Protein AF-A0A2J8RHU3-F1 (afdb_monomer_lite)

Structure (mmCIF, N/CA/C/O backbone):
data_AF-A0A2J8RHU3-F1
#
_entry.id   AF-A0A2J8RHU3-F1
#
loop_
_atom_site.group_PDB
_atom_site.id
_atom_site.type_symbol
_atom_site.label_atom_id
_atom_site.label_alt_id
_atom_site.label_comp_id
_atom_site.label_asym_id
_atom_site.label_entity_id
_atom_site.label_seq_id
_atom_site.pdbx_PDB_ins_code
_atom_site.Cartn_x
_atom_site.Cartn_y
_atom_site.Cartn_z
_atom_site.occupancy
_atom_site.B_iso_or_equiv
_atom_site.auth_seq_id
_atom_site.auth_comp_id
_atom_site.auth_asym_id
_atom_site.auth_atom_id
_atom_site.pdbx_PDB_model_num
ATOM 1 N N . PRO A 1 1 ? -19.407 -5.090 -22.678 1.00 55.44 1 PRO A N 1
ATOM 2 C CA . PRO A 1 1 ? -20.443 -4.204 -22.086 1.00 55.44 1 PRO A CA 1
ATOM 3 C C . PRO A 1 1 ? -20.220 -2.740 -22.504 1.00 55.44 1 PRO A C 1
ATOM 5 O O . PRO A 1 1 ? -19.090 -2.268 -22.379 1.00 55.44 1 PRO A O 1
ATOM 8 N N . PRO A 1 2 ? -21.235 -2.033 -23.032 1.00 54.22 2 PRO A N 1
ATOM 9 C CA . PRO A 1 2 ? -21.076 -0.653 -23.487 1.00 54.22 2 PRO A CA 1
ATOM 10 C C . PRO A 1 2 ? -20.837 0.286 -22.292 1.00 54.22 2 PRO A C 1
ATOM 12 O O . PRO A 1 2 ? -21.735 0.538 -21.495 1.00 54.22 2 PRO A O 1
ATOM 15 N N . CYS A 1 3 ? -19.602 0.784 -22.187 1.00 71.38 3 CYS A N 1
ATOM 16 C CA . CYS A 1 3 ? -19.105 1.725 -21.174 1.00 71.38 3 CYS A CA 1
ATOM 17 C C . CYS A 1 3 ? -19.219 1.268 -19.704 1.00 71.38 3 CYS A C 1
ATOM 19 O O . CYS A 1 3 ? -20.014 1.797 -18.924 1.00 71.38 3 CYS A O 1
ATOM 21 N N . LEU A 1 4 ? -18.314 0.368 -19.291 1.00 86.38 4 LEU A N 1
ATOM 22 C CA . LEU A 1 4 ? -17.949 0.223 -17.876 1.00 86.38 4 LEU A CA 1
ATOM 23 C C . LEU A 1 4 ? -17.514 1.587 -17.314 1.00 86.38 4 LEU A C 1
ATOM 25 O O . LEU A 1 4 ? -16.613 2.228 -17.854 1.00 86.38 4 LEU A O 1
ATOM 29 N N . LYS A 1 5 ? -18.141 2.024 -16.220 1.00 93.00 5 LYS A N 1
ATOM 30 C CA . LYS A 1 5 ? -17.764 3.261 -15.520 1.00 93.00 5 LYS A CA 1
ATOM 31 C C . LYS A 1 5 ? -16.791 2.938 -14.394 1.00 93.00 5 LYS A C 1
ATOM 33 O O . LYS A 1 5 ? -17.166 2.223 -13.464 1.00 93.00 5 LYS A O 1
ATOM 38 N N . ALA A 1 6 ? -15.581 3.480 -14.470 1.00 94.12 6 ALA A N 1
ATOM 39 C CA . ALA A 1 6 ? -14.577 3.366 -13.420 1.00 94.12 6 ALA A CA 1
ATOM 40 C C . ALA A 1 6 ? -14.523 4.632 -12.548 1.00 94.12 6 ALA A C 1
ATOM 42 O O . ALA A 1 6 ? -14.788 5.738 -13.023 1.00 94.12 6 ALA A O 1
ATOM 43 N N . ALA A 1 7 ? -14.150 4.469 -11.282 1.00 94.56 7 ALA A N 1
ATOM 44 C CA . ALA A 1 7 ? -13.733 5.551 -10.394 1.00 94.56 7 ALA A CA 1
ATOM 45 C C . ALA A 1 7 ? -12.543 5.083 -9.548 1.00 94.56 7 ALA A C 1
ATOM 47 O O . ALA A 1 7 ? -12.371 3.882 -9.348 1.00 94.56 7 ALA A O 1
ATOM 48 N N . CYS A 1 8 ? -11.739 6.014 -9.036 1.00 93.56 8 CYS A N 1
ATOM 49 C CA . CYS A 1 8 ? -10.621 5.705 -8.149 1.00 93.56 8 CYS A CA 1
ATOM 50 C C . CYS A 1 8 ? -10.767 6.377 -6.776 1.00 93.56 8 CYS A C 1
ATOM 52 O O . CYS A 1 8 ? -11.409 7.423 -6.652 1.00 93.56 8 CYS A O 1
ATOM 54 N N . ILE A 1 9 ? -10.164 5.768 -5.751 1.00 91.50 9 ILE A N 1
ATOM 55 C CA . ILE A 1 9 ? -9.919 6.385 -4.445 1.00 91.50 9 ILE A CA 1
ATOM 56 C C . ILE A 1 9 ? -8.459 6.135 -4.053 1.00 91.50 9 ILE A C 1
ATOM 58 O O . ILE A 1 9 ? -8.021 4.992 -3.943 1.00 91.50 9 ILE A O 1
ATOM 62 N N . HIS A 1 10 ? -7.715 7.216 -3.821 1.00 86.06 10 HIS A N 1
ATOM 63 C CA . HIS A 1 10 ? -6.324 7.195 -3.361 1.00 86.06 10 HIS A CA 1
ATOM 64 C C . HIS A 1 10 ? -6.133 8.129 -2.153 1.00 86.06 10 HIS A C 1
ATOM 66 O O . HIS A 1 10 ? -7.019 8.923 -1.820 1.00 86.06 10 HIS A O 1
ATOM 72 N N . SER A 1 11 ? -4.989 8.025 -1.472 1.00 77.50 11 SER A N 1
ATOM 73 C CA . SER A 1 11 ? -4.662 8.804 -0.263 1.00 77.50 11 SER A CA 1
ATOM 74 C C . SER A 1 11 ? -4.695 10.323 -0.490 1.00 77.50 11 SER A C 1
ATOM 76 O O . SER A 1 11 ? -5.279 11.049 0.306 1.00 77.50 11 SER A O 1
ATOM 78 N N . GLY A 1 12 ? -4.154 10.800 -1.616 1.00 79.94 12 GLY A N 1
ATOM 79 C CA . GLY A 1 12 ? -4.117 12.225 -1.984 1.00 79.94 12 GLY A CA 1
ATOM 80 C C . GLY A 1 12 ? -5.457 12.889 -2.354 1.00 79.94 12 GLY A C 1
ATOM 81 O O . GLY A 1 12 ? -5.446 14.013 -2.848 1.00 79.94 12 GLY A O 1
ATOM 82 N N . MET A 1 13 ? -6.607 12.228 -2.174 1.00 85.81 13 MET A N 1
ATOM 83 C CA . MET A 1 13 ? -7.922 12.823 -2.456 1.00 85.81 13 MET A CA 1
ATOM 84 C C . MET A 1 13 ? -8.489 13.564 -1.245 1.00 85.81 13 MET A C 1
ATOM 86 O O . MET A 1 13 ? -8.518 13.042 -0.132 1.00 85.81 13 MET A O 1
ATOM 90 N N . THR A 1 14 ? -9.059 14.750 -1.472 1.00 88.50 14 THR A N 1
ATOM 91 C CA . THR A 1 14 ? -9.798 15.473 -0.426 1.00 88.50 14 THR A CA 1
ATOM 92 C C . THR A 1 14 ? -11.051 14.706 0.009 1.00 88.50 14 THR A C 1
ATOM 94 O O . THR A 1 14 ? -11.660 13.971 -0.778 1.00 88.50 14 THR A O 1
ATOM 97 N N . ARG A 1 15 ? -11.512 14.944 1.247 1.00 87.56 15 ARG A N 1
ATOM 98 C CA . ARG A 1 15 ? -12.724 14.304 1.791 1.00 87.56 15 ARG A CA 1
ATOM 99 C C . ARG A 1 15 ? -13.943 14.475 0.874 1.00 87.56 15 ARG A C 1
ATOM 101 O O . ARG A 1 15 ? -14.612 13.493 0.580 1.00 87.56 15 ARG A O 1
ATOM 108 N N . LYS A 1 16 ? -14.151 15.680 0.323 1.00 91.44 16 LYS A N 1
ATOM 109 C CA . LYS A 1 16 ? -15.239 15.981 -0.631 1.00 91.44 16 LYS A CA 1
ATOM 110 C C . LYS A 1 16 ? -15.153 15.155 -1.922 1.00 91.44 16 LYS A C 1
ATOM 112 O O . LYS A 1 16 ? -16.178 14.721 -2.444 1.00 91.44 16 LYS A O 1
ATOM 117 N N . GLN A 1 17 ? -13.947 14.918 -2.448 1.00 92.62 17 GLN A N 1
ATOM 118 C CA . GLN A 1 17 ? -13.757 14.072 -3.633 1.00 92.62 17 GLN A CA 1
ATOM 119 C C . GLN A 1 17 ? -14.056 12.599 -3.314 1.00 92.62 17 GLN A C 1
ATOM 121 O O . GLN A 1 17 ? -14.780 11.960 -4.079 1.00 92.62 17 GLN A O 1
ATOM 126 N N . ARG A 1 18 ? -13.575 12.077 -2.172 1.00 91.94 18 ARG A N 1
ATOM 127 C CA . ARG A 1 18 ? -13.890 10.711 -1.707 1.00 91.94 18 ARG A CA 1
ATOM 128 C C . ARG A 1 18 ? -15.399 10.535 -1.487 1.00 91.94 18 ARG A C 1
ATOM 130 O O . ARG A 1 18 ? -15.975 9.584 -2.004 1.00 91.94 18 ARG A O 1
ATOM 137 N N . GLU A 1 19 ? -16.051 11.473 -0.799 1.00 92.12 19 GLU A N 1
ATOM 138 C CA . GLU A 1 19 ? -17.508 11.504 -0.588 1.00 92.12 19 GLU A CA 1
ATOM 139 C C . GLU A 1 19 ? -18.279 11.485 -1.922 1.00 92.12 19 GLU A C 1
ATOM 141 O O . GLU A 1 19 ? -19.204 10.689 -2.080 1.00 92.12 19 GLU A O 1
ATOM 146 N N . SER A 1 20 ? -17.864 12.286 -2.914 1.00 95.12 20 SER A N 1
ATOM 147 C CA . SER A 1 20 ? -18.492 12.318 -4.246 1.00 95.12 20 SER A CA 1
ATOM 148 C C . SER A 1 20 ? -18.341 10.999 -5.015 1.00 95.12 20 SER A C 1
ATOM 150 O O . SER A 1 20 ? -19.294 10.548 -5.655 1.00 95.12 20 SER A O 1
ATOM 152 N N . VAL A 1 21 ? -17.175 10.345 -4.943 1.00 95.06 21 VAL A N 1
ATOM 153 C CA . VAL A 1 21 ? -16.980 9.008 -5.532 1.00 95.06 21 VAL A CA 1
ATOM 154 C C . VAL A 1 21 ? -17.863 7.983 -4.827 1.00 95.06 21 VAL A C 1
ATOM 156 O O . VAL A 1 21 ? -18.616 7.278 -5.495 1.00 95.06 21 VAL A O 1
ATOM 159 N N . LEU A 1 22 ? -17.856 7.946 -3.491 1.00 93.88 22 LEU A N 1
ATOM 160 C CA . LEU A 1 22 ? -18.693 7.030 -2.714 1.00 93.88 22 LEU A CA 1
ATOM 161 C C . LEU A 1 22 ? -20.188 7.237 -2.992 1.00 93.88 22 LEU A C 1
ATOM 163 O O . LEU A 1 22 ? -20.916 6.260 -3.119 1.00 93.88 22 LEU A O 1
ATOM 167 N N . GLN A 1 23 ? -20.659 8.475 -3.162 1.00 94.94 23 GLN A N 1
ATOM 168 C CA . GLN A 1 23 ? -22.047 8.752 -3.548 1.00 94.94 23 GLN A CA 1
ATOM 169 C C . GLN A 1 23 ? -22.401 8.144 -4.918 1.00 94.94 23 GLN A C 1
ATOM 171 O O . GLN A 1 23 ? -23.473 7.561 -5.066 1.00 94.94 23 GLN A O 1
ATOM 176 N N . LYS A 1 24 ? -21.492 8.209 -5.901 1.00 95.25 24 LYS A N 1
ATOM 177 C CA . LYS A 1 24 ? -21.676 7.571 -7.219 1.00 95.25 24 LYS A CA 1
ATOM 178 C C . LYS A 1 24 ? -21.649 6.043 -7.139 1.00 95.25 24 LYS A C 1
ATOM 180 O O . LYS A 1 24 ? -22.421 5.399 -7.844 1.00 95.25 24 LYS A O 1
ATOM 185 N N . VAL A 1 25 ? -20.808 5.464 -6.276 1.00 94.88 25 VAL A N 1
ATOM 186 C CA . VAL A 1 25 ? -20.779 4.012 -6.015 1.00 94.88 25 VAL A CA 1
ATOM 187 C C . VAL A 1 25 ? -22.099 3.559 -5.380 1.00 94.88 25 VAL A C 1
ATOM 189 O O . VAL A 1 25 ? -22.735 2.646 -5.895 1.00 94.88 25 VAL A O 1
ATOM 192 N N . ARG A 1 26 ? -22.569 4.249 -4.330 1.00 94.25 26 ARG A N 1
ATOM 193 C CA . ARG A 1 26 ? -23.871 3.992 -3.681 1.00 94.25 26 ARG A CA 1
ATOM 194 C C . ARG A 1 26 ? -25.050 4.097 -4.654 1.00 94.25 26 ARG A C 1
ATOM 196 O O . ARG A 1 26 ? -25.977 3.304 -4.578 1.00 94.25 26 ARG A O 1
ATOM 203 N N . ALA A 1 27 ? -24.995 5.040 -5.595 1.00 93.56 27 ALA A N 1
ATOM 204 C CA . ALA A 1 27 ? -25.995 5.213 -6.649 1.00 93.56 27 ALA A CA 1
ATOM 205 C C . ALA A 1 27 ? -25.850 4.228 -7.835 1.00 93.56 27 ALA A C 1
ATOM 207 O O . ALA A 1 27 ? -26.448 4.462 -8.885 1.00 93.56 27 ALA A O 1
ATOM 208 N N . ALA A 1 28 ? -25.028 3.175 -7.711 1.00 90.50 28 ALA A N 1
ATOM 209 C CA . ALA A 1 28 ? -24.726 2.190 -8.758 1.00 90.50 28 ALA A CA 1
ATOM 210 C C . ALA A 1 28 ? -24.232 2.798 -10.095 1.00 90.50 28 ALA A C 1
ATOM 212 O O . ALA A 1 28 ? -24.368 2.208 -11.165 1.00 90.50 28 ALA A O 1
ATOM 213 N N . GLN A 1 29 ? -23.622 3.988 -10.053 1.00 93.50 29 GLN A N 1
ATOM 214 C CA . GLN A 1 29 ? -23.083 4.675 -11.235 1.00 93.50 29 GLN A CA 1
ATOM 215 C C . GLN A 1 29 ? -21.633 4.274 -11.553 1.00 93.50 29 GLN A C 1
ATOM 217 O O . GLN A 1 29 ? -21.082 4.723 -12.559 1.00 93.50 29 GLN A O 1
ATOM 222 N N . VAL A 1 30 ? -21.013 3.447 -10.710 1.00 94.69 30 VAL A N 1
ATOM 223 C CA . VAL A 1 30 ? -19.637 2.951 -10.836 1.00 94.69 30 VAL A CA 1
ATOM 224 C C . VAL A 1 30 ? -19.679 1.426 -10.870 1.00 94.69 30 VAL A C 1
ATOM 226 O O . VAL A 1 30 ? -20.315 0.811 -10.024 1.00 94.69 30 VAL A O 1
ATOM 229 N N . HIS A 1 31 ? -18.997 0.838 -11.851 1.00 93.50 31 HIS A N 1
ATOM 230 C CA . HIS A 1 31 ? -18.901 -0.610 -12.064 1.00 93.50 31 HIS A CA 1
ATOM 231 C C . HIS A 1 31 ? -17.524 -1.159 -11.664 1.00 93.50 31 HIS A C 1
ATOM 233 O O . HIS A 1 31 ? -17.397 -2.338 -11.362 1.00 93.50 31 HIS A O 1
ATOM 239 N N . VAL A 1 32 ? -16.491 -0.307 -11.681 1.00 95.50 32 VAL A N 1
ATOM 240 C CA . VAL A 1 32 ? -15.115 -0.646 -11.297 1.00 95.50 32 VAL A CA 1
ATOM 241 C C . VAL A 1 32 ? -14.605 0.422 -10.334 1.00 95.50 32 VAL A C 1
ATOM 243 O O . VAL A 1 32 ? -14.583 1.604 -10.680 1.00 95.50 32 VAL A O 1
ATOM 246 N N . LEU A 1 33 ? -14.199 0.020 -9.132 1.00 95.44 33 LEU A N 1
ATOM 247 C CA . LEU A 1 33 ? -13.630 0.913 -8.126 1.00 95.44 33 LEU A CA 1
ATOM 248 C C . LEU A 1 33 ? -12.152 0.566 -7.920 1.00 95.44 33 LEU A C 1
ATOM 250 O O . LEU A 1 33 ? -11.830 -0.488 -7.383 1.00 95.44 33 LEU A O 1
ATOM 254 N N . MET A 1 34 ? -11.263 1.450 -8.365 1.00 95.25 34 MET A N 1
ATOM 255 C CA . MET A 1 34 ? -9.815 1.315 -8.204 1.00 95.25 34 MET A CA 1
ATOM 256 C C . MET A 1 34 ? -9.394 1.918 -6.864 1.00 95.25 34 MET A C 1
ATOM 258 O O . MET A 1 34 ? -9.674 3.086 -6.595 1.00 95.25 34 MET A O 1
ATOM 262 N N . LEU A 1 35 ? -8.724 1.139 -6.021 1.00 93.44 35 LEU A N 1
ATOM 263 C CA . LEU A 1 35 ? -8.304 1.552 -4.683 1.00 93.44 35 LEU A CA 1
ATOM 264 C C . LEU A 1 35 ? -6.803 1.335 -4.543 1.00 93.44 35 LEU A C 1
ATOM 266 O O . LEU A 1 35 ? -6.304 0.285 -4.942 1.00 93.44 35 LEU A O 1
ATOM 270 N N . THR A 1 36 ? -6.092 2.288 -3.942 1.00 90.38 36 THR A N 1
ATOM 271 C CA . THR A 1 36 ? -4.746 1.988 -3.433 1.00 90.38 36 THR A CA 1
ATOM 272 C C . THR A 1 36 ? -4.873 1.212 -2.111 1.00 90.38 36 THR A C 1
ATOM 274 O O . THR A 1 36 ? -5.859 1.422 -1.392 1.00 90.38 36 THR A O 1
ATOM 277 N N . PRO A 1 37 ? -3.922 0.326 -1.754 1.00 88.81 37 PRO A N 1
ATOM 278 C CA . PRO A 1 37 ? -3.988 -0.462 -0.517 1.00 88.81 37 PRO A CA 1
ATOM 279 C C . PRO A 1 37 ? -4.236 0.398 0.730 1.00 88.81 37 PRO A C 1
ATOM 281 O O . PRO A 1 37 ? -5.115 0.114 1.542 1.00 88.81 37 PRO A O 1
ATOM 284 N N . GLU A 1 38 ? -3.526 1.521 0.820 1.00 85.50 38 GLU A N 1
ATOM 285 C CA . GLU A 1 38 ? -3.558 2.478 1.929 1.00 85.50 38 GLU A CA 1
ATOM 286 C C . GLU A 1 38 ? -4.913 3.200 2.005 1.00 85.50 38 GLU A C 1
ATOM 288 O O . GLU A 1 38 ? -5.408 3.512 3.087 1.00 85.50 38 GLU A O 1
ATOM 293 N N . ALA A 1 39 ? -5.558 3.442 0.857 1.00 87.06 39 ALA A N 1
ATOM 294 C CA . ALA A 1 39 ? -6.870 4.078 0.800 1.00 87.06 39 ALA A CA 1
ATOM 295 C C . ALA A 1 39 ? -8.008 3.171 1.299 1.00 87.06 39 ALA A C 1
ATOM 297 O O . ALA A 1 39 ? -9.053 3.709 1.686 1.00 87.06 39 ALA A O 1
ATOM 298 N N . LEU A 1 40 ? -7.798 1.847 1.284 1.00 89.06 40 LEU A N 1
ATOM 299 C CA . LEU A 1 40 ? -8.716 0.819 1.781 1.00 89.06 40 LEU A CA 1
ATOM 300 C C . LEU A 1 40 ? -8.497 0.507 3.273 1.00 89.06 40 LEU A C 1
ATOM 302 O O . LEU A 1 40 ? -9.482 0.392 4.000 1.00 89.06 40 LEU A O 1
ATOM 306 N N . VAL A 1 41 ? -7.242 0.389 3.733 1.00 85.88 41 VAL A N 1
ATOM 307 C CA . VAL A 1 41 ? -6.920 -0.004 5.127 1.00 85.88 41 V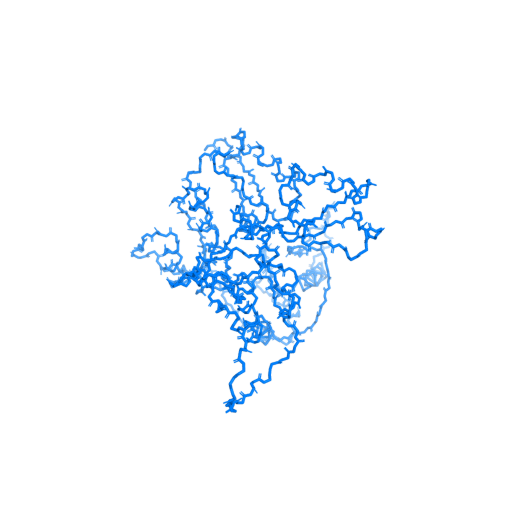AL A CA 1
ATOM 308 C C . VAL A 1 41 ? -6.721 1.176 6.092 1.00 85.88 41 VAL A C 1
ATOM 310 O O . VAL A 1 41 ? -6.831 1.001 7.305 1.00 85.88 41 VAL A O 1
ATOM 313 N N . GLY A 1 42 ? -6.434 2.375 5.572 1.00 80.06 42 GLY A N 1
ATOM 314 C CA . GLY A 1 42 ? -6.198 3.588 6.361 1.00 80.06 42 GLY A CA 1
ATOM 315 C C . GLY A 1 42 ? -7.471 4.336 6.784 1.00 80.06 42 GLY A C 1
ATOM 316 O O . GLY A 1 42 ? -8.587 3.982 6.405 1.00 80.06 42 GLY A O 1
ATOM 317 N N . ALA A 1 43 ? -7.295 5.446 7.511 1.00 68.75 43 ALA A N 1
ATOM 318 C CA . ALA A 1 43 ? -8.357 6.179 8.224 1.00 68.75 43 ALA A CA 1
ATOM 319 C C . ALA A 1 43 ? -9.516 6.750 7.382 1.00 68.75 43 ALA A C 1
ATOM 321 O O . ALA A 1 43 ? -10.519 7.198 7.935 1.00 68.75 43 ALA A O 1
ATOM 322 N N . GLY A 1 44 ? -9.410 6.742 6.051 1.00 74.06 44 GLY A N 1
ATOM 323 C CA . GLY A 1 44 ? -10.524 7.086 5.162 1.00 74.06 44 GLY A CA 1
ATOM 324 C C . GLY A 1 44 ? -11.450 5.910 4.823 1.00 74.06 44 GLY A C 1
ATOM 325 O O . GLY A 1 44 ? -12.609 6.157 4.495 1.00 74.06 44 GLY A O 1
ATOM 326 N N . GLY A 1 45 ? -10.927 4.676 4.855 1.00 81.19 45 GLY A N 1
ATOM 327 C CA . GLY A 1 45 ? -11.617 3.403 4.616 1.00 81.19 45 GLY A CA 1
ATOM 328 C C . GLY A 1 45 ? -12.539 3.298 3.390 1.00 81.19 45 GLY A C 1
ATOM 329 O O . GLY A 1 45 ? -12.626 4.176 2.524 1.00 81.19 45 GLY A O 1
ATOM 330 N N . LEU A 1 46 ? -13.293 2.200 3.355 1.00 86.88 46 LEU A N 1
ATOM 331 C CA . LEU A 1 46 ? -14.586 2.130 2.674 1.00 86.88 46 LEU A CA 1
ATOM 332 C C . LEU A 1 46 ? -15.711 2.199 3.721 1.00 86.88 46 LEU A C 1
ATOM 334 O O . LEU A 1 46 ? -15.506 1.773 4.860 1.00 86.88 46 LEU A O 1
ATOM 338 N N . PRO A 1 47 ? -16.907 2.708 3.367 1.00 88.38 47 PRO A N 1
ATOM 339 C CA . PRO A 1 47 ? -18.081 2.546 4.217 1.00 88.38 47 PRO A CA 1
ATOM 340 C C . PRO A 1 47 ? -18.461 1.054 4.329 1.00 88.38 47 PRO A C 1
ATOM 342 O O . PRO A 1 47 ? -18.070 0.267 3.465 1.00 88.38 47 PRO A O 1
ATOM 345 N N . PRO A 1 48 ? -19.250 0.658 5.348 1.00 89.25 48 PRO A N 1
ATOM 346 C CA . PRO A 1 48 ? -19.667 -0.732 5.539 1.00 89.25 48 PRO A CA 1
ATOM 347 C C . PRO A 1 48 ? -20.304 -1.335 4.283 1.00 89.25 48 PRO A C 1
ATOM 349 O O . PRO A 1 48 ? -21.068 -0.648 3.600 1.00 89.25 48 PRO A O 1
ATOM 352 N N . ALA A 1 49 ? -20.063 -2.624 4.021 1.00 89.75 49 ALA A N 1
ATOM 353 C CA . ALA A 1 49 ? -20.568 -3.322 2.834 1.00 89.75 49 ALA A CA 1
ATOM 354 C C . ALA A 1 49 ? -22.088 -3.187 2.636 1.00 89.75 49 ALA A C 1
ATOM 356 O O . ALA A 1 49 ? -22.545 -3.029 1.511 1.00 89.75 49 ALA A O 1
ATOM 357 N N . ALA A 1 50 ? -22.867 -3.138 3.723 1.00 90.31 50 ALA A N 1
ATOM 358 C CA . ALA A 1 50 ? -24.316 -2.918 3.688 1.00 90.31 50 ALA A CA 1
ATOM 359 C C . ALA A 1 50 ? -24.749 -1.570 3.066 1.00 90.31 50 ALA A C 1
ATOM 361 O O . ALA A 1 50 ? -25.911 -1.403 2.707 1.00 90.31 50 ALA A O 1
ATOM 362 N N . GLN A 1 51 ? -23.840 -0.596 2.943 1.00 92.00 51 GLN A N 1
ATOM 363 C CA . GLN A 1 51 ? -24.084 0.677 2.258 1.00 92.00 51 GLN A CA 1
ATOM 364 C C . GLN A 1 51 ? -23.637 0.668 0.790 1.00 92.00 51 GLN A C 1
ATOM 366 O O . GLN A 1 51 ? -23.764 1.696 0.128 1.00 92.00 51 GLN A O 1
ATOM 371 N N . LEU A 1 52 ? -23.055 -0.422 0.290 1.00 92.56 52 LEU A N 1
ATOM 372 C CA . LEU A 1 52 ? -22.449 -0.509 -1.036 1.00 92.56 52 LEU A CA 1
ATOM 373 C C . LEU A 1 52 ? -23.161 -1.568 -1.895 1.00 92.56 52 LEU A C 1
ATOM 375 O O . LEU A 1 52 ? -23.770 -2.491 -1.357 1.00 92.56 52 LEU A O 1
ATOM 379 N N . PRO A 1 53 ? -23.095 -1.462 -3.236 1.00 92.31 53 PRO A N 1
ATOM 380 C CA . PRO A 1 53 ? -23.514 -2.552 -4.110 1.00 92.31 53 PRO A CA 1
ATOM 381 C C . PRO A 1 53 ? -22.711 -3.836 -3.825 1.00 92.31 53 PRO A C 1
ATOM 383 O O . PRO A 1 53 ? -21.541 -3.740 -3.439 1.00 92.31 53 PRO A O 1
ATOM 386 N N . PRO A 1 54 ? -23.291 -5.030 -4.048 1.00 91.62 54 PRO A N 1
ATOM 387 C CA . PRO A 1 54 ? -22.591 -6.293 -3.838 1.00 91.62 54 PRO A CA 1
ATOM 388 C C . PRO A 1 54 ? -21.348 -6.393 -4.732 1.00 91.62 54 PRO A C 1
ATOM 390 O O . PRO A 1 54 ? -21.402 -6.131 -5.936 1.00 91.62 54 PRO A O 1
ATOM 393 N N . VAL A 1 55 ? -20.223 -6.789 -4.137 1.00 94.12 55 VAL A N 1
ATOM 394 C CA . VAL A 1 55 ? -18.942 -6.950 -4.835 1.00 94.12 55 VAL A CA 1
ATOM 395 C C . VAL A 1 55 ? -18.869 -8.354 -5.434 1.00 94.12 55 VAL A C 1
ATOM 397 O O . VAL A 1 55 ? -18.942 -9.339 -4.708 1.00 94.12 55 VAL A O 1
ATOM 400 N N . ALA A 1 56 ? -18.708 -8.454 -6.756 1.00 94.12 56 ALA A N 1
ATOM 401 C CA . ALA A 1 56 ? -18.617 -9.746 -7.442 1.00 94.12 56 ALA A CA 1
ATOM 402 C C . ALA A 1 56 ? -17.282 -10.470 -7.172 1.00 94.12 56 ALA A C 1
ATOM 404 O O . ALA A 1 56 ? -17.265 -11.666 -6.898 1.00 94.12 56 ALA A O 1
ATOM 405 N N . PHE A 1 57 ? -16.166 -9.740 -7.252 1.00 95.69 57 PHE A N 1
ATOM 406 C CA . PHE A 1 57 ? -14.813 -10.210 -6.943 1.00 95.69 57 PHE A CA 1
ATOM 407 C C . PHE A 1 57 ? -13.893 -9.006 -6.688 1.00 95.69 57 PHE A C 1
ATOM 409 O O . PHE A 1 57 ? -14.228 -7.881 -7.071 1.00 95.69 57 PHE A O 1
ATOM 416 N N . ALA A 1 58 ? -12.727 -9.234 -6.080 1.00 96.19 58 ALA A N 1
ATOM 417 C CA . ALA A 1 58 ? -11.655 -8.242 -5.995 1.00 96.19 58 ALA A CA 1
ATOM 418 C C . ALA A 1 58 ? -10.494 -8.610 -6.927 1.00 96.19 58 ALA A C 1
ATOM 420 O O . ALA A 1 58 ? -10.018 -9.744 -6.922 1.00 96.19 58 ALA A O 1
ATOM 421 N N . CYS A 1 59 ? -10.013 -7.639 -7.703 1.00 96.00 59 CYS A N 1
ATOM 422 C CA . CYS A 1 59 ? -8.776 -7.762 -8.467 1.00 96.00 59 CYS A CA 1
ATOM 423 C C . CYS A 1 59 ? -7.626 -7.166 -7.649 1.00 96.00 59 CYS A C 1
ATOM 425 O O . CYS A 1 59 ? -7.684 -5.990 -7.291 1.00 96.00 59 CYS A O 1
ATOM 427 N N . ILE A 1 60 ? -6.601 -7.966 -7.364 1.00 94.81 60 ILE A N 1
ATOM 428 C CA . ILE A 1 60 ? -5.361 -7.535 -6.719 1.00 94.81 60 ILE A CA 1
ATOM 429 C C . ILE A 1 60 ? -4.304 -7.433 -7.815 1.00 94.81 60 ILE A C 1
ATOM 431 O O . ILE A 1 60 ? -3.786 -8.449 -8.278 1.00 94.81 60 ILE A O 1
ATOM 435 N N . ASP A 1 61 ? -4.042 -6.208 -8.263 1.00 93.56 61 ASP A N 1
ATOM 436 C CA . ASP A 1 61 ? -2.925 -5.917 -9.161 1.00 93.56 61 ASP A CA 1
ATOM 437 C C . ASP A 1 61 ? -1.603 -5.898 -8.377 1.00 93.56 61 ASP A C 1
ATOM 439 O O . ASP A 1 61 ? -1.604 -5.707 -7.160 1.00 93.56 61 ASP A O 1
ATOM 443 N N . GLU A 1 62 ? -0.494 -6.160 -9.063 1.00 92.00 62 GLU A N 1
ATOM 444 C CA . GLU A 1 62 ? 0.826 -6.441 -8.477 1.00 92.00 62 GLU A CA 1
ATOM 445 C C . GLU A 1 62 ? 0.798 -7.369 -7.252 1.00 92.00 62 GLU A C 1
ATOM 447 O O . GLU A 1 62 ? 1.449 -7.150 -6.228 1.00 92.00 62 GLU A O 1
ATOM 452 N N . ALA A 1 63 ? 0.068 -8.480 -7.383 1.00 92.88 63 ALA A N 1
ATOM 453 C CA . ALA A 1 63 ? -0.155 -9.457 -6.321 1.00 92.88 63 ALA A CA 1
ATOM 454 C C . ALA A 1 63 ? 1.135 -10.021 -5.691 1.00 92.88 63 ALA A C 1
ATOM 456 O O . ALA A 1 63 ? 1.081 -10.511 -4.564 1.00 92.88 63 ALA A O 1
ATOM 457 N N . HIS A 1 64 ? 2.302 -9.908 -6.349 1.00 91.69 64 HIS A N 1
ATOM 458 C CA . HIS A 1 64 ? 3.594 -10.254 -5.744 1.00 91.69 64 HIS A CA 1
ATOM 459 C C . HIS A 1 64 ? 3.857 -9.509 -4.424 1.00 91.69 64 HIS A C 1
ATOM 461 O O . HIS A 1 64 ? 4.525 -10.069 -3.558 1.00 91.69 64 HIS A O 1
ATOM 467 N N . CYS A 1 65 ? 3.299 -8.304 -4.233 1.00 92.94 65 CYS A N 1
ATOM 468 C CA . CYS A 1 65 ? 3.455 -7.501 -3.016 1.00 92.94 65 CYS A CA 1
ATOM 469 C C . CYS A 1 65 ? 2.962 -8.194 -1.733 1.00 92.94 65 CYS A C 1
ATOM 471 O O . CYS A 1 65 ? 3.390 -7.804 -0.648 1.00 92.94 65 CYS A O 1
ATOM 473 N N . LEU A 1 66 ? 2.104 -9.219 -1.839 1.00 91.06 66 LEU A N 1
ATOM 474 C CA . LEU A 1 66 ? 1.664 -10.050 -0.709 1.00 91.06 66 LEU A CA 1
ATOM 475 C C . LEU A 1 66 ? 2.780 -10.939 -0.144 1.00 91.06 66 LEU A C 1
ATOM 477 O O . LEU A 1 66 ? 2.774 -11.242 1.043 1.00 91.06 66 LEU A O 1
ATOM 481 N N . SER A 1 67 ? 3.716 -11.373 -0.989 1.00 90.88 67 SER A N 1
ATOM 482 C CA . SER A 1 67 ? 4.719 -12.382 -0.642 1.00 90.88 67 SER A CA 1
ATOM 483 C C . SER A 1 67 ? 5.983 -11.733 -0.085 1.00 90.88 67 SER A C 1
ATOM 485 O O . SER A 1 67 ? 6.625 -10.937 -0.782 1.00 90.88 67 SER A O 1
ATOM 487 N N . GLN A 1 68 ? 6.437 -12.182 1.087 1.00 88.81 68 GLN A N 1
ATOM 488 C CA . GLN A 1 68 ? 7.733 -11.789 1.669 1.00 88.81 68 GLN A CA 1
ATOM 489 C C . GLN A 1 68 ? 8.932 -12.188 0.783 1.00 88.81 68 GLN A C 1
ATOM 491 O O . GLN A 1 68 ? 9.996 -11.583 0.851 1.00 88.81 68 GLN A O 1
ATOM 496 N N . TRP A 1 69 ? 8.752 -13.183 -0.096 1.00 87.75 69 TRP A N 1
ATOM 497 C CA . TRP A 1 69 ? 9.741 -13.632 -1.086 1.00 87.75 69 TRP A CA 1
ATOM 498 C C . TRP A 1 69 ? 9.714 -12.820 -2.391 1.00 87.75 69 TRP A C 1
ATOM 500 O O . TRP A 1 69 ? 10.257 -13.264 -3.406 1.00 87.75 69 TRP A O 1
ATOM 510 N N . SER A 1 70 ? 9.017 -11.682 -2.419 1.00 88.31 70 SER A N 1
ATOM 511 C CA . SER A 1 70 ? 9.011 -10.768 -3.563 1.00 88.31 70 SER A CA 1
ATOM 512 C C . SER A 1 70 ? 10.101 -9.703 -3.424 1.00 88.31 70 SER A C 1
ATOM 514 O O . SER A 1 70 ? 10.665 -9.483 -2.358 1.00 88.31 70 SER A O 1
ATOM 516 N N . HIS A 1 71 ? 10.388 -9.018 -4.527 1.00 80.56 71 HIS A N 1
ATOM 517 C CA . HIS A 1 71 ? 11.329 -7.898 -4.569 1.00 80.56 71 HIS A CA 1
ATOM 518 C C . HIS A 1 71 ? 10.718 -6.576 -4.059 1.00 80.56 71 HIS A C 1
ATOM 520 O O . HIS A 1 71 ? 11.417 -5.570 -4.001 1.00 80.56 71 HIS A O 1
ATOM 526 N N . ASN A 1 72 ? 9.417 -6.567 -3.745 1.00 86.38 72 ASN A N 1
ATOM 527 C CA . ASN A 1 72 ? 8.630 -5.381 -3.408 1.00 86.38 72 ASN A CA 1
ATOM 528 C C . ASN A 1 72 ? 7.461 -5.773 -2.480 1.00 86.38 72 ASN A C 1
ATOM 530 O O . ASN A 1 72 ? 6.289 -5.542 -2.783 1.00 86.38 72 ASN A O 1
ATOM 534 N N . PHE A 1 73 ? 7.781 -6.455 -1.378 1.00 87.19 73 PHE A N 1
ATOM 535 C CA . PHE A 1 73 ? 6.803 -6.835 -0.358 1.00 87.19 73 PHE A CA 1
ATOM 536 C C . PHE A 1 73 ? 6.227 -5.584 0.317 1.00 87.19 73 PHE A C 1
ATOM 538 O O . PHE A 1 73 ? 6.972 -4.662 0.650 1.00 87.19 73 PHE A O 1
ATOM 545 N N . ARG A 1 74 ? 4.906 -5.546 0.530 1.00 85.81 74 ARG A N 1
ATOM 546 C CA . ARG A 1 74 ? 4.226 -4.412 1.172 1.00 85.81 74 ARG A CA 1
ATOM 547 C C . ARG A 1 74 ? 3.216 -4.910 2.215 1.00 85.81 74 ARG A C 1
ATOM 549 O O . ARG A 1 74 ? 2.226 -5.532 1.827 1.00 85.81 74 ARG A O 1
ATOM 556 N N . PRO A 1 75 ? 3.387 -4.604 3.517 1.00 82.81 75 PRO A N 1
ATOM 557 C CA . PRO A 1 75 ? 2.556 -5.171 4.587 1.00 82.81 75 PRO A CA 1
ATOM 558 C C . PRO A 1 75 ? 1.072 -4.808 4.449 1.00 82.81 75 PRO A C 1
ATOM 560 O O . PRO A 1 75 ? 0.196 -5.626 4.728 1.00 82.81 75 PRO A O 1
ATOM 563 N N . CYS A 1 76 ? 0.771 -3.619 3.921 1.00 84.12 76 CYS A N 1
ATOM 564 C CA . CYS A 1 76 ? -0.592 -3.166 3.670 1.00 84.12 76 CYS A CA 1
ATOM 565 C C . CYS A 1 76 ? -1.403 -4.117 2.763 1.00 84.12 76 CYS A C 1
ATOM 567 O O . CYS A 1 76 ? -2.617 -4.211 2.934 1.00 84.12 76 CYS A O 1
ATOM 569 N N . TYR A 1 77 ? -0.774 -4.890 1.862 1.00 89.12 77 TYR A N 1
ATOM 570 C CA . TYR A 1 77 ? -1.474 -5.891 1.037 1.00 89.12 77 TYR A CA 1
ATOM 571 C C . TYR A 1 77 ? -2.032 -7.065 1.861 1.00 89.12 77 TYR A C 1
ATOM 573 O O . TYR A 1 77 ? -3.104 -7.590 1.542 1.00 89.12 77 TYR A O 1
ATOM 581 N N . LEU A 1 78 ? -1.361 -7.449 2.952 1.00 82.81 78 LEU A N 1
ATOM 582 C CA . LEU A 1 78 ? -1.845 -8.484 3.872 1.00 82.81 78 LEU A CA 1
ATOM 583 C C . LEU A 1 78 ? -3.141 -8.015 4.552 1.00 82.81 78 LEU A C 1
ATOM 585 O O . LEU A 1 78 ? -4.158 -8.715 4.529 1.00 82.81 78 LEU A O 1
ATOM 589 N N . ARG A 1 79 ? -3.139 -6.767 5.044 1.00 86.19 79 ARG A N 1
ATOM 590 C CA . ARG A 1 79 ? -4.320 -6.101 5.619 1.00 86.19 79 ARG A CA 1
ATOM 591 C C . ARG A 1 79 ? -5.446 -5.922 4.595 1.00 86.19 79 ARG A C 1
ATOM 593 O O . ARG A 1 79 ? -6.608 -6.098 4.951 1.00 86.19 79 ARG A O 1
ATOM 600 N N . VAL A 1 80 ? -5.135 -5.631 3.325 1.00 88.69 80 VAL A N 1
ATOM 601 C CA . VAL A 1 80 ? -6.132 -5.556 2.235 1.00 88.69 80 VAL A CA 1
ATOM 602 C C . VAL A 1 80 ? -6.913 -6.866 2.112 1.00 88.69 80 VAL A C 1
ATOM 604 O O . VAL A 1 80 ? -8.141 -6.832 2.060 1.00 88.69 80 VAL A O 1
ATOM 607 N N . CYS A 1 81 ? -6.239 -8.020 2.124 1.00 86.00 81 CYS A N 1
ATOM 608 C CA . CYS A 1 81 ? -6.916 -9.316 2.028 1.00 86.00 81 CYS A CA 1
ATOM 609 C C . CYS A 1 81 ? -7.813 -9.599 3.246 1.00 86.00 81 CYS A C 1
ATOM 611 O O . CYS A 1 81 ? -8.934 -10.083 3.068 1.00 86.00 81 CYS A O 1
ATOM 613 N N . LYS A 1 82 ? -7.358 -9.252 4.463 1.00 86.56 82 LYS A N 1
ATOM 614 C CA . LYS A 1 82 ? -8.160 -9.335 5.699 1.00 86.56 82 LYS A CA 1
ATOM 615 C C . LYS A 1 82 ? -9.422 -8.463 5.596 1.00 86.56 82 LYS A C 1
ATOM 617 O O . LYS A 1 82 ? -10.539 -8.970 5.679 1.00 86.56 82 LYS A O 1
ATOM 622 N N . VAL A 1 83 ? -9.256 -7.173 5.291 1.00 89.06 83 VAL A N 1
ATOM 623 C CA . VAL A 1 83 ? -10.352 -6.193 5.162 1.00 89.06 83 VAL A CA 1
ATOM 624 C C . VAL A 1 83 ? -11.367 -6.590 4.084 1.00 89.06 83 VAL A C 1
ATOM 626 O O . VAL A 1 83 ? -12.572 -6.463 4.311 1.00 89.06 83 VAL A O 1
ATOM 629 N N . LEU A 1 84 ? -10.917 -7.091 2.929 1.00 91.94 84 LEU A N 1
ATOM 630 C CA . LEU A 1 84 ? -11.813 -7.520 1.850 1.00 91.94 84 LEU A CA 1
ATOM 631 C C . LEU A 1 84 ? -12.654 -8.746 2.233 1.00 91.94 84 LEU A C 1
ATOM 633 O O . LEU A 1 84 ? -13.839 -8.783 1.905 1.00 91.94 84 LEU A O 1
ATOM 637 N N . ARG A 1 85 ? -12.091 -9.713 2.964 1.00 91.19 85 ARG A N 1
ATOM 638 C CA . ARG A 1 85 ? -12.849 -10.878 3.449 1.00 91.19 85 ARG A CA 1
ATOM 639 C C . ARG A 1 85 ? -13.822 -10.485 4.558 1.00 91.19 85 ARG A C 1
ATOM 641 O O . ARG A 1 85 ? -15.023 -10.681 4.417 1.00 91.19 85 ARG A O 1
ATOM 648 N N . GLU A 1 86 ? -13.317 -9.882 5.630 1.00 89.31 86 GLU A N 1
ATOM 649 C CA . GLU A 1 86 ? -14.073 -9.677 6.873 1.00 89.31 86 GLU A CA 1
ATOM 650 C C . GLU A 1 86 ? -15.073 -8.520 6.800 1.00 89.31 86 GLU A C 1
ATOM 652 O O . GLU A 1 86 ? -16.194 -8.638 7.288 1.00 89.31 86 GLU A O 1
ATOM 657 N N . ARG A 1 87 ? -14.689 -7.389 6.191 1.00 88.75 87 ARG A N 1
ATOM 658 C CA . ARG A 1 87 ? -15.523 -6.171 6.173 1.00 88.75 87 ARG A CA 1
ATOM 659 C C . ARG A 1 87 ? -16.344 -6.018 4.901 1.00 88.75 87 ARG A C 1
ATOM 661 O O . ARG A 1 87 ? -17.362 -5.327 4.922 1.00 88.75 87 ARG A O 1
ATOM 668 N N . MET A 1 88 ? -15.887 -6.626 3.804 1.00 90.69 88 MET A N 1
ATOM 669 C CA . MET A 1 88 ? -16.503 -6.503 2.478 1.00 90.69 88 MET A CA 1
ATOM 670 C C . MET A 1 88 ? -17.159 -7.799 1.976 1.00 90.69 88 MET A C 1
ATOM 672 O O . MET A 1 88 ? -17.857 -7.749 0.966 1.00 90.69 88 MET A O 1
ATOM 676 N N . GLY A 1 89 ? -16.973 -8.937 2.660 1.00 92.00 89 GLY A N 1
ATOM 677 C CA . GLY A 1 89 ? -17.559 -10.229 2.279 1.00 92.00 89 GLY A CA 1
ATOM 678 C C . GLY A 1 89 ? -17.010 -10.809 0.971 1.00 92.00 89 GLY A C 1
ATOM 679 O O . GLY A 1 89 ? -17.677 -11.611 0.317 1.00 92.00 89 GLY A O 1
ATOM 680 N N . VAL A 1 90 ? -15.820 -10.378 0.539 1.00 93.69 90 VAL A N 1
ATOM 681 C CA . VAL A 1 90 ? -15.230 -10.794 -0.737 1.00 93.69 90 VAL A CA 1
ATOM 682 C C . VAL A 1 90 ? -14.424 -12.071 -0.545 1.00 93.69 90 VAL A C 1
ATOM 684 O O . VAL A 1 90 ? -13.389 -12.075 0.119 1.00 93.69 90 VAL A O 1
ATOM 687 N N . HIS A 1 91 ? -14.878 -13.147 -1.186 1.00 91.31 91 HIS A N 1
ATOM 688 C CA . HIS A 1 91 ? -14.190 -14.443 -1.199 1.00 91.31 91 HIS A CA 1
ATOM 689 C C . HIS A 1 91 ? -13.621 -14.821 -2.576 1.00 91.31 91 HIS A C 1
ATOM 691 O O . HIS A 1 91 ? -12.776 -15.706 -2.658 1.00 91.31 91 HIS A O 1
ATOM 697 N N . CYS A 1 92 ? -14.037 -14.142 -3.652 1.00 94.44 92 CYS A N 1
ATOM 698 C CA . CYS A 1 92 ? -13.473 -14.325 -4.989 1.00 94.44 92 CYS A CA 1
ATOM 699 C C . CYS A 1 92 ? -12.372 -13.285 -5.245 1.00 94.44 92 CYS A C 1
ATOM 701 O O . CYS A 1 92 ? -12.638 -12.080 -5.246 1.00 94.44 92 CYS A O 1
ATOM 703 N N . PHE A 1 93 ? -11.146 -13.760 -5.470 1.00 94.56 93 PHE A N 1
ATOM 704 C CA . PHE A 1 93 ? -9.968 -12.935 -5.732 1.00 94.56 93 PHE A CA 1
ATOM 705 C C . PHE A 1 93 ? -9.351 -13.276 -7.089 1.00 94.56 93 PHE A C 1
ATOM 707 O O . PHE A 1 93 ? -9.192 -14.445 -7.431 1.00 94.56 93 PHE A O 1
ATOM 714 N N . LEU A 1 94 ? -8.954 -12.244 -7.832 1.00 94.69 94 LEU A N 1
ATOM 715 C CA . LEU A 1 94 ? -8.130 -12.344 -9.033 1.00 94.69 94 LEU A CA 1
ATOM 716 C C . LEU A 1 94 ? -6.782 -11.676 -8.745 1.00 94.69 94 LEU A C 1
ATOM 718 O O . LEU A 1 94 ? -6.710 -10.452 -8.682 1.00 94.69 94 LEU A O 1
ATOM 722 N N . GLY A 1 95 ? -5.730 -12.469 -8.545 1.00 93.19 95 GLY A N 1
ATOM 723 C CA . GLY A 1 95 ? -4.363 -11.962 -8.407 1.00 93.19 95 GLY A CA 1
ATOM 724 C C . GLY A 1 95 ? -3.696 -11.811 -9.771 1.00 93.19 95 GLY A C 1
ATOM 725 O O . GLY A 1 95 ? -3.613 -12.784 -10.518 1.00 93.19 95 GLY A O 1
ATOM 726 N N . LEU A 1 96 ? -3.207 -10.613 -10.091 1.00 92.88 96 LEU A N 1
ATOM 727 C CA . LEU A 1 96 ? -2.446 -10.325 -11.307 1.00 92.88 96 LEU A CA 1
ATOM 728 C C . LEU A 1 96 ? -1.029 -9.887 -10.936 1.00 92.88 96 LEU A C 1
ATOM 730 O O . LEU A 1 96 ? -0.841 -9.081 -10.031 1.00 92.88 96 LEU A O 1
ATOM 734 N N . THR A 1 97 ? -0.019 -10.408 -11.633 1.00 89.88 97 THR A N 1
ATOM 735 C CA . THR A 1 97 ? 1.339 -9.851 -11.601 1.00 89.88 97 THR A CA 1
ATOM 736 C C . THR A 1 97 ? 2.159 -10.340 -12.793 1.00 89.88 97 THR A C 1
ATOM 738 O O . THR A 1 97 ? 1.952 -11.451 -13.284 1.00 89.88 97 THR A O 1
ATOM 741 N N . ALA A 1 98 ? 3.109 -9.521 -13.247 1.00 85.94 98 ALA A N 1
ATOM 742 C CA . ALA A 1 98 ? 4.067 -9.890 -14.287 1.00 85.94 98 ALA A CA 1
ATOM 743 C C . ALA A 1 98 ? 5.371 -10.501 -13.729 1.00 85.94 98 ALA A C 1
ATOM 745 O O . ALA A 1 98 ? 6.117 -11.143 -14.468 1.00 85.94 98 ALA A O 1
ATOM 746 N N . THR A 1 99 ? 5.673 -10.294 -12.441 1.00 83.06 99 THR A N 1
ATOM 747 C CA . THR A 1 99 ? 7.022 -10.457 -11.867 1.00 83.06 99 THR A CA 1
ATOM 748 C C . THR A 1 99 ? 7.021 -11.293 -10.581 1.00 83.06 99 THR A C 1
ATOM 750 O O . THR A 1 99 ? 7.305 -10.809 -9.485 1.00 83.06 99 THR A O 1
ATOM 753 N N . ALA A 1 100 ? 6.760 -12.596 -10.716 1.00 85.88 100 ALA A N 1
ATOM 754 C CA . ALA A 1 100 ? 6.811 -13.555 -9.610 1.00 85.88 100 ALA A CA 1
ATOM 755 C C . ALA A 1 100 ? 7.764 -14.729 -9.893 1.00 85.88 100 ALA A C 1
ATOM 757 O O . ALA A 1 100 ? 7.758 -15.315 -10.976 1.00 85.88 100 ALA A O 1
ATOM 758 N N . THR A 1 101 ? 8.560 -15.116 -8.891 1.00 88.06 101 THR A N 1
ATOM 759 C CA . THR A 1 101 ? 9.227 -16.431 -8.888 1.00 88.06 101 THR A CA 1
ATOM 760 C C . THR A 1 101 ? 8.209 -17.525 -8.548 1.00 88.06 101 THR A C 1
ATOM 762 O O . THR A 1 101 ? 7.141 -17.223 -8.021 1.00 88.06 101 THR A O 1
ATOM 765 N N . HIS A 1 102 ? 8.540 -18.805 -8.757 1.00 87.12 102 HIS A N 1
ATOM 766 C CA . HIS A 1 102 ? 7.683 -19.913 -8.302 1.00 87.12 102 HIS A CA 1
ATOM 767 C C . HIS A 1 102 ? 7.356 -19.812 -6.801 1.00 87.12 102 HIS A C 1
ATOM 769 O O . HIS A 1 102 ? 6.215 -20.023 -6.401 1.00 87.12 102 HIS A O 1
ATOM 775 N N . ARG A 1 103 ? 8.344 -19.462 -5.965 1.00 89.19 103 ARG A N 1
ATOM 776 C CA . ARG A 1 103 ? 8.150 -19.313 -4.516 1.00 89.19 103 ARG A CA 1
ATOM 777 C C . ARG A 1 103 ? 7.213 -18.151 -4.193 1.00 89.19 103 ARG A C 1
ATOM 779 O O . ARG A 1 103 ? 6.310 -18.310 -3.387 1.00 89.19 103 ARG A O 1
ATOM 786 N N . THR A 1 104 ? 7.402 -17.017 -4.868 1.00 90.81 104 THR A N 1
ATOM 787 C CA . THR A 1 104 ? 6.527 -15.841 -4.764 1.00 90.81 104 THR A CA 1
ATOM 788 C C . THR A 1 104 ? 5.090 -16.184 -5.172 1.00 90.81 104 THR A C 1
ATOM 790 O O . THR A 1 104 ? 4.156 -15.828 -4.471 1.00 90.81 104 THR A O 1
ATOM 793 N N . ALA A 1 105 ? 4.898 -16.893 -6.289 1.00 89.69 105 ALA A N 1
ATOM 794 C CA . ALA A 1 105 ? 3.573 -17.225 -6.812 1.00 89.69 105 ALA A CA 1
ATOM 795 C C . ALA A 1 105 ? 2.806 -18.218 -5.918 1.00 89.69 105 ALA A C 1
ATOM 797 O O . ALA A 1 105 ? 1.606 -18.047 -5.727 1.00 89.69 105 ALA A O 1
ATOM 798 N N . SER A 1 106 ? 3.506 -19.204 -5.349 1.00 89.69 106 SER A N 1
ATOM 799 C CA . SER A 1 106 ? 2.981 -20.159 -4.360 1.00 89.69 106 SER A CA 1
ATOM 800 C C . SER A 1 106 ? 2.498 -19.451 -3.082 1.00 89.69 106 SER A C 1
ATOM 802 O O . SER A 1 106 ? 1.338 -19.579 -2.692 1.00 89.69 106 SER A O 1
ATOM 804 N N . ASP A 1 107 ? 3.340 -18.588 -2.503 1.00 90.62 107 ASP A N 1
ATOM 805 C CA . ASP A 1 107 ? 3.033 -17.784 -1.307 1.00 90.62 107 ASP A CA 1
ATOM 806 C C . ASP A 1 107 ? 1.828 -16.839 -1.549 1.00 90.62 107 ASP A C 1
ATOM 808 O O . ASP A 1 107 ? 0.912 -16.735 -0.731 1.00 90.62 107 ASP A O 1
ATOM 812 N N . VAL A 1 108 ? 1.746 -16.224 -2.737 1.00 91.81 108 VAL A N 1
ATOM 813 C CA . VAL A 1 108 ? 0.584 -15.422 -3.171 1.00 91.81 108 VAL A CA 1
ATOM 814 C C . VAL A 1 108 ? -0.685 -16.271 -3.320 1.00 91.81 108 VAL A C 1
ATOM 816 O O . VAL A 1 108 ? -1.752 -15.843 -2.875 1.00 91.81 108 VAL A O 1
ATOM 819 N N . ALA A 1 109 ? -0.600 -17.463 -3.919 1.00 90.56 109 ALA A N 1
ATOM 820 C CA . ALA A 1 109 ? -1.745 -18.363 -4.071 1.00 90.56 109 ALA A CA 1
ATOM 821 C C . ALA A 1 109 ? -2.303 -18.791 -2.704 1.00 90.56 109 ALA A C 1
ATOM 823 O O . ALA A 1 109 ? -3.516 -18.712 -2.488 1.00 90.56 109 ALA A O 1
ATOM 824 N N . GLN A 1 110 ? -1.424 -19.113 -1.747 1.00 89.88 110 GLN A N 1
ATOM 825 C CA . GLN A 1 110 ? -1.794 -19.387 -0.358 1.00 89.88 110 GLN A CA 1
ATOM 826 C C . GLN A 1 110 ? -2.514 -18.189 0.288 1.00 89.88 110 GLN A C 1
ATOM 828 O O . GLN A 1 110 ? -3.601 -18.357 0.844 1.00 89.88 110 GLN A O 1
ATOM 833 N N . HIS A 1 111 ? -1.975 -16.969 0.172 1.00 89.12 111 HIS A N 1
ATOM 834 C CA . HIS A 1 111 ? -2.611 -15.762 0.722 1.00 89.12 111 HIS A CA 1
ATOM 835 C C . HIS A 1 111 ? -3.988 -15.454 0.109 1.00 89.12 111 HIS A C 1
ATOM 837 O O . HIS A 1 111 ? -4.893 -14.986 0.814 1.00 89.12 111 HIS A O 1
ATOM 843 N N . LEU A 1 112 ? -4.174 -15.729 -1.185 1.00 90.50 112 LEU A N 1
ATOM 844 C CA . LEU A 1 112 ? -5.444 -15.541 -1.893 1.00 90.50 112 LEU A CA 1
ATOM 845 C C . LEU A 1 112 ? -6.424 -16.719 -1.729 1.00 90.50 112 LEU A C 1
ATOM 847 O O . LEU A 1 112 ? -7.596 -16.555 -2.063 1.00 90.50 112 LEU A O 1
ATOM 851 N N . ALA A 1 113 ? -5.990 -17.837 -1.134 1.00 89.06 113 ALA A N 1
ATOM 852 C CA . ALA A 1 113 ? -6.722 -19.106 -1.039 1.00 89.06 113 ALA A CA 1
ATOM 853 C C . ALA A 1 113 ? -7.093 -19.702 -2.415 1.00 89.06 113 ALA A C 1
ATOM 855 O O . ALA A 1 113 ? -8.180 -20.247 -2.608 1.00 89.06 113 ALA A O 1
ATOM 856 N N . VAL A 1 114 ? -6.173 -19.589 -3.375 1.00 87.69 114 VAL A N 1
ATOM 857 C CA . VAL A 1 114 ? -6.271 -20.178 -4.718 1.00 87.69 114 VAL A CA 1
ATOM 858 C C . VAL A 1 114 ? -5.512 -21.507 -4.727 1.00 87.69 114 VAL A C 1
ATOM 860 O O . VAL A 1 114 ? -4.418 -21.595 -4.174 1.00 87.69 114 VAL A O 1
ATOM 863 N N . ALA A 1 115 ? -6.083 -22.545 -5.343 1.00 84.56 115 ALA A N 1
ATOM 864 C CA . ALA A 1 115 ? -5.404 -23.830 -5.500 1.00 84.56 115 ALA A CA 1
ATOM 865 C C . ALA A 1 115 ? -4.167 -23.694 -6.408 1.00 84.56 115 ALA A C 1
ATOM 867 O O . ALA A 1 115 ? -4.209 -22.991 -7.418 1.00 84.56 115 ALA A O 1
ATOM 868 N N . GLU A 1 116 ? -3.070 -24.373 -6.065 1.00 75.75 116 GLU A N 1
ATOM 869 C CA . GLU A 1 116 ? -1.888 -24.415 -6.929 1.00 75.75 116 GLU A CA 1
ATOM 870 C C . GLU A 1 116 ? -2.156 -25.282 -8.166 1.00 75.75 116 GLU A C 1
ATOM 872 O O . GLU A 1 116 ? -2.424 -26.479 -8.054 1.00 75.75 116 GLU A O 1
ATOM 877 N N . GLU A 1 117 ? -2.050 -24.682 -9.352 1.00 74.19 117 GLU A N 1
ATOM 878 C CA . GLU A 1 117 ? -2.221 -25.379 -10.628 1.00 74.19 117 GLU A CA 1
ATOM 879 C C . GLU A 1 117 ? -0.865 -25.881 -11.166 1.00 74.19 117 GLU A C 1
ATOM 881 O O . GLU A 1 117 ? 0.024 -25.071 -11.482 1.00 74.19 117 GLU A O 1
ATOM 886 N N . PRO A 1 118 ? -0.665 -27.208 -11.310 1.00 57.72 118 PRO A N 1
ATOM 887 C CA . PRO A 1 118 ? 0.614 -27.776 -11.716 1.00 57.72 118 PRO A CA 1
ATOM 888 C C . PRO A 1 118 ? 0.964 -27.395 -13.161 1.00 57.72 118 PRO A C 1
ATOM 890 O O . PRO A 1 118 ? 0.446 -27.950 -14.127 1.00 57.72 118 PRO A O 1
ATOM 893 N N . GLY A 1 119 ? 1.908 -26.462 -13.307 1.00 57.97 119 GLY A N 1
ATOM 894 C CA . GLY A 1 119 ? 2.443 -26.015 -14.599 1.00 57.97 119 GLY A CA 1
ATOM 895 C C . GLY A 1 119 ? 2.345 -24.510 -14.855 1.00 57.97 119 GLY A C 1
ATOM 896 O O . GLY A 1 119 ? 3.021 -24.020 -15.759 1.00 57.97 119 GLY A O 1
ATOM 897 N N . LEU A 1 120 ? 1.592 -23.762 -14.039 1.00 57.69 120 LEU A N 1
ATOM 898 C CA . LEU A 1 120 ? 1.428 -22.309 -14.193 1.00 57.69 120 LEU A CA 1
ATOM 899 C C . LEU A 1 120 ? 2.709 -21.510 -13.856 1.00 57.69 120 LEU A C 1
ATOM 901 O O . LEU A 1 120 ? 2.876 -20.369 -14.280 1.00 57.69 120 LEU A O 1
ATOM 905 N N . HIS A 1 121 ? 3.647 -22.113 -13.119 1.00 59.41 121 HIS A N 1
ATOM 906 C CA . HIS A 1 121 ? 4.788 -21.435 -12.490 1.00 59.41 121 HIS A CA 1
ATOM 907 C C . HIS A 1 121 ? 6.114 -21.534 -13.265 1.00 59.41 121 HIS A C 1
ATOM 909 O O . HIS A 1 121 ? 7.167 -21.814 -12.686 1.00 59.41 121 HIS A O 1
ATOM 915 N N . ARG A 1 122 ? 6.097 -21.272 -14.577 1.00 60.34 122 ARG A N 1
ATOM 916 C CA . ARG A 1 122 ? 7.331 -20.962 -15.320 1.00 60.34 122 ARG A CA 1
ATOM 917 C C . ARG A 1 122 ? 7.432 -19.449 -15.515 1.00 60.34 122 ARG A C 1
ATOM 919 O O . ARG A 1 122 ? 6.546 -18.893 -16.161 1.00 60.34 122 ARG A O 1
ATOM 926 N N . PRO A 1 123 ? 8.493 -18.782 -15.016 1.00 63.16 123 PRO A N 1
ATOM 927 C CA . PRO A 1 123 ? 8.791 -17.414 -15.420 1.00 63.16 123 PRO A CA 1
ATOM 928 C C . PRO A 1 123 ? 8.822 -17.345 -16.946 1.00 63.16 123 PRO A C 1
ATOM 930 O O . PRO A 1 123 ? 9.454 -18.195 -17.581 1.00 63.16 123 PRO A O 1
ATOM 933 N N . ALA A 1 124 ? 8.127 -16.370 -17.532 1.00 69.69 124 ALA A N 1
ATOM 934 C CA . ALA A 1 124 ? 8.146 -16.189 -18.976 1.00 69.69 124 ALA A CA 1
ATOM 935 C C . ALA A 1 124 ? 9.608 -15.985 -19.421 1.00 69.69 124 ALA A C 1
ATOM 937 O O . ALA A 1 124 ? 10.269 -15.076 -18.906 1.00 69.69 124 ALA A O 1
ATOM 938 N N . PRO A 1 125 ? 10.156 -16.831 -20.315 1.00 81.31 125 PRO A N 1
ATOM 939 C CA . PRO A 1 125 ? 11.530 -16.671 -20.761 1.00 81.31 125 PRO A CA 1
ATOM 940 C C . PRO A 1 125 ? 11.673 -15.333 -21.487 1.00 81.31 125 PRO A C 1
ATOM 942 O O . PRO A 1 125 ? 10.750 -14.893 -22.178 1.00 81.31 125 PRO A O 1
ATOM 945 N N . VAL A 1 126 ? 12.839 -14.696 -21.349 1.00 86.31 126 VAL A N 1
ATOM 946 C CA . VAL A 1 126 ? 13.139 -13.451 -22.068 1.00 86.31 126 VAL A CA 1
ATOM 947 C C . VAL A 1 126 ? 12.932 -13.696 -23.572 1.00 86.31 126 VAL A C 1
ATOM 949 O O . VAL A 1 126 ? 13.527 -14.639 -24.102 1.00 86.31 126 VAL A O 1
ATOM 952 N N . PRO A 1 127 ? 12.092 -12.903 -24.267 1.00 89.19 127 PRO A N 1
ATOM 953 C CA . PRO A 1 127 ? 11.798 -13.131 -25.678 1.00 89.19 127 PRO A CA 1
ATOM 954 C C . PRO A 1 127 ? 13.066 -13.132 -26.537 1.00 89.19 127 PRO A C 1
ATOM 956 O O . PRO A 1 127 ? 13.938 -12.284 -26.362 1.00 89.19 127 PRO A O 1
ATOM 959 N N . ALA A 1 128 ? 13.160 -14.047 -27.505 1.00 92.88 128 ALA A N 1
ATOM 960 C CA . ALA A 1 128 ? 14.368 -14.227 -28.322 1.00 92.88 128 ALA A CA 1
ATOM 961 C C . ALA A 1 128 ? 14.749 -12.997 -29.179 1.00 92.88 128 ALA A C 1
ATOM 963 O O . ALA A 1 128 ? 15.871 -12.909 -29.668 1.00 92.88 128 ALA A O 1
ATOM 964 N N . ASN A 1 129 ? 13.833 -12.039 -29.347 1.00 93.50 129 ASN A N 1
ATOM 965 C CA . ASN A 1 129 ? 14.065 -10.753 -30.006 1.00 93.50 129 ASN A CA 1
ATOM 966 C C . ASN A 1 129 ? 14.651 -9.663 -29.077 1.00 93.50 129 ASN A C 1
ATOM 968 O O . ASN A 1 129 ? 14.876 -8.541 -29.535 1.00 93.50 129 ASN A O 1
ATOM 972 N N . LEU A 1 130 ? 14.889 -9.945 -27.789 1.00 92.38 130 LEU A N 1
ATOM 973 C CA . LEU A 1 130 ? 15.604 -9.040 -26.882 1.00 92.38 130 LEU A CA 1
ATOM 974 C C . LEU A 1 130 ? 17.118 -9.283 -26.953 1.00 92.38 130 LEU A C 1
ATOM 976 O O . LEU A 1 130 ? 17.642 -10.276 -26.453 1.00 92.38 130 LEU A O 1
ATOM 980 N N . HIS A 1 131 ? 17.840 -8.319 -27.520 1.00 93.06 131 HIS A N 1
ATOM 981 C CA . HIS A 1 131 ? 19.301 -8.334 -27.572 1.00 93.06 131 HIS A CA 1
ATOM 982 C C . HIS A 1 131 ? 19.887 -7.602 -26.356 1.00 93.06 131 HIS A C 1
ATOM 984 O O . HIS A 1 131 ? 19.944 -6.372 -26.333 1.00 93.06 131 HIS A O 1
ATOM 990 N N . LEU A 1 132 ? 20.337 -8.347 -25.346 1.00 93.56 132 LEU A N 1
ATOM 991 C CA . LEU A 1 132 ? 20.941 -7.790 -24.130 1.00 93.56 132 LEU A CA 1
ATOM 992 C C . LEU A 1 132 ? 22.449 -7.537 -24.312 1.00 93.56 132 LEU A C 1
ATOM 994 O O . LEU A 1 132 ? 23.141 -8.299 -24.982 1.00 93.56 132 LEU A O 1
ATOM 998 N N . SER A 1 133 ? 22.965 -6.462 -23.716 1.00 93.44 133 SER A N 1
ATOM 999 C CA . SER A 1 133 ? 24.395 -6.112 -23.715 1.00 93.44 133 SER A CA 1
ATOM 1000 C C . SER A 1 133 ? 24.727 -5.240 -22.506 1.00 93.44 133 SER A C 1
ATOM 1002 O O . SER A 1 133 ? 23.908 -4.404 -22.132 1.00 93.44 133 SER A O 1
ATOM 1004 N N . VAL A 1 134 ? 25.920 -5.408 -21.931 1.00 93.50 134 VAL A N 1
ATOM 1005 C CA . VAL A 1 134 ? 26.383 -4.706 -20.721 1.00 93.50 134 VAL A CA 1
ATOM 1006 C C . VAL A 1 134 ? 27.776 -4.123 -20.970 1.00 93.50 134 VAL A C 1
ATOM 1008 O O . VAL A 1 134 ? 28.607 -4.773 -21.603 1.00 93.50 134 VAL A O 1
ATOM 1011 N N . SER A 1 135 ? 28.031 -2.919 -20.460 1.00 90.62 135 SER A N 1
ATOM 1012 C CA . SER A 1 135 ? 29.325 -2.228 -20.492 1.00 90.62 135 SER A CA 1
ATOM 1013 C C . SER A 1 135 ? 29.647 -1.617 -19.121 1.00 90.62 135 SER A C 1
ATOM 1015 O O . SER A 1 135 ? 28.780 -1.515 -18.253 1.00 90.62 135 SER A O 1
ATOM 1017 N N . MET A 1 136 ? 30.911 -1.242 -18.909 1.00 92.75 136 MET A N 1
ATOM 1018 C CA . MET A 1 136 ? 31.378 -0.526 -17.716 1.00 92.75 136 MET A CA 1
ATOM 1019 C C . MET A 1 136 ? 32.129 0.730 -18.157 1.00 92.75 136 MET A C 1
ATOM 1021 O O . MET A 1 136 ? 33.355 0.745 -18.256 1.00 92.75 136 MET A O 1
ATOM 1025 N N . ASP A 1 137 ? 31.371 1.770 -18.487 1.00 90.00 137 ASP A N 1
ATOM 1026 C CA . ASP A 1 137 ? 31.905 3.002 -19.057 1.00 90.00 137 ASP A CA 1
ATOM 1027 C C . ASP A 1 137 ? 32.420 3.972 -17.987 1.00 90.00 137 ASP A C 1
ATOM 1029 O O . ASP A 1 137 ? 31.809 4.160 -16.935 1.00 90.00 137 ASP A O 1
ATOM 1033 N N . ARG A 1 138 ? 33.553 4.628 -18.269 1.00 88.25 138 ARG A N 1
ATOM 1034 C CA . ARG A 1 138 ? 34.174 5.609 -17.359 1.00 88.25 138 ARG A CA 1
ATOM 1035 C C . ARG A 1 138 ? 33.387 6.922 -17.266 1.00 88.25 138 ARG A C 1
ATOM 1037 O O . ARG A 1 138 ? 33.432 7.587 -16.235 1.00 88.25 138 ARG A O 1
ATOM 1044 N N . ASP A 1 139 ? 32.713 7.295 -18.349 1.00 91.38 139 ASP A N 1
ATOM 1045 C CA . ASP A 1 139 ? 31.818 8.447 -18.449 1.00 91.38 139 ASP A CA 1
ATOM 1046 C C . ASP A 1 139 ? 30.520 7.959 -19.100 1.00 91.38 139 ASP A C 1
ATOM 1048 O O . ASP A 1 139 ? 30.467 7.694 -20.303 1.00 91.38 139 ASP A O 1
ATOM 1052 N N . THR A 1 140 ? 29.492 7.765 -18.275 1.00 90.06 140 THR A N 1
ATOM 1053 C CA . THR A 1 140 ? 28.206 7.194 -18.690 1.00 90.06 140 THR A CA 1
ATOM 1054 C C . THR A 1 140 ? 27.399 8.139 -19.579 1.00 90.06 140 THR A C 1
ATOM 1056 O O . THR A 1 140 ? 26.675 7.669 -20.455 1.00 90.06 140 THR A O 1
ATOM 1059 N N . ASP A 1 141 ? 27.561 9.456 -19.424 1.00 91.44 141 ASP A N 1
ATOM 1060 C CA . ASP A 1 141 ? 26.889 10.462 -20.251 1.00 91.44 141 ASP A CA 1
ATOM 1061 C C . ASP A 1 141 ? 27.451 10.448 -21.687 1.00 91.44 141 ASP A C 1
ATOM 1063 O O . ASP A 1 141 ? 26.695 10.422 -22.663 1.00 91.44 141 ASP A O 1
ATOM 1067 N N . GLN A 1 142 ? 28.782 10.415 -21.839 1.00 92.12 142 GLN A N 1
ATOM 1068 C CA . GLN A 1 142 ? 29.431 10.318 -23.155 1.00 92.12 142 GLN A CA 1
ATOM 1069 C C . GLN A 1 142 ? 29.229 8.945 -23.807 1.00 92.12 142 GLN A C 1
ATOM 1071 O O . GLN A 1 142 ? 29.018 8.863 -25.025 1.00 92.12 142 GLN A O 1
ATOM 1076 N N . ALA A 1 143 ? 29.246 7.869 -23.015 1.00 92.12 143 ALA A N 1
ATOM 1077 C CA . ALA A 1 143 ? 28.944 6.529 -23.503 1.00 92.12 143 ALA A CA 1
ATOM 1078 C C . ALA A 1 143 ? 27.504 6.427 -24.021 1.00 92.12 143 ALA A C 1
ATOM 1080 O O . ALA A 1 143 ? 27.300 5.921 -25.121 1.00 92.12 143 ALA A O 1
ATOM 1081 N N . LEU A 1 144 ? 26.520 6.996 -23.312 1.00 92.31 144 LEU A N 1
ATOM 1082 C CA . LEU A 1 144 ? 25.127 7.058 -23.764 1.00 92.31 144 LEU A CA 1
ATOM 1083 C C . LEU A 1 144 ? 24.990 7.799 -25.104 1.00 92.31 144 LEU A C 1
ATOM 1085 O O . LEU A 1 144 ? 24.340 7.297 -26.022 1.00 92.31 144 LEU A O 1
ATOM 1089 N N . LEU A 1 145 ? 25.634 8.961 -25.259 1.00 91.62 145 LEU A N 1
ATOM 1090 C CA . LEU A 1 145 ? 25.619 9.707 -26.525 1.00 91.62 145 LEU A CA 1
ATOM 1091 C C . LEU A 1 145 ? 26.268 8.922 -27.675 1.00 91.62 145 LEU A C 1
ATOM 1093 O O . LEU A 1 145 ? 25.767 8.951 -28.800 1.00 91.62 145 LEU A O 1
ATOM 1097 N N . THR A 1 146 ? 27.360 8.209 -27.401 1.00 92.75 146 THR A N 1
ATOM 1098 C CA . THR A 1 146 ? 28.044 7.356 -28.385 1.00 92.75 146 THR A CA 1
ATOM 1099 C C . THR A 1 146 ? 27.187 6.149 -28.767 1.00 92.75 146 THR A C 1
ATOM 1101 O O . THR A 1 146 ? 27.035 5.854 -29.951 1.00 92.75 146 THR A O 1
ATOM 1104 N N . LEU A 1 147 ? 26.558 5.499 -27.783 1.00 93.31 147 LEU A N 1
ATOM 1105 C CA . LEU A 1 147 ? 25.673 4.352 -27.966 1.00 93.31 147 LEU A CA 1
ATOM 1106 C C . LEU A 1 147 ? 24.469 4.711 -28.844 1.00 93.31 147 LEU A C 1
ATOM 1108 O O . LEU A 1 147 ? 24.209 4.020 -29.826 1.00 93.31 147 LEU A O 1
ATOM 1112 N N . LEU A 1 148 ? 23.787 5.821 -28.537 1.00 90.81 148 LEU A N 1
ATOM 1113 C CA . LEU A 1 148 ? 22.614 6.304 -29.276 1.00 90.81 148 LEU A CA 1
ATOM 1114 C C . LEU A 1 148 ? 22.943 6.759 -30.707 1.00 90.81 148 LEU A C 1
ATOM 1116 O O . LEU A 1 148 ? 22.103 6.638 -31.595 1.00 90.81 148 LEU A O 1
ATOM 1120 N N . ARG A 1 149 ? 24.163 7.255 -30.955 1.00 90.56 149 ARG A N 1
ATOM 1121 C CA . ARG A 1 149 ? 24.655 7.591 -32.306 1.00 90.56 149 ARG A CA 1
ATOM 1122 C C . ARG A 1 149 ? 25.166 6.369 -33.083 1.00 90.56 149 ARG A C 1
ATOM 1124 O O . ARG A 1 149 ? 25.307 6.444 -34.303 1.00 90.56 149 ARG A O 1
ATOM 1131 N N . GLY A 1 150 ? 25.448 5.262 -32.397 1.00 89.38 150 GLY A N 1
ATOM 1132 C CA . GLY A 1 150 ? 25.927 4.017 -32.990 1.00 89.38 150 GLY A CA 1
ATOM 1133 C C . GLY A 1 150 ? 24.887 3.342 -33.887 1.00 89.38 150 GLY A C 1
ATOM 1134 O O . GLY A 1 150 ? 23.679 3.518 -33.724 1.00 89.38 150 GLY A O 1
ATOM 1135 N N . GLU A 1 151 ? 25.352 2.521 -34.832 1.00 91.06 151 GLU A N 1
ATOM 1136 C CA . GLU A 1 151 ? 24.507 1.950 -35.896 1.00 91.06 151 GLU A CA 1
ATOM 1137 C C . GLU A 1 151 ? 23.298 1.156 -35.382 1.00 91.06 151 GLU A C 1
ATOM 1139 O O . GLU A 1 151 ? 22.242 1.159 -36.012 1.00 91.06 151 GLU A O 1
ATOM 1144 N N . ARG A 1 152 ? 23.452 0.526 -34.213 1.00 91.31 152 ARG A N 1
ATOM 1145 C CA . ARG A 1 152 ? 22.435 -0.287 -33.537 1.00 91.31 152 ARG A CA 1
ATOM 1146 C C . ARG A 1 152 ? 21.263 0.524 -32.966 1.00 91.31 152 ARG A C 1
ATOM 1148 O O . ARG A 1 152 ? 20.173 -0.026 -32.854 1.00 91.31 152 ARG A O 1
ATOM 1155 N N . PHE A 1 153 ? 21.474 1.792 -32.601 1.00 90.31 153 PHE A N 1
ATOM 1156 C CA . PHE A 1 153 ? 20.466 2.620 -31.918 1.00 90.31 153 PHE A CA 1
ATOM 1157 C C . PHE A 1 153 ? 20.047 3.868 -32.707 1.00 90.31 153 PHE A C 1
ATOM 1159 O O . PHE A 1 153 ? 18.931 4.341 -32.512 1.00 90.31 153 PHE A O 1
ATOM 1166 N N . ARG A 1 154 ? 20.868 4.362 -33.649 1.00 87.25 154 ARG A N 1
ATOM 1167 C CA . ARG A 1 154 ? 20.608 5.602 -34.417 1.00 87.25 154 ARG A CA 1
ATOM 1168 C C . ARG A 1 154 ? 19.274 5.643 -35.180 1.00 87.25 154 ARG A C 1
ATOM 1170 O O . ARG A 1 154 ? 18.796 6.727 -35.494 1.00 87.25 154 ARG A O 1
ATOM 1177 N N . ASN A 1 155 ? 18.705 4.474 -35.483 1.00 86.06 155 ASN A N 1
ATOM 1178 C CA . ASN A 1 155 ? 17.460 4.300 -36.240 1.00 86.06 155 ASN A CA 1
ATOM 1179 C C . ASN A 1 155 ? 16.275 3.852 -35.352 1.00 86.06 155 ASN A C 1
ATOM 1181 O O . ASN A 1 155 ? 15.270 3.383 -35.880 1.00 86.06 155 ASN A O 1
ATOM 1185 N N . LEU A 1 156 ? 16.393 3.924 -34.020 1.00 85.62 156 LEU A N 1
ATOM 1186 C CA . LEU A 1 156 ? 15.322 3.557 -33.089 1.00 85.62 156 LEU A CA 1
ATOM 1187 C C . LEU A 1 156 ? 14.577 4.810 -32.606 1.00 85.62 156 LEU A C 1
ATOM 1189 O O . LEU A 1 156 ? 15.103 5.590 -31.816 1.00 85.62 156 LEU A O 1
ATOM 1193 N N . ASP A 1 157 ? 13.325 4.972 -33.036 1.00 83.12 157 ASP A N 1
ATOM 1194 C CA . ASP A 1 157 ? 12.473 6.125 -32.690 1.00 83.12 157 ASP A CA 1
ATOM 1195 C C . ASP A 1 157 ? 11.770 6.008 -31.320 1.00 83.12 157 ASP A C 1
ATOM 1197 O O . ASP A 1 157 ? 10.957 6.855 -30.949 1.00 83.12 157 ASP A O 1
ATOM 1201 N N . SER A 1 158 ? 12.008 4.935 -30.561 1.00 85.88 158 SER A N 1
ATOM 1202 C CA . SER A 1 158 ? 11.364 4.692 -29.263 1.00 85.88 158 SER A CA 1
ATOM 1203 C C . SER A 1 158 ? 12.339 4.017 -28.308 1.00 85.88 158 SER A C 1
ATOM 1205 O O . SER A 1 158 ? 12.659 2.840 -28.454 1.00 85.88 158 SER A O 1
ATOM 1207 N N . ILE A 1 159 ? 12.836 4.794 -27.345 1.00 87.38 159 ILE A N 1
ATOM 1208 C CA . ILE A 1 159 ? 13.877 4.394 -26.396 1.00 87.38 159 ILE A CA 1
ATOM 1209 C C . ILE A 1 159 ? 13.442 4.841 -24.999 1.00 87.38 159 ILE A C 1
ATOM 1211 O O . ILE A 1 159 ? 13.078 5.999 -24.804 1.00 87.38 159 ILE A O 1
ATOM 1215 N N . ILE A 1 160 ? 13.497 3.926 -24.031 1.00 86.69 160 ILE A N 1
ATOM 1216 C CA . ILE A 1 160 ? 13.260 4.208 -22.611 1.00 86.69 160 ILE A CA 1
ATOM 1217 C C . ILE A 1 160 ? 14.610 4.138 -21.899 1.00 86.69 160 ILE A C 1
ATOM 1219 O O . ILE A 1 160 ? 15.352 3.172 -22.070 1.00 86.69 160 ILE A O 1
ATOM 1223 N N . ILE A 1 161 ? 14.926 5.162 -21.108 1.00 88.12 161 ILE A N 1
ATOM 1224 C CA . ILE A 1 161 ? 16.148 5.236 -20.303 1.00 88.12 161 ILE A CA 1
ATOM 1225 C C . ILE A 1 161 ? 15.719 5.319 -18.842 1.00 88.12 161 ILE A C 1
ATOM 1227 O O . ILE A 1 161 ? 15.085 6.290 -18.432 1.00 88.12 161 ILE A O 1
ATOM 1231 N N . TYR A 1 162 ? 16.053 4.291 -18.066 1.00 86.19 162 TYR A N 1
ATOM 1232 C CA . TYR A 1 162 ? 15.830 4.282 -16.624 1.00 86.19 162 TYR A CA 1
ATOM 1233 C C . TYR A 1 162 ? 16.993 4.980 -15.913 1.00 86.19 162 TYR A C 1
ATOM 1235 O O . TYR A 1 162 ? 18.157 4.754 -16.241 1.00 86.19 162 TYR A O 1
ATOM 1243 N N . CYS A 1 163 ? 16.676 5.816 -14.926 1.00 84.19 163 CYS A N 1
ATOM 1244 C CA . CYS A 1 163 ? 17.652 6.451 -14.044 1.00 84.19 163 CYS A CA 1
ATOM 1245 C C . CYS A 1 163 ? 17.247 6.195 -12.590 1.00 84.19 163 CYS A C 1
ATOM 1247 O O . CYS A 1 163 ? 16.060 6.231 -12.270 1.00 84.19 163 CYS A O 1
ATOM 1249 N N . ASN A 1 164 ? 18.226 6.007 -11.702 1.00 78.62 164 ASN A N 1
ATOM 1250 C CA . ASN A 1 164 ? 17.972 5.725 -10.283 1.00 78.62 164 ASN A CA 1
ATOM 1251 C C . ASN A 1 164 ? 17.266 6.892 -9.562 1.00 78.62 164 ASN A C 1
ATOM 1253 O O . ASN A 1 164 ? 16.567 6.686 -8.574 1.00 78.62 164 ASN A O 1
ATOM 1257 N N . ARG A 1 165 ? 17.462 8.132 -10.035 1.00 77.94 165 ARG A N 1
ATOM 1258 C CA . ARG A 1 165 ? 17.025 9.366 -9.364 1.00 77.94 165 ARG A CA 1
ATOM 1259 C C . ARG A 1 165 ? 16.271 10.275 -10.336 1.00 77.94 165 ARG A C 1
ATOM 1261 O O . ARG A 1 165 ? 16.641 10.391 -11.502 1.00 77.94 165 ARG A O 1
ATOM 1268 N N . ARG A 1 166 ? 15.235 10.967 -9.842 1.00 77.50 166 ARG A N 1
ATOM 1269 C CA . ARG A 1 166 ? 14.375 11.862 -10.651 1.00 77.50 166 ARG A CA 1
ATOM 1270 C C . ARG A 1 166 ? 15.169 12.998 -11.301 1.00 77.50 166 ARG A C 1
ATOM 1272 O O . ARG A 1 166 ? 15.024 13.230 -12.496 1.00 77.50 166 ARG A O 1
ATOM 1279 N N . GLU A 1 167 ? 16.070 13.620 -10.540 1.00 80.75 167 GLU A N 1
ATOM 1280 C CA . GLU A 1 167 ? 17.007 14.653 -11.017 1.00 80.75 167 GLU A CA 1
ATOM 1281 C C . GLU A 1 167 ? 17.800 14.202 -12.253 1.00 80.75 167 GLU A C 1
ATOM 1283 O O . GLU A 1 167 ? 17.970 14.964 -13.204 1.00 80.75 167 GLU A O 1
ATOM 1288 N N . ASP A 1 168 ? 18.254 12.945 -12.268 1.00 83.50 168 ASP A N 1
ATOM 1289 C CA . ASP A 1 168 ? 19.027 12.402 -13.380 1.00 83.50 168 ASP A CA 1
ATOM 1290 C C . ASP A 1 168 ? 18.167 12.191 -14.633 1.00 83.50 168 ASP A C 1
ATOM 1292 O O . ASP A 1 168 ? 18.667 12.405 -15.734 1.00 83.50 168 ASP A O 1
ATOM 1296 N N . THR A 1 169 ? 16.864 11.899 -14.505 1.00 84.75 169 THR A N 1
ATOM 1297 C CA . THR A 1 169 ? 15.961 11.843 -15.675 1.00 84.75 169 THR A CA 1
ATOM 1298 C C . THR A 1 169 ? 15.851 13.202 -16.376 1.00 84.75 169 THR A C 1
ATOM 1300 O O . THR A 1 169 ? 15.922 13.277 -17.603 1.00 84.75 169 THR A O 1
ATOM 1303 N N . GLU A 1 170 ? 15.753 14.295 -15.614 1.00 86.94 170 GLU A N 1
ATOM 1304 C CA . GLU A 1 170 ? 15.672 15.660 -16.150 1.00 86.94 170 GLU A CA 1
ATOM 1305 C C . GLU A 1 170 ? 17.004 16.097 -16.768 1.00 86.94 170 GLU A C 1
ATOM 1307 O O . GLU A 1 170 ? 17.035 16.630 -17.883 1.00 86.94 170 GLU A O 1
ATOM 1312 N N . ARG A 1 171 ? 18.109 15.801 -16.072 1.00 91.31 171 ARG A N 1
ATOM 1313 C CA . ARG A 1 171 ? 19.486 16.059 -16.505 1.00 91.31 171 ARG A CA 1
ATOM 1314 C C . ARG A 1 171 ? 19.822 15.338 -17.814 1.00 91.31 171 ARG A C 1
ATOM 1316 O O . ARG A 1 171 ? 20.302 15.974 -18.752 1.00 91.31 171 ARG A O 1
ATOM 1323 N N . ILE A 1 172 ? 19.530 14.038 -17.903 1.00 90.56 172 ILE A N 1
ATOM 1324 C CA . ILE A 1 172 ? 19.743 13.227 -19.109 1.00 90.56 172 ILE A CA 1
ATOM 1325 C C . ILE A 1 172 ? 18.830 13.698 -20.242 1.00 90.56 172 ILE A C 1
ATOM 1327 O O . ILE A 1 172 ? 19.307 13.894 -21.358 1.00 90.56 172 ILE A O 1
ATOM 1331 N N . ALA A 1 173 ? 17.547 13.975 -19.986 1.00 88.69 173 ALA A N 1
ATOM 1332 C CA . ALA A 1 173 ? 16.658 14.489 -21.028 1.00 88.69 173 ALA A CA 1
ATOM 1333 C C . ALA A 1 173 ? 17.140 15.849 -21.581 1.00 88.69 173 ALA A C 1
ATOM 1335 O O . ALA A 1 173 ? 17.072 16.083 -22.789 1.00 88.69 173 ALA A O 1
ATOM 1336 N N . ALA A 1 174 ? 17.680 16.735 -20.734 1.00 90.06 174 ALA A N 1
ATOM 1337 C CA . ALA A 1 174 ? 18.285 17.999 -21.164 1.00 90.06 174 ALA A CA 1
ATOM 1338 C C . ALA A 1 174 ? 19.580 17.806 -21.976 1.00 90.06 174 ALA A C 1
ATOM 1340 O O . ALA A 1 174 ? 19.752 18.458 -23.012 1.00 90.06 174 ALA A O 1
ATOM 1341 N N . LEU A 1 175 ? 20.456 16.886 -21.556 1.00 90.19 175 LEU A N 1
ATOM 1342 C CA . LEU A 1 175 ? 21.658 16.492 -22.298 1.00 90.19 175 LEU A CA 1
ATOM 1343 C C . LEU A 1 175 ? 21.301 15.962 -23.696 1.00 90.19 175 LEU A C 1
ATOM 1345 O O . LEU A 1 175 ? 21.830 16.449 -24.695 1.00 90.19 175 LEU A O 1
ATOM 1349 N N . LEU A 1 176 ? 20.363 15.014 -23.781 1.00 89.75 176 LEU A N 1
ATOM 1350 C CA . LEU A 1 176 ? 19.940 14.397 -25.039 1.00 89.75 176 LEU A CA 1
ATOM 1351 C C . LEU A 1 176 ? 19.302 15.409 -25.992 1.00 89.75 176 LEU A C 1
ATOM 1353 O O . LEU A 1 176 ? 19.666 15.432 -27.167 1.00 89.75 176 LEU A O 1
ATOM 1357 N N . ARG A 1 177 ? 18.425 16.300 -25.502 1.00 88.69 177 ARG A N 1
ATOM 1358 C CA . ARG A 1 177 ? 17.906 17.413 -26.316 1.00 88.69 177 ARG A CA 1
ATOM 1359 C C . ARG A 1 177 ? 19.059 18.244 -26.884 1.00 88.69 177 ARG A C 1
ATOM 1361 O O . ARG A 1 177 ? 19.148 18.411 -28.096 1.00 88.69 177 ARG A O 1
ATOM 1368 N N . THR A 1 178 ? 19.981 18.699 -26.040 1.00 88.12 178 THR A N 1
ATOM 1369 C CA . THR A 1 178 ? 21.087 19.581 -26.453 1.00 88.12 178 THR A CA 1
ATOM 1370 C C . THR A 1 178 ? 22.013 18.909 -27.477 1.00 88.12 178 THR A C 1
ATOM 1372 O O . THR A 1 178 ? 22.316 19.483 -28.522 1.00 88.12 178 THR A O 1
ATOM 1375 N N . CYS A 1 179 ? 22.435 17.669 -27.219 1.00 87.12 179 CYS A N 1
ATOM 1376 C CA . CYS A 1 179 ? 23.450 16.973 -28.011 1.00 87.12 179 CYS A CA 1
ATOM 1377 C C . CYS A 1 179 ? 22.910 16.225 -29.244 1.00 87.12 179 CYS A C 1
ATOM 1379 O O . CYS A 1 179 ? 23.711 15.857 -30.111 1.00 87.12 179 CYS A O 1
ATOM 1381 N N . LEU A 1 180 ? 21.596 15.983 -29.342 1.00 80.00 180 LEU A N 1
ATOM 1382 C CA . LEU A 1 180 ? 20.969 15.331 -30.502 1.00 80.00 180 LEU A CA 1
ATOM 1383 C C . LEU A 1 180 ? 20.196 16.308 -31.404 1.00 80.00 180 LEU A C 1
ATOM 1385 O O . LEU A 1 180 ? 20.124 16.061 -32.608 1.00 80.00 180 LEU A O 1
ATOM 1389 N N . HIS A 1 181 ? 19.706 17.454 -30.904 1.00 67.19 181 HIS A N 1
ATOM 1390 C CA . HIS A 1 181 ? 19.134 18.489 -31.784 1.00 67.19 181 HIS A CA 1
ATOM 1391 C C . HIS A 1 181 ? 20.166 19.044 -32.781 1.00 67.19 181 HIS A C 1
ATOM 1393 O O . HIS A 1 181 ? 19.811 19.314 -33.926 1.00 67.19 181 HIS A O 1
ATOM 1399 N N . ALA A 1 182 ? 21.446 19.121 -32.398 1.00 53.09 182 ALA A N 1
ATOM 1400 C CA . ALA A 1 182 ? 22.537 19.569 -33.270 1.00 53.09 182 ALA A CA 1
ATOM 1401 C C . ALA A 1 182 ? 22.780 18.684 -34.517 1.00 53.09 182 ALA A C 1
ATOM 1403 O O . ALA A 1 182 ? 23.521 19.087 -35.409 1.00 53.09 182 ALA A O 1
ATOM 1404 N N . ALA A 1 183 ? 22.174 17.490 -34.596 1.00 50.12 183 ALA A N 1
ATOM 1405 C CA . ALA A 1 183 ? 22.343 16.553 -35.709 1.00 50.12 183 ALA A CA 1
ATOM 1406 C C . ALA A 1 183 ? 21.222 16.611 -36.772 1.00 50.12 183 ALA A C 1
ATOM 1408 O O . ALA A 1 183 ? 21.317 15.920 -37.787 1.00 50.12 183 ALA A O 1
ATOM 1409 N N . ARG A 1 184 ? 20.157 17.407 -36.576 1.00 47.78 184 ARG A N 1
ATOM 1410 C CA . ARG A 1 184 ? 19.076 17.576 -37.570 1.00 47.78 184 ARG A CA 1
ATOM 1411 C C . ARG A 1 184 ? 19.190 18.932 -38.273 1.00 47.78 184 ARG A C 1
ATOM 1413 O O . ARG A 1 184 ? 18.989 19.977 -37.664 1.00 47.78 184 ARG A O 1
ATOM 1420 N N . VAL A 1 185 ? 19.490 18.893 -39.573 1.00 42.00 185 VAL A N 1
ATOM 1421 C CA . VAL A 1 185 ? 19.581 20.065 -40.465 1.00 42.00 185 VAL A CA 1
ATOM 1422 C C . VAL A 1 185 ? 18.239 20.825 -40.498 1.00 42.00 185 VAL A C 1
ATOM 1424 O O . VAL A 1 185 ? 17.192 20.178 -40.584 1.00 42.00 185 VAL A O 1
ATOM 1427 N N . PRO A 1 186 ? 18.222 22.174 -40.470 1.00 43.72 186 PRO A N 1
ATOM 1428 C CA . PRO A 1 186 ? 16.987 22.955 -40.544 1.00 43.72 186 PRO A CA 1
ATOM 1429 C C . PRO A 1 186 ? 16.388 22.944 -41.964 1.00 43.72 186 PRO A C 1
ATOM 1431 O O . PRO A 1 186 ? 16.665 23.818 -42.782 1.00 43.72 186 PRO A O 1
ATOM 1434 N N . GLY A 1 187 ? 15.546 21.948 -42.253 1.00 41.34 187 GLY A N 1
ATOM 1435 C CA . GLY A 1 187 ? 14.815 21.803 -43.517 1.00 41.34 187 GLY A CA 1
ATOM 1436 C C . GLY A 1 187 ? 13.309 22.055 -43.378 1.00 41.34 187 GLY A C 1
ATOM 1437 O O . GLY A 1 187 ? 12.602 21.229 -42.815 1.00 41.34 187 GLY A O 1
ATOM 1438 N N . SER A 1 188 ? 12.843 23.190 -43.915 1.00 41.06 188 SER A N 1
ATOM 1439 C CA . SER A 1 188 ? 11.449 23.535 -44.279 1.00 41.06 188 SER A CA 1
ATOM 1440 C C . SER A 1 188 ? 10.278 22.965 -43.445 1.00 41.06 188 SER A C 1
ATOM 1442 O O . SER A 1 188 ? 9.845 21.834 -43.662 1.00 41.06 188 SER A O 1
ATOM 1444 N N . GLY A 1 189 ? 9.615 23.830 -42.662 1.00 40.09 189 GLY A N 1
ATOM 1445 C CA . GLY A 1 189 ? 8.163 23.706 -42.437 1.00 40.09 189 GLY A CA 1
ATOM 1446 C C . GLY A 1 189 ? 7.636 23.886 -41.010 1.00 40.09 189 GLY A C 1
ATOM 1447 O O . GLY A 1 189 ? 7.127 22.931 -40.438 1.00 40.09 189 GLY A O 1
ATOM 1448 N N . GLY A 1 190 ? 7.670 25.117 -40.480 1.00 40.31 190 GLY A N 1
ATOM 1449 C CA . GLY A 1 190 ? 6.606 25.740 -39.658 1.00 40.31 190 GLY A CA 1
ATOM 1450 C C . GLY A 1 190 ? 6.003 25.044 -38.419 1.00 40.31 190 GLY A C 1
ATOM 1451 O O . GLY A 1 190 ? 5.074 25.599 -37.838 1.00 40.31 190 GLY A O 1
ATOM 1452 N N . ARG A 1 191 ? 6.466 23.867 -37.993 1.00 40.47 191 ARG A N 1
ATOM 1453 C CA . ARG A 1 191 ? 5.981 23.155 -36.800 1.00 40.47 191 ARG A CA 1
ATOM 1454 C C . ARG A 1 191 ? 7.035 23.183 -35.702 1.00 40.47 191 ARG A C 1
ATOM 1456 O O . ARG A 1 191 ? 8.213 22.959 -35.967 1.00 40.47 191 ARG A O 1
ATOM 1463 N N . ALA A 1 192 ? 6.588 23.428 -34.469 1.00 42.38 192 ALA A N 1
ATOM 1464 C CA . ALA A 1 192 ? 7.440 23.362 -33.287 1.00 42.38 192 ALA A CA 1
ATOM 1465 C C . ALA A 1 192 ? 8.182 22.009 -33.239 1.00 42.38 192 ALA A C 1
ATOM 1467 O O . ALA A 1 192 ? 7.577 20.978 -33.562 1.00 42.38 192 ALA A O 1
ATOM 1468 N N . PRO A 1 193 ? 9.476 21.991 -32.874 1.00 45.72 193 PRO A N 1
ATOM 1469 C CA . PRO A 1 193 ? 10.257 20.764 -32.877 1.00 45.72 193 PRO A CA 1
ATOM 1470 C C . PRO A 1 193 ? 9.646 19.761 -31.898 1.00 45.72 193 PRO A C 1
ATOM 1472 O O . PRO A 1 193 ? 9.508 20.057 -30.713 1.00 45.72 193 PRO A O 1
ATOM 1475 N N . LYS A 1 194 ? 9.315 18.555 -32.384 1.00 47.12 194 LYS A N 1
ATOM 1476 C CA . LYS A 1 194 ? 9.033 17.421 -31.496 1.00 47.12 194 LYS A CA 1
ATOM 1477 C C . LYS A 1 194 ? 10.245 17.224 -30.583 1.00 47.12 194 LYS A C 1
ATOM 1479 O O . LYS A 1 194 ? 11.361 16.995 -31.062 1.00 47.12 194 LYS A O 1
ATOM 1484 N N . THR A 1 195 ? 10.005 17.334 -29.286 1.00 51.88 195 THR A N 1
ATOM 1485 C CA . THR A 1 195 ? 10.951 17.093 -28.199 1.00 51.88 195 THR A CA 1
ATOM 1486 C C . THR A 1 195 ? 11.613 15.730 -28.387 1.00 51.88 195 THR A C 1
ATOM 1488 O O . THR A 1 195 ? 10.947 14.705 -28.472 1.00 51.88 195 THR A O 1
ATOM 1491 N N . THR A 1 196 ? 12.943 15.713 -28.523 1.00 67.00 196 THR A N 1
ATOM 1492 C CA . THR A 1 196 ? 13.692 14.473 -28.822 1.00 67.00 196 THR A CA 1
ATOM 1493 C C . THR A 1 196 ? 13.858 13.574 -27.594 1.00 67.00 196 THR A C 1
ATOM 1495 O O . THR A 1 196 ? 14.087 12.380 -27.738 1.00 67.00 196 THR A O 1
ATOM 1498 N N . ALA A 1 197 ? 13.726 14.139 -26.392 1.00 76.06 197 ALA A N 1
ATOM 1499 C CA . ALA A 1 197 ? 13.706 13.413 -25.128 1.00 76.06 197 ALA A CA 1
ATOM 1500 C C . ALA A 1 197 ? 12.910 14.205 -24.079 1.00 76.06 197 ALA A C 1
ATOM 1502 O O . ALA A 1 197 ? 13.074 15.427 -23.960 1.00 76.06 197 ALA A O 1
ATOM 1503 N N . GLU A 1 198 ? 12.097 13.505 -23.294 1.00 79.81 198 GLU A N 1
ATOM 1504 C CA . GLU A 1 198 ? 11.301 14.042 -22.187 1.00 79.81 198 GLU A CA 1
ATOM 1505 C C . GLU A 1 198 ? 11.569 13.228 -20.917 1.00 79.81 198 GLU A C 1
ATOM 1507 O O . GLU A 1 198 ? 11.887 12.042 -20.989 1.00 79.81 198 GLU A O 1
ATOM 1512 N N . ALA A 1 199 ? 11.477 13.879 -19.758 1.00 78.62 199 ALA A N 1
ATOM 1513 C CA . ALA A 1 199 ? 11.601 13.219 -18.464 1.00 78.62 199 ALA A CA 1
ATOM 1514 C C . ALA A 1 199 ? 10.204 12.862 -17.946 1.00 78.62 199 ALA A C 1
ATOM 1516 O O . ALA A 1 199 ? 9.299 13.696 -17.987 1.00 78.62 199 ALA A O 1
ATOM 1517 N N . TYR A 1 200 ? 10.041 11.643 -17.435 1.00 69.25 200 TYR A N 1
ATOM 1518 C CA . TYR A 1 200 ? 8.801 11.176 -16.823 1.00 69.25 200 TYR A CA 1
ATOM 1519 C C . TYR A 1 200 ? 9.095 10.620 -15.431 1.00 69.25 200 TYR A C 1
ATOM 1521 O O . TYR A 1 200 ? 9.866 9.672 -15.286 1.00 69.25 200 TYR A O 1
ATOM 1529 N N . HIS A 1 201 ? 8.472 11.202 -14.406 1.00 68.06 201 HIS A N 1
ATOM 1530 C CA . HIS A 1 201 ? 8.529 10.705 -13.033 1.00 68.06 201 HIS A CA 1
ATOM 1531 C C . HIS A 1 201 ? 7.297 11.142 -12.228 1.00 68.06 201 HIS A C 1
ATOM 1533 O O . HIS A 1 201 ? 6.649 12.144 -12.530 1.00 68.06 201 HIS A O 1
ATOM 1539 N N . ALA A 1 202 ? 6.943 10.360 -11.205 1.00 45.72 202 ALA A N 1
ATOM 1540 C CA . ALA A 1 202 ? 5.735 10.564 -10.408 1.00 45.72 202 ALA A CA 1
ATOM 1541 C C . ALA A 1 202 ? 5.937 11.622 -9.302 1.00 45.72 202 ALA A C 1
ATOM 1543 O O . ALA A 1 202 ? 6.119 11.292 -8.127 1.00 45.72 202 ALA A O 1
ATOM 1544 N N . GLY A 1 203 ? 5.903 12.902 -9.684 1.00 52.75 203 GLY A N 1
ATOM 1545 C CA . GLY A 1 203 ? 5.878 14.058 -8.778 1.00 52.75 203 GLY A CA 1
ATOM 1546 C C . GLY A 1 203 ? 7.081 14.998 -8.930 1.00 52.75 203 GLY A C 1
ATOM 1547 O O . GLY A 1 203 ? 8.196 14.666 -8.529 1.00 52.75 203 GLY A O 1
ATOM 1548 N N . MET A 1 204 ? 6.818 16.195 -9.455 1.00 40.69 204 MET A N 1
ATOM 1549 C CA . MET A 1 204 ? 7.721 17.356 -9.526 1.00 40.69 204 MET A CA 1
ATOM 1550 C C . MET A 1 204 ? 7.333 18.288 -8.357 1.00 40.69 204 MET A C 1
ATOM 1552 O O . MET A 1 204 ? 6.150 18.590 -8.234 1.00 40.69 204 MET A O 1
ATOM 1556 N N . CYS A 1 205 ? 8.172 18.714 -7.404 1.00 30.59 205 CYS A N 1
ATOM 1557 C CA . CYS A 1 205 ? 9.613 19.034 -7.337 1.00 30.59 205 CYS A CA 1
ATOM 1558 C C . CYS A 1 205 ? 10.156 18.749 -5.901 1.00 30.59 205 CYS A C 1
ATOM 1560 O O . CYS A 1 205 ? 9.341 18.512 -5.014 1.00 30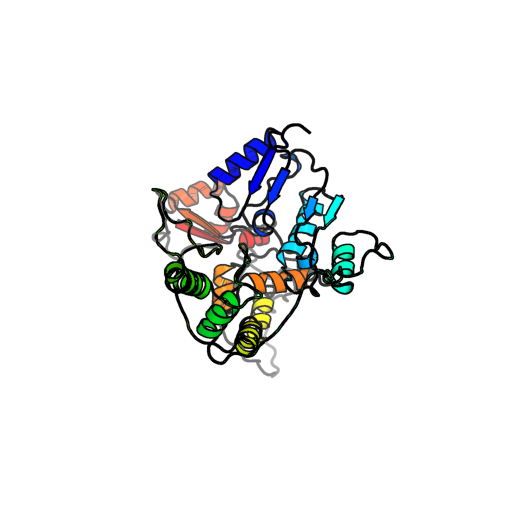.59 205 CYS A O 1
ATOM 1562 N N . SER A 1 206 ? 11.449 18.816 -5.531 1.00 41.12 206 SER A N 1
ATOM 1563 C CA . SER A 1 206 ? 12.758 18.915 -6.233 1.00 41.12 206 SER A CA 1
ATOM 1564 C C . SER A 1 206 ? 13.912 18.821 -5.198 1.00 41.12 206 SER A C 1
ATOM 1566 O O . SER A 1 206 ? 13.679 19.207 -4.057 1.00 41.12 206 SER A O 1
ATOM 1568 N N . GLN A 1 207 ? 15.145 18.468 -5.619 1.00 39.19 207 GLN A N 1
ATOM 1569 C CA . GLN A 1 207 ? 16.415 18.468 -4.831 1.00 39.19 207 GLN A CA 1
ATOM 1570 C C . GLN A 1 207 ? 16.519 17.409 -3.692 1.00 39.19 207 GLN A C 1
ATOM 1572 O O . GLN A 1 207 ? 15.513 17.017 -3.116 1.00 39.19 207 GLN A O 1
ATOM 1577 N N . GLU A 1 208 ? 17.687 16.881 -3.283 1.00 37.16 208 GLU A N 1
ATOM 1578 C CA . GLU A 1 208 ? 19.083 17.014 -3.763 1.00 37.16 208 GLU A CA 1
ATOM 1579 C C . GLU A 1 208 ? 19.936 15.773 -3.376 1.00 37.16 208 GLU A C 1
ATOM 1581 O O . GLU A 1 208 ? 19.663 15.157 -2.344 1.00 37.16 208 GLU A O 1
ATOM 1586 N N . ARG A 1 209 ? 21.000 15.439 -4.144 1.00 37.31 209 ARG A N 1
ATOM 1587 C CA . ARG A 1 209 ? 22.288 14.761 -3.760 1.00 37.31 209 ARG A CA 1
ATOM 1588 C C . ARG A 1 209 ? 23.081 14.332 -5.020 1.00 37.31 209 ARG A C 1
ATOM 1590 O O . ARG A 1 209 ? 22.594 14.502 -6.131 1.00 37.31 209 ARG A O 1
ATOM 1597 N N . ARG A 1 210 ? 24.327 13.836 -4.895 1.00 41.09 210 ARG A N 1
ATOM 1598 C CA . ARG A 1 210 ? 25.189 13.448 -6.044 1.00 41.09 210 ARG A CA 1
ATOM 1599 C C . ARG A 1 210 ? 26.161 12.288 -5.757 1.00 41.09 210 ARG A C 1
ATOM 1601 O O . ARG A 1 210 ? 26.695 12.222 -4.656 1.00 41.09 210 ARG A O 1
ATOM 1608 N N . ARG A 1 211 ? 26.488 11.543 -6.834 1.00 40.25 211 ARG A N 1
ATOM 1609 C CA . ARG A 1 211 ? 27.504 10.465 -6.997 1.00 40.25 211 ARG A CA 1
ATOM 1610 C C . ARG A 1 211 ? 27.198 9.184 -6.198 1.00 40.25 211 ARG A C 1
ATOM 1612 O O . ARG A 1 211 ? 27.240 9.201 -4.980 1.00 40.25 211 ARG A O 1
ATOM 1619 N N . GLY A 1 212 ? 26.898 8.055 -6.838 1.00 45.31 212 GLY A N 1
ATOM 1620 C CA . GLY A 1 212 ? 27.664 7.461 -7.940 1.00 45.31 212 GLY A CA 1
ATOM 1621 C C . GLY A 1 212 ? 28.479 6.277 -7.415 1.00 45.31 212 GLY A C 1
ATOM 1622 O O . GLY A 1 212 ? 29.701 6.362 -7.345 1.00 45.31 212 GLY A O 1
ATOM 1623 N N . GLU A 1 213 ? 27.780 5.225 -6.980 1.00 52.44 213 GLU A N 1
ATOM 1624 C CA . GLU A 1 213 ? 28.346 3.965 -6.472 1.00 52.44 213 GLU A CA 1
ATOM 1625 C C . GLU A 1 213 ? 27.233 2.886 -6.396 1.00 52.44 213 GLU A C 1
ATOM 1627 O O . GLU A 1 213 ? 27.035 2.245 -5.370 1.00 52.44 213 GLU A O 1
ATOM 1632 N N . ASP A 1 214 ? 26.464 2.703 -7.476 1.00 58.84 214 ASP A N 1
ATOM 1633 C CA . ASP A 1 214 ? 25.119 2.091 -7.525 1.00 58.84 214 ASP A CA 1
ATOM 1634 C C . ASP A 1 214 ? 24.889 0.862 -6.623 1.00 58.84 214 ASP A C 1
ATOM 1636 O O . ASP A 1 214 ? 23.945 0.835 -5.837 1.00 58.84 214 ASP A O 1
ATOM 1640 N N . LEU A 1 215 ? 25.762 -0.154 -6.662 1.00 57.81 215 LEU A N 1
ATOM 1641 C CA . LEU A 1 215 ? 25.611 -1.348 -5.814 1.00 57.81 215 LEU A CA 1
ATOM 1642 C C . LEU A 1 215 ? 25.828 -1.057 -4.318 1.00 57.81 215 LEU A C 1
ATOM 1644 O O . LEU A 1 215 ? 25.206 -1.686 -3.463 1.00 57.81 215 LEU A O 1
ATOM 1648 N N . ARG A 1 216 ? 26.722 -0.125 -3.980 1.00 57.50 216 ARG A N 1
ATOM 1649 C CA . ARG A 1 216 ? 26.940 0.322 -2.598 1.00 57.50 216 ARG A CA 1
ATOM 1650 C C . ARG A 1 216 ? 25.853 1.298 -2.160 1.00 57.50 216 ARG A C 1
ATOM 1652 O O . ARG A 1 216 ? 25.499 1.284 -0.990 1.00 57.50 216 ARG A O 1
ATOM 1659 N N . GLU A 1 217 ? 25.283 2.075 -3.079 1.00 60.59 217 GLU A N 1
ATOM 1660 C CA . GLU A 1 217 ? 24.099 2.896 -2.822 1.00 60.59 217 GLU A CA 1
ATOM 1661 C C . GLU A 1 217 ? 22.876 2.015 -2.525 1.00 60.59 217 GLU A C 1
ATOM 1663 O O . GLU A 1 217 ? 22.224 2.227 -1.508 1.00 60.59 217 GLU A O 1
ATOM 1668 N N . LEU A 1 218 ? 22.629 0.953 -3.302 1.00 59.50 218 LEU A N 1
ATOM 1669 C CA . LEU A 1 218 ? 21.597 -0.049 -2.996 1.00 59.50 218 LEU A CA 1
ATOM 1670 C C . LEU A 1 218 ? 21.839 -0.733 -1.641 1.00 59.50 218 LEU A C 1
ATOM 1672 O O . LEU A 1 218 ? 20.932 -0.791 -0.817 1.00 59.50 218 LEU A O 1
ATOM 1676 N N . ARG A 1 219 ? 23.069 -1.191 -1.359 1.00 55.12 219 ARG A N 1
ATOM 1677 C CA . ARG A 1 219 ? 23.417 -1.759 -0.039 1.00 55.12 219 ARG A CA 1
ATOM 1678 C C . ARG A 1 219 ? 23.217 -0.754 1.095 1.00 55.12 219 ARG A C 1
ATOM 1680 O O . ARG A 1 219 ? 22.746 -1.133 2.158 1.00 55.12 219 ARG A O 1
ATOM 1687 N N . ARG A 1 220 ? 23.552 0.520 0.878 1.00 62.62 220 ARG A N 1
ATOM 1688 C CA . ARG A 1 220 ? 23.348 1.592 1.856 1.00 62.62 220 ARG A CA 1
ATOM 1689 C C . ARG A 1 220 ? 21.866 1.801 2.155 1.00 62.62 220 ARG A C 1
ATOM 1691 O O . ARG A 1 220 ? 21.553 1.968 3.323 1.00 62.62 220 ARG A O 1
ATOM 1698 N N . HIS A 1 221 ? 20.987 1.771 1.152 1.00 61.84 221 HIS A N 1
ATOM 1699 C CA . HIS A 1 221 ? 19.538 1.834 1.378 1.00 61.84 221 HIS A CA 1
ATOM 1700 C C . HIS A 1 221 ? 19.059 0.606 2.165 1.00 61.84 221 HIS A C 1
ATOM 1702 O O . HIS A 1 221 ? 18.501 0.772 3.237 1.00 61.84 221 HIS A O 1
ATOM 1708 N N . VAL A 1 222 ? 19.431 -0.615 1.755 1.00 62.03 222 VAL A N 1
ATOM 1709 C CA . VAL A 1 222 ? 19.089 -1.855 2.491 1.00 62.03 222 VAL A CA 1
ATOM 1710 C C . VAL A 1 222 ? 19.555 -1.835 3.958 1.00 62.03 222 VAL A C 1
ATOM 1712 O O . VAL A 1 222 ? 18.875 -2.378 4.824 1.00 62.03 222 VAL A O 1
ATOM 1715 N N . HIS A 1 223 ? 20.700 -1.214 4.262 1.00 60.59 223 HIS A N 1
ATOM 1716 C CA . HIS A 1 223 ? 21.162 -1.035 5.643 1.00 60.59 223 HIS A CA 1
ATOM 1717 C C . HIS A 1 223 ? 20.477 0.133 6.375 1.00 60.59 223 HIS A C 1
ATOM 1719 O O . HIS A 1 223 ? 20.258 0.028 7.576 1.00 60.59 223 HIS A O 1
ATOM 1725 N N . ALA A 1 224 ? 20.135 1.225 5.689 1.00 60.97 224 ALA A N 1
ATOM 1726 C CA . ALA A 1 224 ? 19.434 2.369 6.281 1.00 60.97 224 ALA A CA 1
ATOM 1727 C C . ALA A 1 224 ? 17.960 2.061 6.592 1.00 60.97 224 ALA A C 1
ATOM 1729 O O . ALA A 1 224 ? 17.445 2.528 7.599 1.00 60.97 224 ALA A O 1
ATOM 1730 N N . ASP A 1 225 ? 17.319 1.231 5.768 1.00 71.81 225 ASP A N 1
ATOM 1731 C CA . ASP A 1 225 ? 15.943 0.766 5.958 1.00 71.81 225 ASP A CA 1
ATOM 1732 C C . ASP A 1 225 ? 15.862 -0.394 6.977 1.00 71.81 225 ASP A C 1
ATOM 1734 O O . ASP A 1 225 ? 14.773 -0.850 7.334 1.00 71.81 225 ASP A O 1
ATOM 1738 N N . SER A 1 226 ? 17.008 -0.900 7.459 1.00 77.56 226 SER A N 1
ATOM 1739 C CA . SER A 1 226 ? 17.039 -1.955 8.474 1.00 77.56 226 SER A CA 1
ATOM 1740 C C . SER A 1 226 ? 16.690 -1.400 9.857 1.00 77.56 226 SER A C 1
ATOM 1742 O O . SER A 1 226 ? 17.213 -0.378 10.290 1.00 77.56 226 SER A O 1
ATOM 1744 N N . THR A 1 227 ? 15.775 -2.071 10.557 1.00 81.44 227 THR A N 1
ATOM 1745 C CA . THR A 1 227 ? 15.264 -1.599 11.849 1.00 81.44 227 THR A CA 1
ATOM 1746 C C . THR A 1 227 ? 16.149 -2.051 13.009 1.00 81.44 227 THR A C 1
ATOM 1748 O O . THR A 1 227 ? 16.351 -3.249 13.216 1.00 81.44 227 THR A O 1
ATOM 1751 N N . ASP A 1 228 ? 16.613 -1.100 13.820 1.00 85.88 228 ASP A N 1
ATOM 1752 C CA . ASP A 1 228 ? 17.432 -1.383 14.998 1.00 85.88 228 ASP A CA 1
ATOM 1753 C C . ASP A 1 228 ? 16.697 -2.212 16.062 1.00 85.88 228 ASP A C 1
ATOM 1755 O O . ASP A 1 228 ? 15.545 -1.950 16.423 1.00 85.88 228 ASP A O 1
ATOM 1759 N N . PHE A 1 229 ? 17.416 -3.155 16.681 1.00 89.19 229 PHE A N 1
ATOM 1760 C CA . PHE A 1 229 ? 16.894 -3.982 17.778 1.00 89.19 229 PHE A CA 1
ATOM 1761 C C . PHE A 1 229 ? 16.330 -3.149 18.942 1.00 89.19 229 PHE A C 1
ATOM 1763 O O . PHE A 1 229 ? 15.337 -3.536 19.561 1.00 89.19 229 PHE A O 1
ATOM 1770 N N . LEU A 1 230 ? 16.932 -1.992 19.245 1.00 89.31 230 LEU A N 1
ATOM 1771 C CA . LEU A 1 230 ? 16.439 -1.103 20.299 1.00 89.31 230 LEU A CA 1
ATOM 1772 C C . LEU A 1 230 ? 15.086 -0.472 19.934 1.00 89.31 230 LEU A C 1
ATOM 1774 O O . LEU A 1 230 ? 14.227 -0.351 20.808 1.00 89.31 230 LEU A O 1
ATOM 1778 N N . ALA A 1 231 ? 14.878 -0.121 18.662 1.00 90.19 231 ALA A N 1
ATOM 1779 C CA . ALA A 1 231 ? 13.610 0.401 18.168 1.00 90.19 231 ALA A CA 1
ATOM 1780 C C . ALA A 1 231 ? 12.519 -0.683 18.205 1.00 90.19 231 ALA A C 1
ATOM 1782 O O . ALA A 1 231 ? 11.430 -0.429 18.716 1.00 90.19 231 ALA A O 1
ATOM 1783 N N . VAL A 1 232 ? 12.835 -1.923 17.799 1.00 91.88 232 VAL A N 1
ATOM 1784 C CA . VAL A 1 232 ? 11.927 -3.081 17.940 1.00 91.88 232 VAL A CA 1
ATOM 1785 C C . VAL A 1 232 ? 11.576 -3.339 19.410 1.00 91.88 232 VAL A C 1
ATOM 1787 O O . VAL A 1 232 ? 10.403 -3.484 19.749 1.00 91.88 232 VAL A O 1
ATOM 1790 N N . LYS A 1 233 ? 12.568 -3.345 20.313 1.00 91.88 233 LYS A N 1
ATOM 1791 C CA . LYS A 1 233 ? 12.343 -3.538 21.754 1.00 91.88 233 LYS A CA 1
ATOM 1792 C C . LYS A 1 233 ? 11.413 -2.467 22.331 1.00 91.88 233 LYS A C 1
ATOM 1794 O O . LYS A 1 233 ? 10.492 -2.805 23.071 1.00 91.88 233 LYS A O 1
ATOM 1799 N N . ARG A 1 234 ? 11.634 -1.196 21.983 1.00 93.00 234 ARG A N 1
ATOM 1800 C CA . ARG A 1 234 ? 10.774 -0.082 22.406 1.00 93.00 234 ARG A CA 1
ATOM 1801 C C . ARG A 1 234 ? 9.368 -0.187 21.810 1.00 93.00 234 ARG A C 1
ATOM 1803 O O . ARG A 1 234 ? 8.411 -0.006 22.551 1.00 93.00 234 ARG A O 1
ATOM 1810 N N . LEU A 1 235 ? 9.223 -0.562 20.534 1.00 94.12 235 LEU A N 1
ATOM 1811 C CA . LEU A 1 235 ? 7.912 -0.808 19.920 1.00 94.12 235 LEU A CA 1
ATOM 1812 C C . LEU A 1 235 ? 7.132 -1.878 20.693 1.00 94.12 235 LEU A C 1
ATOM 1814 O O . LEU A 1 235 ? 5.986 -1.648 21.059 1.00 94.12 235 LEU A O 1
ATOM 1818 N N . VAL A 1 236 ? 7.766 -3.011 21.013 1.00 93.56 236 VAL A N 1
ATOM 1819 C CA . VAL A 1 236 ? 7.154 -4.083 21.816 1.00 93.56 236 VAL A CA 1
ATOM 1820 C C . VAL A 1 236 ? 6.730 -3.574 23.200 1.00 93.56 236 VAL A C 1
ATOM 1822 O O . VAL A 1 236 ? 5.643 -3.914 23.657 1.00 93.56 236 VAL A O 1
ATOM 1825 N N . GLN A 1 237 ? 7.522 -2.713 23.849 1.00 92.75 237 GLN A N 1
ATOM 1826 C CA . GLN A 1 237 ? 7.143 -2.084 25.123 1.00 92.75 237 GLN A CA 1
ATOM 1827 C C . GLN A 1 237 ? 5.947 -1.121 24.984 1.00 92.75 237 GLN A C 1
ATOM 1829 O O . GLN A 1 237 ? 5.104 -1.077 25.877 1.00 92.75 237 GLN A O 1
ATOM 1834 N N . CYS A 1 238 ? 5.838 -0.386 23.872 1.00 90.19 238 CYS A N 1
ATOM 1835 C CA . CYS A 1 238 ? 4.697 0.490 23.579 1.00 90.19 238 CYS A CA 1
ATOM 1836 C C . CYS A 1 238 ? 3.416 -0.282 23.212 1.00 90.19 238 CYS A C 1
ATOM 1838 O O . CYS A 1 238 ? 2.324 0.167 23.551 1.00 90.19 238 CYS A O 1
ATOM 1840 N N . VAL A 1 239 ? 3.540 -1.426 22.532 1.00 92.06 239 VAL A N 1
ATOM 1841 C CA . VAL A 1 239 ? 2.413 -2.285 22.121 1.00 92.06 239 VAL A CA 1
ATOM 1842 C C . VAL A 1 239 ? 1.909 -3.145 23.286 1.00 92.06 239 VAL A C 1
ATOM 1844 O O . VAL A 1 239 ? 0.700 -3.283 23.468 1.00 92.06 239 VAL A O 1
ATOM 1847 N N . PHE A 1 240 ? 2.815 -3.647 24.134 1.00 92.81 240 PHE A N 1
ATOM 1848 C CA . PHE A 1 240 ? 2.495 -4.484 25.296 1.00 92.81 240 PHE A CA 1
ATOM 1849 C C . PHE A 1 240 ? 2.880 -3.863 26.664 1.00 92.81 240 PHE A C 1
ATOM 1851 O O . PHE A 1 240 ? 3.623 -4.491 27.427 1.00 92.81 240 PHE A O 1
ATOM 1858 N N . PRO A 1 241 ? 2.375 -2.669 27.048 1.00 90.12 241 PRO A N 1
ATOM 1859 C CA . PRO A 1 241 ? 2.538 -2.164 28.409 1.00 90.12 241 PRO A CA 1
ATOM 1860 C C . PRO A 1 241 ? 1.856 -3.075 29.436 1.00 90.12 241 PRO A C 1
ATOM 1862 O O . PRO A 1 241 ? 0.818 -3.684 29.156 1.00 90.12 241 PRO A O 1
ATOM 1865 N N . ALA A 1 242 ? 2.382 -3.107 30.661 1.00 89.00 242 ALA A N 1
ATOM 1866 C CA . ALA A 1 242 ? 1.766 -3.845 31.760 1.00 89.00 242 ALA A CA 1
ATOM 1867 C C . ALA A 1 242 ? 0.303 -3.410 31.998 1.00 89.00 242 ALA A C 1
ATOM 1869 O O . ALA A 1 242 ? -0.038 -2.232 31.892 1.00 89.00 242 ALA A O 1
ATOM 1870 N N . CYS A 1 243 ? -0.560 -4.368 32.338 1.00 85.75 243 CYS A N 1
ATOM 1871 C CA . CYS A 1 243 ? -1.938 -4.124 32.775 1.00 85.75 243 CYS A CA 1
ATO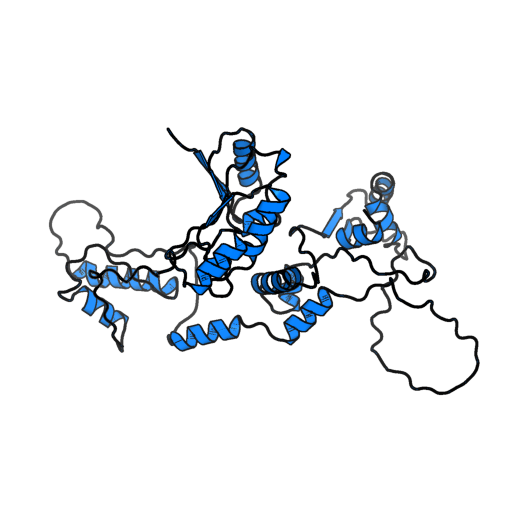M 1872 C C . CYS A 1 243 ? -2.069 -4.325 34.294 1.00 85.75 243 CYS A C 1
ATOM 1874 O O . CYS A 1 243 ? -1.187 -4.888 34.949 1.00 85.75 243 CYS A O 1
ATOM 1876 N N . THR A 1 244 ? -3.180 -3.874 34.873 1.00 84.38 244 THR A N 1
ATOM 1877 C CA . THR A 1 244 ? -3.451 -4.002 36.315 1.00 84.38 244 THR A CA 1
ATOM 1878 C C . THR A 1 244 ? -4.175 -5.299 36.695 1.00 84.38 244 THR A C 1
ATOM 1880 O O . THR A 1 244 ? -4.211 -5.627 37.878 1.00 84.38 244 THR A O 1
ATOM 1883 N N . CYS A 1 245 ? -4.686 -6.076 35.727 1.00 83.06 245 CYS A N 1
ATOM 1884 C CA . CYS A 1 245 ? -5.555 -7.247 35.943 1.00 83.06 245 CYS A CA 1
ATOM 1885 C C . CYS A 1 245 ? -5.003 -8.298 36.924 1.00 83.06 245 CYS A C 1
ATOM 1887 O O . CYS A 1 245 ? -5.770 -8.951 37.633 1.00 83.06 245 CYS A O 1
ATOM 1889 N N . THR A 1 246 ? -3.680 -8.470 36.963 1.00 76.00 246 THR A N 1
ATOM 1890 C CA . THR A 1 246 ? -2.987 -9.498 37.756 1.00 76.00 246 THR A CA 1
ATOM 1891 C C . THR A 1 246 ? -2.211 -8.947 38.956 1.00 76.00 246 THR A C 1
ATOM 1893 O O . THR A 1 246 ? -1.608 -9.740 39.687 1.00 76.00 246 THR A O 1
ATOM 1896 N N . ARG A 1 247 ? -2.223 -7.624 39.200 1.00 61.62 247 ARG A N 1
ATOM 1897 C CA . ARG A 1 247 ? -1.503 -7.029 40.341 1.00 61.62 247 ARG A CA 1
ATOM 1898 C C . ARG A 1 247 ? -2.028 -7.619 41.665 1.00 61.62 247 ARG A C 1
ATOM 1900 O O . ARG A 1 247 ? -3.240 -7.780 41.820 1.00 61.62 247 ARG A O 1
ATOM 1907 N N . PRO A 1 248 ? -1.153 -7.990 42.619 1.00 52.44 248 PRO A N 1
ATOM 1908 C CA . PRO A 1 248 ? -1.597 -8.321 43.969 1.00 52.44 248 PRO A CA 1
ATOM 1909 C C . PRO A 1 248 ? -2.204 -7.077 44.643 1.00 52.44 248 PRO A C 1
ATOM 1911 O O . PRO A 1 248 ? -1.802 -5.956 44.316 1.00 52.44 248 PRO A O 1
ATOM 1914 N N . PRO A 1 249 ? -3.125 -7.246 45.609 1.00 45.84 249 PRO A N 1
ATOM 1915 C CA . PRO A 1 249 ? -3.413 -6.191 46.570 1.00 45.84 249 PRO A CA 1
ATOM 1916 C C . PRO A 1 249 ? -2.116 -5.752 47.252 1.00 45.84 249 PRO A C 1
ATOM 1918 O O . PRO A 1 249 ? -1.268 -6.592 47.555 1.00 45.84 249 PRO A O 1
ATOM 1921 N N . LEU A 1 250 ? -1.963 -4.449 47.488 1.00 47.78 250 LEU A N 1
ATOM 1922 C CA . LEU A 1 250 ? -0.892 -3.945 48.341 1.00 47.78 250 LEU A CA 1
ATOM 1923 C C . LEU A 1 250 ? -1.141 -4.476 49.755 1.00 47.78 250 LEU A C 1
ATOM 1925 O O . LEU A 1 250 ? -2.109 -4.075 50.405 1.00 47.78 250 LEU A O 1
ATOM 1929 N N . GLU A 1 251 ? -0.296 -5.398 50.208 1.00 41.53 251 GLU A N 1
ATOM 1930 C CA . GLU A 1 251 ? -0.281 -5.815 51.604 1.00 41.53 251 GLU A CA 1
ATOM 1931 C C . GLU A 1 251 ? 0.097 -4.593 52.447 1.00 41.53 251 GLU A C 1
ATOM 1933 O O . GLU A 1 251 ? 1.150 -3.986 52.254 1.00 41.53 251 GLU A O 1
ATOM 1938 N N . GLN A 1 252 ? -0.792 -4.192 53.356 1.00 38.44 252 GLN A N 1
ATOM 1939 C CA . GLN A 1 252 ? -0.448 -3.210 54.376 1.00 38.44 252 GLN A CA 1
ATOM 1940 C C . GLN A 1 252 ? 0.604 -3.858 55.280 1.00 38.44 252 GLN A C 1
ATOM 1942 O O . GLN A 1 252 ? 0.294 -4.838 55.959 1.00 38.44 252 GLN A O 1
ATOM 1947 N N . GLU A 1 253 ? 1.833 -3.337 55.274 1.00 35.19 253 GLU A N 1
ATOM 1948 C CA . GLU A 1 253 ? 2.931 -3.850 56.100 1.00 35.19 253 GLU A CA 1
ATOM 1949 C C . GLU A 1 253 ? 2.634 -3.653 57.597 1.00 35.19 253 GLU A C 1
ATOM 1951 O O . GLU A 1 253 ? 3.026 -2.673 58.232 1.00 35.19 253 GLU A O 1
ATOM 1956 N N . GLY A 1 254 ? 1.937 -4.627 58.183 1.00 32.38 254 GLY A N 1
ATOM 1957 C CA . GLY A 1 254 ? 1.924 -4.859 59.619 1.00 32.38 254 GLY A CA 1
ATOM 1958 C C . GLY A 1 254 ? 3.291 -5.386 60.048 1.00 32.38 254 GLY A C 1
ATOM 1959 O O . GLY A 1 254 ? 3.715 -6.456 59.617 1.00 32.38 254 GLY A O 1
ATOM 1960 N N . ALA A 1 255 ? 3.991 -4.623 60.885 1.00 39.91 255 ALA A N 1
ATOM 1961 C CA . ALA A 1 255 ? 5.391 -4.863 61.215 1.00 39.91 255 ALA A CA 1
ATOM 1962 C C . ALA A 1 255 ? 5.673 -6.234 61.870 1.00 39.91 255 ALA A C 1
ATOM 1964 O O . ALA A 1 255 ? 5.296 -6.465 63.019 1.00 39.91 255 ALA A O 1
ATOM 1965 N N . VAL A 1 256 ? 6.469 -7.075 61.197 1.00 33.41 256 VAL A N 1
ATOM 1966 C CA . VAL A 1 256 ? 7.367 -8.070 61.817 1.00 33.41 256 VAL A CA 1
ATOM 1967 C C . VAL A 1 256 ? 8.667 -8.106 61.004 1.00 33.41 256 VAL A C 1
ATOM 1969 O O . VAL A 1 256 ? 8.634 -8.216 59.783 1.00 33.41 256 VAL A O 1
ATOM 1972 N N . GLY A 1 257 ? 9.817 -7.964 61.668 1.00 35.34 257 GLY A N 1
ATOM 1973 C CA . GLY A 1 257 ? 11.105 -7.756 60.996 1.00 35.34 257 GLY A CA 1
ATOM 1974 C C . GLY A 1 257 ? 11.724 -9.004 60.350 1.00 35.34 257 GLY A C 1
ATOM 1975 O O . GLY A 1 257 ? 11.608 -10.115 60.865 1.00 35.34 257 GLY A O 1
ATOM 1976 N N . GLY A 1 258 ? 12.464 -8.786 59.259 1.00 28.06 258 GLY A N 1
ATOM 1977 C CA . GLY A 1 258 ? 13.312 -9.783 58.601 1.00 28.06 258 GLY A CA 1
ATOM 1978 C C . GLY A 1 258 ? 13.963 -9.218 57.334 1.00 28.06 258 GLY A C 1
ATOM 1979 O O . GLY A 1 258 ? 13.278 -8.958 56.350 1.00 28.06 258 GLY A O 1
ATOM 1980 N N . GLU A 1 259 ? 15.280 -9.009 57.348 1.00 36.25 259 GLU A N 1
ATOM 1981 C CA . GLU A 1 259 ? 16.012 -8.358 56.251 1.00 36.25 259 GLU A CA 1
ATOM 1982 C C . GLU A 1 259 ? 15.991 -9.174 54.944 1.00 36.25 259 GLU A C 1
ATOM 1984 O O . GLU A 1 259 ? 16.475 -10.308 54.903 1.00 36.25 259 GLU A O 1
ATOM 1989 N N . ARG A 1 260 ? 15.528 -8.567 53.839 1.00 29.39 260 ARG A N 1
ATOM 1990 C CA . ARG A 1 260 ? 15.841 -8.986 52.457 1.00 29.39 260 ARG A CA 1
ATOM 1991 C C . ARG A 1 260 ? 16.018 -7.767 51.535 1.00 29.39 260 ARG A C 1
ATOM 1993 O O . ARG A 1 260 ? 15.455 -6.712 51.816 1.00 29.39 260 ARG A O 1
ATOM 2000 N N . PRO A 1 261 ? 16.845 -7.869 50.475 1.00 31.41 261 PRO A N 1
ATOM 2001 C CA . PRO A 1 261 ? 17.380 -6.692 49.794 1.00 31.41 261 PRO A CA 1
ATOM 2002 C C . PRO A 1 261 ? 16.402 -6.051 48.802 1.00 31.41 261 PRO A C 1
ATOM 2004 O O . PRO A 1 261 ? 15.765 -6.728 47.997 1.00 31.41 261 PRO A O 1
ATOM 2007 N N . VAL A 1 262 ? 16.365 -4.718 48.825 1.00 29.50 262 VAL A N 1
ATOM 2008 C CA . VAL A 1 262 ? 15.555 -3.865 47.944 1.00 29.50 262 VAL A CA 1
ATOM 2009 C C . VAL A 1 262 ? 16.142 -3.823 46.522 1.00 29.50 262 VAL A C 1
ATOM 2011 O O . VAL A 1 262 ? 17.285 -3.381 46.362 1.00 29.50 262 VAL A O 1
ATOM 2014 N N . PRO A 1 263 ? 15.385 -4.175 45.465 1.00 30.11 263 PRO A N 1
ATOM 2015 C CA . PRO A 1 263 ? 15.756 -3.827 44.101 1.00 30.11 263 PRO A CA 1
ATOM 2016 C C . PRO A 1 263 ? 15.436 -2.345 43.848 1.00 30.11 263 PRO A C 1
ATOM 2018 O O . PRO A 1 263 ? 14.276 -1.939 43.814 1.00 30.11 263 PRO A O 1
ATOM 2021 N N . LYS A 1 264 ? 16.472 -1.519 43.664 1.00 30.64 264 LYS A N 1
ATOM 2022 C CA . LYS A 1 264 ? 16.309 -0.113 43.265 1.00 30.64 264 LYS A CA 1
ATOM 2023 C C . LYS A 1 264 ? 15.840 -0.026 41.809 1.00 30.64 264 LYS A C 1
ATOM 2025 O O . LYS A 1 264 ? 16.642 -0.241 40.903 1.00 30.64 264 LYS A O 1
ATOM 2030 N N . TYR A 1 265 ? 14.586 0.362 41.603 1.00 30.81 265 TYR A N 1
ATOM 2031 C CA . TYR A 1 265 ? 14.090 0.891 40.329 1.00 30.81 265 TYR A CA 1
ATOM 2032 C C . TYR A 1 265 ? 13.913 2.420 40.421 1.00 30.81 265 TYR A C 1
ATOM 2034 O O . TYR A 1 265 ? 13.726 2.929 41.530 1.00 30.81 265 TYR A O 1
ATOM 2042 N N . PRO A 1 266 ? 14.013 3.175 39.308 1.00 30.52 266 PRO A N 1
ATOM 2043 C CA . PRO A 1 266 ? 13.822 4.626 39.316 1.00 30.52 266 PRO A CA 1
ATOM 2044 C C . PRO A 1 266 ? 12.371 5.001 39.644 1.00 30.52 266 PRO A C 1
ATOM 2046 O O . PRO A 1 266 ? 11.436 4.347 39.187 1.00 30.52 266 PRO A O 1
ATOM 2049 N N . ALA A 1 267 ? 12.183 6.068 40.416 1.00 29.84 267 ALA A N 1
ATOM 2050 C CA . ALA A 1 267 ? 10.868 6.519 40.861 1.00 29.84 267 ALA A CA 1
ATOM 2051 C C . ALA A 1 267 ? 10.235 7.516 39.870 1.00 29.84 267 ALA A C 1
ATOM 2053 O O . ALA A 1 267 ? 10.266 8.716 40.119 1.00 29.84 267 ALA A O 1
ATOM 2054 N N . GLU A 1 268 ? 9.648 7.021 38.772 1.00 28.70 268 GLU A N 1
ATOM 2055 C CA . GLU A 1 268 ? 8.853 7.840 37.823 1.00 28.70 268 GLU A CA 1
ATOM 2056 C C . GLU A 1 268 ? 7.521 7.182 37.370 1.00 28.70 268 GLU A C 1
ATOM 2058 O O . GLU A 1 268 ? 6.837 7.706 36.498 1.00 28.70 268 GLU A O 1
ATOM 2063 N N . GLU A 1 269 ? 7.086 6.062 37.970 1.00 29.55 269 GLU A N 1
ATOM 2064 C CA . GLU A 1 269 ? 5.865 5.321 37.557 1.00 29.55 269 GLU A CA 1
ATOM 2065 C C . GLU A 1 269 ? 4.664 5.448 38.530 1.00 29.55 269 GLU A C 1
ATOM 2067 O O . GLU A 1 269 ? 3.790 4.580 38.578 1.00 29.55 269 GLU A O 1
ATOM 2072 N N . ALA A 1 270 ? 4.596 6.518 39.332 1.00 27.75 270 ALA A N 1
ATOM 2073 C CA . ALA A 1 270 ? 3.582 6.667 40.389 1.00 27.75 270 ALA A CA 1
ATOM 2074 C C . ALA A 1 270 ? 2.181 7.128 39.912 1.00 27.75 270 ALA A C 1
ATOM 2076 O O . ALA A 1 270 ? 1.205 6.941 40.637 1.00 27.75 270 ALA A O 1
ATOM 2077 N N . GLU A 1 271 ? 2.041 7.675 38.700 1.00 32.75 271 GLU A N 1
ATOM 2078 C CA . GLU A 1 271 ? 0.783 8.269 38.200 1.00 32.75 271 GLU A CA 1
ATOM 2079 C C . GLU A 1 271 ? 0.026 7.376 37.198 1.00 32.75 271 GLU A C 1
ATOM 2081 O O . GLU A 1 271 ? -0.310 7.772 36.082 1.00 32.75 271 GLU A O 1
ATOM 2086 N N . GLN A 1 272 ? -0.274 6.135 37.594 1.00 37.69 272 GLN A N 1
ATOM 2087 C CA . GLN A 1 272 ? -1.172 5.243 36.837 1.00 37.69 272 GLN A CA 1
ATOM 2088 C C . GLN A 1 272 ? -2.247 4.600 37.724 1.00 37.69 272 GLN A C 1
ATOM 2090 O O . GLN A 1 272 ? -2.475 3.387 37.704 1.00 37.69 272 GLN A O 1
ATOM 2095 N N . LEU A 1 273 ? -2.951 5.439 38.486 1.00 39.62 273 LEU A N 1
ATOM 2096 C CA . LEU A 1 273 ? -4.249 5.096 39.060 1.00 39.62 273 LEU A CA 1
ATOM 2097 C C . LEU A 1 273 ? -5.333 5.276 37.989 1.00 39.62 273 LEU A C 1
ATOM 2099 O O . LEU A 1 273 ? -5.685 6.393 37.619 1.00 39.62 273 LEU A O 1
ATOM 2103 N N . GLY A 1 274 ? -5.890 4.167 37.494 1.00 38.16 274 GLY A N 1
ATOM 2104 C CA . GLY A 1 274 ? -7.153 4.209 36.754 1.00 38.16 274 GLY A CA 1
ATOM 2105 C C . GLY A 1 274 ? -8.250 4.709 37.696 1.00 38.16 274 GLY A C 1
ATOM 2106 O O . GLY A 1 274 ? -8.570 4.025 38.668 1.00 38.16 274 GLY A O 1
ATOM 2107 N N . GLY A 1 275 ? -8.786 5.905 37.436 1.00 40.38 275 GLY A N 1
ATOM 2108 C CA . GLY A 1 275 ? -9.485 6.754 38.417 1.00 40.38 275 GLY A CA 1
ATOM 2109 C C . GLY A 1 275 ? -10.836 6.270 38.966 1.00 40.38 275 GLY A C 1
ATOM 2110 O O . GLY A 1 275 ? -11.648 7.098 39.367 1.00 40.38 275 GLY A O 1
ATOM 2111 N N . HIS A 1 276 ? -11.125 4.966 38.954 1.00 49.12 276 HIS A N 1
ATOM 2112 C CA . HIS A 1 276 ? -12.381 4.363 39.425 1.00 49.12 276 HIS A CA 1
ATOM 2113 C C . HIS A 1 276 ? -12.194 3.207 40.435 1.00 49.12 276 HIS A C 1
ATOM 2115 O O . HIS A 1 276 ? -13.185 2.614 40.857 1.00 49.12 276 HIS A O 1
ATOM 2121 N N . GLN A 1 277 ? -10.966 2.873 40.860 1.00 47.62 277 GLN A N 1
ATOM 2122 C CA . GLN A 1 277 ? -10.728 1.836 41.882 1.00 47.62 277 GLN A CA 1
ATOM 2123 C C . GLN A 1 277 ? -9.896 2.369 43.056 1.00 47.62 277 GLN A C 1
ATOM 2125 O O . GLN A 1 277 ? -8.685 2.537 42.949 1.00 47.62 277 GLN A O 1
ATOM 2130 N N . ALA A 1 278 ? -10.558 2.595 44.196 1.00 48.12 278 ALA A N 1
ATOM 2131 C CA . ALA A 1 278 ? -9.922 3.024 45.448 1.00 48.12 278 ALA A CA 1
ATOM 2132 C C . ALA A 1 278 ? -9.162 1.895 46.179 1.00 48.12 278 ALA A C 1
ATOM 2134 O O . ALA A 1 278 ? -8.395 2.160 47.101 1.00 48.12 278 ALA A O 1
ATOM 2135 N N . THR A 1 279 ? -9.364 0.636 45.778 1.00 48.03 279 THR A N 1
ATOM 2136 C CA . THR A 1 279 ? -8.635 -0.539 46.274 1.00 48.03 279 THR A CA 1
ATOM 2137 C C . THR A 1 279 ? -8.360 -1.511 45.120 1.00 48.03 279 THR A C 1
ATOM 2139 O O . THR A 1 279 ? -9.185 -1.610 44.207 1.00 48.03 279 THR A O 1
ATOM 2142 N N . PRO A 1 280 ? -7.233 -2.253 45.122 1.00 58.31 280 PRO A N 1
ATOM 2143 C CA . PRO A 1 280 ? -6.983 -3.274 44.108 1.00 58.31 280 PRO A CA 1
ATOM 2144 C C . PRO A 1 280 ? -8.014 -4.404 44.216 1.00 58.31 280 PRO A C 1
ATOM 2146 O O . PRO A 1 280 ? -8.110 -5.074 45.246 1.00 58.31 280 PRO A O 1
ATOM 2149 N N . GLY A 1 281 ? -8.786 -4.619 43.150 1.00 59.03 281 GLY A N 1
ATOM 2150 C CA . GLY A 1 281 ? -9.735 -5.729 43.075 1.00 59.03 281 GLY A CA 1
ATOM 2151 C C . GLY A 1 281 ? -9.057 -7.111 43.067 1.00 59.03 281 GLY A C 1
ATOM 2152 O O . GLY A 1 281 ? -7.844 -7.218 42.875 1.00 59.03 281 GLY A O 1
ATOM 2153 N N . PRO A 1 282 ? -9.827 -8.204 43.237 1.00 64.12 282 PRO A N 1
ATOM 2154 C CA . PRO A 1 282 ? -9.291 -9.559 43.125 1.00 64.12 282 PRO A CA 1
ATOM 2155 C C . PRO A 1 282 ? -8.700 -9.800 41.729 1.00 64.12 282 PRO A C 1
ATOM 2157 O O . PRO A 1 282 ? -9.271 -9.348 40.732 1.00 64.12 282 PRO A O 1
ATOM 2160 N N . ARG A 1 283 ? -7.585 -10.546 41.665 1.00 70.75 283 ARG A N 1
ATOM 2161 C CA . ARG A 1 283 ? -6.891 -10.895 40.411 1.00 70.75 283 ARG A CA 1
ATOM 2162 C C . ARG A 1 283 ? -7.871 -11.454 39.378 1.00 70.75 283 ARG A C 1
ATOM 2164 O O . ARG A 1 283 ? -8.637 -12.368 39.680 1.00 70.75 283 ARG A O 1
ATOM 2171 N N . ARG A 1 284 ? -7.795 -10.952 38.146 1.00 78.12 284 ARG A N 1
ATOM 2172 C CA . ARG A 1 284 ? -8.577 -11.429 36.998 1.00 78.12 284 ARG A CA 1
ATOM 2173 C C . ARG A 1 284 ? -7.644 -11.927 35.902 1.00 78.12 284 ARG A C 1
ATOM 2175 O O . ARG A 1 284 ? -6.537 -11.415 35.744 1.00 78.12 284 ARG A O 1
ATOM 2182 N N . ALA A 1 285 ? -8.102 -12.905 35.125 1.00 83.69 285 ALA A N 1
ATOM 2183 C CA . ALA A 1 285 ? -7.472 -13.198 33.844 1.00 83.69 285 ALA A CA 1
ATOM 2184 C C . ALA A 1 285 ? -7.597 -11.959 32.940 1.00 83.69 285 ALA A C 1
ATOM 2186 O O . ALA A 1 285 ? -8.660 -11.338 32.891 1.00 83.69 285 ALA A O 1
ATOM 2187 N N . CYS A 1 286 ? -6.510 -11.577 32.268 1.00 84.62 286 CYS A N 1
ATOM 2188 C CA . CYS A 1 286 ? -6.546 -10.498 31.286 1.00 84.62 286 CYS A CA 1
ATOM 2189 C C . CYS A 1 286 ? -7.234 -11.011 30.015 1.00 84.62 286 CYS A C 1
ATOM 2191 O O . CYS A 1 286 ? -6.829 -12.042 29.483 1.00 84.62 286 CYS A O 1
ATOM 2193 N N . MET A 1 287 ? -8.260 -10.297 29.549 1.00 85.00 287 MET A N 1
ATOM 2194 C CA . MET A 1 287 ? -9.047 -10.658 28.361 1.00 85.00 287 MET A CA 1
ATOM 2195 C C . MET A 1 287 ? -8.617 -9.881 27.104 1.00 85.00 287 MET A C 1
ATOM 2197 O O . MET A 1 287 ? -9.303 -9.933 26.090 1.00 85.00 287 MET A O 1
ATOM 2201 N N . GLY A 1 288 ? -7.490 -9.165 27.172 1.00 86.69 288 GLY A N 1
ATOM 2202 C CA . GLY A 1 288 ? -7.085 -8.166 26.181 1.00 86.69 288 GLY A CA 1
ATOM 2203 C C . GLY A 1 288 ? -7.429 -6.740 26.620 1.00 86.69 288 GLY A C 1
ATOM 2204 O O . GLY A 1 288 ? -8.154 -6.542 27.593 1.00 86.69 288 GLY A O 1
ATOM 2205 N N . HIS A 1 289 ? -6.854 -5.766 25.915 1.00 88.12 289 HIS A N 1
ATOM 2206 C CA . HIS A 1 289 ? -7.075 -4.329 26.092 1.00 88.12 289 HIS A CA 1
ATOM 2207 C C . HIS A 1 289 ? -6.986 -3.644 24.732 1.00 88.12 289 HIS A C 1
ATOM 2209 O O . HIS A 1 289 ? -6.060 -3.940 23.969 1.00 88.12 289 HIS A O 1
ATOM 2215 N N . GLU A 1 290 ? -7.877 -2.698 24.452 1.00 89.12 290 GLU A N 1
ATOM 2216 C CA . GLU A 1 290 ? -7.760 -1.858 23.257 1.00 89.12 290 GLU A CA 1
ATOM 2217 C C . GLU A 1 290 ? -6.767 -0.715 23.507 1.00 89.12 290 GLU A C 1
ATOM 2219 O O . GLU A 1 290 ? -6.718 -0.125 24.589 1.00 89.12 290 GLU A O 1
ATOM 2224 N N . ARG A 1 291 ? -5.916 -0.406 22.519 1.00 87.75 291 ARG A N 1
ATOM 2225 C CA . ARG A 1 291 ? -4.853 0.602 22.665 1.00 87.75 291 ARG A CA 1
ATOM 2226 C C . ARG A 1 291 ? -4.667 1.433 21.403 1.00 87.75 291 ARG A C 1
ATOM 2228 O O . ARG A 1 291 ? -4.601 0.906 20.296 1.00 87.75 291 ARG A O 1
ATOM 2235 N N . ALA A 1 292 ? -4.501 2.739 21.591 1.00 89.88 292 ALA A N 1
ATOM 2236 C CA . ALA A 1 292 ? -4.050 3.650 20.550 1.00 89.88 292 ALA A CA 1
ATOM 2237 C C . ALA A 1 292 ? -2.515 3.647 20.457 1.00 89.88 292 ALA A C 1
ATOM 2239 O O . ALA A 1 292 ? -1.835 3.868 21.458 1.00 89.88 292 ALA A O 1
ATOM 2240 N N . LEU A 1 293 ? -1.970 3.477 19.248 1.00 90.06 293 LEU A N 1
ATOM 2241 C CA . LEU A 1 293 ? -0.558 3.739 18.955 1.00 90.06 293 LEU A CA 1
ATOM 2242 C C . LEU A 1 293 ? -0.463 5.000 18.071 1.00 90.06 293 LEU A C 1
ATOM 2244 O O . LEU A 1 293 ? -0.848 4.947 16.899 1.00 90.06 293 LEU A O 1
ATOM 2248 N N . PRO A 1 294 ? -0.018 6.155 18.602 1.00 90.19 294 PRO A N 1
ATOM 2249 C CA . PRO A 1 294 ? -0.028 7.419 17.870 1.00 90.19 294 PRO A CA 1
ATOM 2250 C C . PRO A 1 294 ? 1.109 7.480 16.839 1.00 90.19 294 PRO A C 1
ATOM 2252 O O . PRO A 1 294 ? 2.192 7.983 17.134 1.00 90.19 294 PRO A O 1
ATOM 2255 N N . ILE A 1 295 ? 0.830 7.005 15.619 1.00 88.44 295 ILE A N 1
ATOM 2256 C CA . ILE A 1 295 ? 1.775 6.816 14.498 1.00 88.44 295 ILE A CA 1
ATOM 2257 C C . ILE A 1 295 ? 2.891 7.869 14.453 1.00 88.44 295 ILE A C 1
ATOM 2259 O O . ILE A 1 295 ? 4.055 7.521 14.618 1.00 88.44 295 ILE A O 1
ATOM 2263 N N . GLN A 1 296 ? 2.561 9.156 14.294 1.00 88.75 296 GLN A N 1
ATOM 2264 C CA . GLN A 1 296 ? 3.564 10.215 14.118 1.00 88.75 296 GLN A CA 1
ATOM 2265 C C . GLN A 1 296 ? 4.499 10.391 15.329 1.00 88.75 296 GLN A C 1
ATOM 2267 O O . GLN A 1 296 ? 5.686 10.664 15.148 1.00 88.75 296 GLN A O 1
ATOM 2272 N N . LEU A 1 297 ? 3.982 10.224 16.552 1.00 89.88 297 LEU A N 1
ATOM 2273 C CA . LEU A 1 297 ? 4.783 10.279 17.779 1.00 89.88 297 LEU A CA 1
ATOM 2274 C C . LEU A 1 297 ? 5.644 9.020 17.919 1.00 89.88 297 LEU A C 1
ATOM 2276 O O . LEU A 1 297 ? 6.803 9.111 18.308 1.00 89.88 297 LEU A O 1
ATOM 2280 N N . THR A 1 298 ? 5.108 7.850 17.560 1.00 91.31 298 THR A N 1
ATOM 2281 C CA . THR A 1 298 ? 5.850 6.584 17.570 1.00 91.31 298 THR A CA 1
ATOM 2282 C C . THR A 1 298 ? 6.986 6.589 16.542 1.00 91.31 298 THR A C 1
ATOM 2284 O O . THR A 1 298 ? 8.105 6.236 16.898 1.00 91.31 298 THR A O 1
ATOM 2287 N N . VAL A 1 299 ? 6.748 7.070 15.316 1.00 92.12 299 VAL A N 1
ATOM 2288 C CA . VAL A 1 299 ? 7.776 7.271 14.275 1.00 92.12 299 VAL A CA 1
ATOM 2289 C C . VAL A 1 299 ? 8.932 8.122 14.811 1.00 92.12 299 VAL A C 1
ATOM 2291 O O . VAL A 1 299 ? 10.091 7.722 14.723 1.00 92.12 299 VAL A O 1
ATOM 2294 N N . GLN A 1 300 ? 8.620 9.262 15.438 1.00 91.06 300 GLN A N 1
ATOM 2295 C CA . GLN A 1 300 ? 9.622 10.178 15.997 1.00 91.06 300 GLN A CA 1
ATOM 2296 C C . GLN A 1 300 ? 10.355 9.610 17.225 1.00 91.06 300 GLN A C 1
ATOM 2298 O O . GLN A 1 300 ? 11.550 9.838 17.379 1.00 91.06 300 GLN A O 1
ATOM 2303 N N . ALA A 1 301 ? 9.667 8.875 18.102 1.00 90.25 301 ALA A N 1
ATOM 2304 C CA . ALA A 1 301 ? 10.251 8.325 19.330 1.00 90.25 301 ALA A CA 1
ATOM 2305 C C . ALA A 1 301 ? 11.093 7.053 19.107 1.00 90.25 301 ALA A C 1
ATOM 2307 O O . ALA A 1 301 ? 11.950 6.718 19.935 1.00 90.25 301 ALA A O 1
ATOM 2308 N N . LEU A 1 302 ? 10.827 6.325 18.018 1.00 90.81 302 LEU A N 1
ATOM 2309 C CA . LEU A 1 302 ? 11.525 5.090 17.652 1.00 90.81 302 LEU A CA 1
ATOM 2310 C C . LEU A 1 302 ? 12.579 5.270 16.554 1.00 90.81 302 LEU A C 1
ATOM 2312 O O . LEU A 1 302 ? 13.343 4.333 16.341 1.00 90.81 302 LEU A O 1
ATOM 2316 N N . ASP A 1 303 ? 12.609 6.428 15.885 1.00 89.75 303 ASP A N 1
ATOM 2317 C CA . ASP A 1 303 ? 13.408 6.695 14.677 1.00 89.75 303 ASP A CA 1
ATOM 2318 C C . ASP A 1 303 ? 13.187 5.614 13.597 1.00 89.75 303 ASP A C 1
ATOM 2320 O O . ASP A 1 303 ? 14.110 5.014 13.052 1.00 89.75 303 ASP A O 1
ATOM 2324 N N . MET A 1 304 ? 11.908 5.299 13.355 1.00 88.44 304 MET A N 1
ATOM 2325 C CA . MET A 1 304 ? 11.459 4.197 12.500 1.00 88.44 304 MET A CA 1
ATOM 2326 C C . MET A 1 304 ? 10.335 4.681 11.569 1.00 88.44 304 MET A C 1
ATOM 2328 O O . MET A 1 304 ? 9.396 5.305 12.064 1.00 88.44 304 MET A O 1
ATOM 2332 N N . PRO A 1 305 ? 10.373 4.393 10.252 1.00 89.31 305 PRO A N 1
ATOM 2333 C CA . PRO A 1 305 ? 9.317 4.807 9.328 1.00 89.31 305 PRO A CA 1
ATOM 2334 C C . PRO A 1 305 ? 7.982 4.095 9.607 1.00 89.31 305 PRO A C 1
ATOM 2336 O O . PRO A 1 305 ? 7.950 2.987 10.151 1.00 89.31 305 PRO A O 1
ATOM 2339 N N . GLU A 1 306 ? 6.873 4.722 9.202 1.00 90.19 306 GLU A N 1
ATOM 2340 C CA . GLU A 1 306 ? 5.510 4.199 9.401 1.00 90.19 306 GLU A CA 1
ATOM 2341 C C . GLU A 1 306 ? 5.344 2.804 8.780 1.00 90.19 306 GLU A C 1
ATOM 2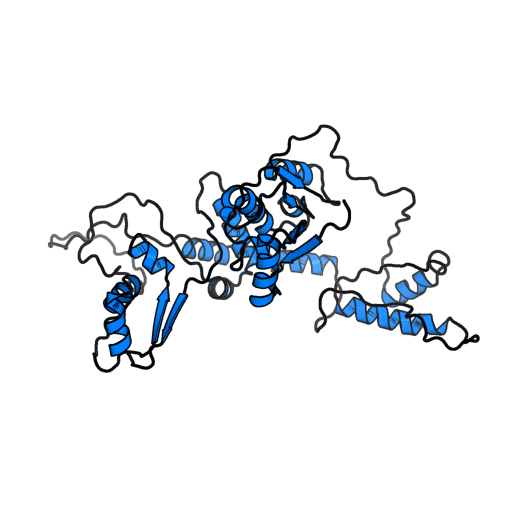343 O O . GLU A 1 306 ? 4.763 1.915 9.400 1.00 90.19 306 GLU A O 1
ATOM 2348 N N . GLU A 1 307 ? 5.934 2.574 7.606 1.00 86.12 307 GLU A N 1
ATOM 2349 C CA . GLU A 1 307 ? 5.894 1.299 6.893 1.00 86.12 307 GLU A CA 1
ATOM 2350 C C . GLU A 1 307 ? 6.591 0.166 7.662 1.00 86.12 307 GLU A C 1
ATOM 2352 O O . GLU A 1 307 ? 6.134 -0.980 7.622 1.00 86.12 307 GLU A O 1
ATOM 2357 N N . ALA A 1 308 ? 7.671 0.459 8.394 1.00 87.88 308 ALA A N 1
ATOM 2358 C CA . ALA A 1 308 ? 8.356 -0.532 9.224 1.00 87.88 308 ALA A CA 1
ATOM 2359 C C . ALA A 1 308 ? 7.555 -0.842 10.501 1.00 87.88 308 ALA A C 1
ATOM 2361 O O . ALA A 1 308 ? 7.441 -2.009 10.879 1.00 87.88 308 ALA A O 1
ATOM 2362 N N . ILE A 1 309 ? 6.914 0.166 11.107 1.00 91.75 309 ILE A N 1
ATOM 2363 C CA . ILE A 1 309 ? 5.982 -0.041 12.227 1.00 91.75 309 ILE A CA 1
ATOM 2364 C C . ILE A 1 309 ? 4.790 -0.901 11.769 1.00 91.75 309 ILE A C 1
ATOM 2366 O O . ILE A 1 309 ? 4.483 -1.901 12.418 1.00 91.75 309 ILE A O 1
ATOM 2370 N N . GLU A 1 310 ? 4.156 -0.578 10.633 1.00 89.94 310 GLU A N 1
ATOM 2371 C CA . GLU A 1 310 ? 3.063 -1.384 10.065 1.00 89.94 310 GLU A CA 1
ATOM 2372 C C . GLU A 1 310 ? 3.527 -2.816 9.759 1.00 89.94 310 GLU A C 1
ATOM 2374 O O . GLU A 1 310 ? 2.820 -3.766 10.097 1.00 89.94 310 GLU A O 1
ATOM 2379 N N . THR A 1 311 ? 4.727 -2.991 9.190 1.00 89.19 311 THR A N 1
ATOM 2380 C CA . THR A 1 311 ? 5.313 -4.315 8.914 1.00 89.19 311 THR A CA 1
ATOM 2381 C C . T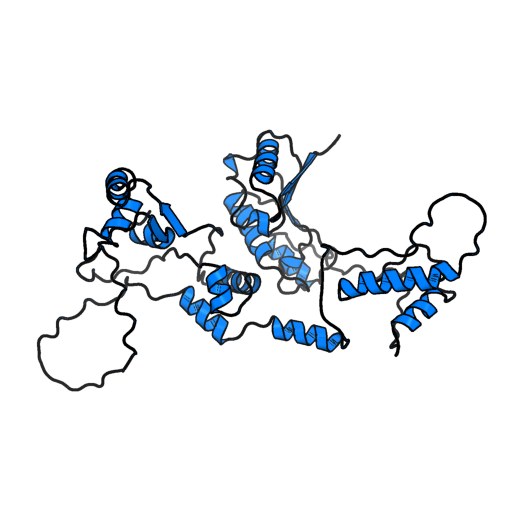HR A 1 311 ? 5.426 -5.159 10.180 1.00 89.19 311 THR A C 1
ATOM 2383 O O . THR A 1 311 ? 4.961 -6.300 10.205 1.00 89.19 311 THR A O 1
ATOM 2386 N N . LEU A 1 312 ? 6.008 -4.603 11.247 1.00 91.75 312 LEU A N 1
ATOM 2387 C CA . LEU A 1 312 ? 6.187 -5.317 12.509 1.00 91.75 312 LEU A CA 1
ATOM 2388 C C . LEU A 1 312 ? 4.838 -5.666 13.150 1.00 91.75 312 LEU A C 1
ATOM 2390 O O . LEU A 1 312 ? 4.656 -6.804 13.576 1.00 91.75 312 LEU A O 1
ATOM 2394 N N . LEU A 1 313 ? 3.868 -4.746 13.157 1.00 91.75 313 LEU A N 1
ATOM 2395 C CA . LEU A 1 313 ? 2.520 -5.024 13.670 1.00 91.75 313 LEU A CA 1
ATOM 2396 C C . LEU A 1 313 ? 1.811 -6.130 12.870 1.00 91.75 313 LEU A C 1
ATOM 2398 O O . LEU A 1 313 ? 1.220 -7.023 13.475 1.00 91.75 313 LEU A O 1
ATOM 2402 N N . CYS A 1 314 ? 1.931 -6.132 11.537 1.00 88.50 314 CYS A N 1
ATOM 2403 C CA . CYS A 1 314 ? 1.380 -7.196 10.690 1.00 88.50 314 CYS A CA 1
ATOM 2404 C C . CYS A 1 314 ? 2.025 -8.563 10.979 1.00 88.50 314 CYS A C 1
ATOM 2406 O O . CYS A 1 314 ? 1.328 -9.575 10.976 1.00 88.50 314 CYS A O 1
ATOM 2408 N N . TYR A 1 315 ? 3.331 -8.625 11.265 1.00 88.81 315 TYR A N 1
ATOM 2409 C CA . TYR A 1 315 ? 3.983 -9.883 11.655 1.00 88.81 315 TYR A CA 1
ATOM 2410 C C . TYR A 1 315 ? 3.527 -10.400 13.026 1.00 88.81 315 TYR A C 1
ATOM 2412 O O . TYR A 1 315 ? 3.410 -11.612 13.201 1.00 88.81 315 TYR A O 1
ATOM 2420 N N . LEU A 1 316 ? 3.250 -9.513 13.987 1.00 91.19 316 LEU A N 1
ATOM 2421 C CA . LEU A 1 316 ? 2.717 -9.895 15.302 1.00 91.19 316 LEU A CA 1
ATOM 2422 C C . LEU A 1 316 ? 1.258 -10.391 15.202 1.00 91.19 316 LEU A C 1
ATOM 2424 O O . LEU A 1 316 ? 0.896 -11.340 15.898 1.00 91.19 316 LEU A O 1
ATOM 2428 N N . GLU A 1 317 ? 0.449 -9.789 14.321 1.00 88.94 317 GLU A N 1
ATOM 2429 C CA . GLU A 1 317 ? -0.929 -10.217 14.017 1.00 88.94 317 GLU A CA 1
ATOM 2430 C C . GLU A 1 317 ? -0.968 -11.570 13.285 1.00 88.94 317 GLU A C 1
ATOM 2432 O O . GLU A 1 317 ? -1.742 -12.451 13.653 1.00 88.94 317 GLU A O 1
ATOM 2437 N N . LEU A 1 318 ? -0.101 -11.775 12.286 1.00 84.31 318 LEU A N 1
ATOM 2438 C CA . LEU A 1 318 ? -0.007 -13.034 11.531 1.00 84.31 318 LEU A CA 1
ATOM 2439 C C . LEU A 1 318 ? 0.701 -14.170 12.288 1.00 84.31 318 LEU A C 1
ATOM 2441 O O . LEU A 1 318 ? 0.770 -15.295 11.785 1.00 84.31 318 LEU A O 1
ATOM 2445 N N . HIS A 1 319 ? 1.254 -13.909 13.474 1.00 87.62 319 HIS A N 1
ATOM 2446 C CA . HIS A 1 319 ? 1.922 -14.941 14.255 1.00 87.62 319 HIS A CA 1
ATOM 2447 C C . HIS A 1 319 ? 0.903 -15.997 14.738 1.00 87.62 319 HIS A C 1
ATOM 2449 O O . HIS A 1 319 ? -0.143 -15.614 15.258 1.00 87.62 319 HIS A O 1
ATOM 2455 N N . PRO A 1 320 ? 1.183 -17.318 14.685 1.00 81.50 320 PRO A N 1
ATOM 2456 C CA . PRO A 1 320 ? 0.206 -18.360 15.052 1.00 81.50 320 PRO A CA 1
ATOM 2457 C C . PRO A 1 320 ? -0.368 -18.267 16.476 1.00 81.50 320 PRO A C 1
ATOM 2459 O O . PRO A 1 320 ? -1.427 -18.822 16.768 1.00 81.50 320 PRO A O 1
ATOM 2462 N N . HIS A 1 321 ? 0.321 -17.566 17.378 1.00 86.75 321 HIS A N 1
ATOM 2463 C CA . HIS A 1 321 ? -0.148 -17.284 18.738 1.00 86.75 321 HIS A CA 1
ATOM 2464 C C . HIS A 1 321 ? -1.087 -16.068 18.850 1.00 86.75 321 HIS A C 1
ATOM 2466 O O . HIS A 1 321 ? -1.500 -15.768 19.965 1.00 86.75 321 HIS A O 1
ATOM 2472 N N . HIS A 1 322 ? -1.411 -15.390 17.741 1.00 81.06 322 HIS A N 1
ATOM 2473 C CA . HIS A 1 322 ? -2.333 -14.250 17.658 1.00 81.06 322 HIS A CA 1
ATOM 2474 C C . HIS A 1 322 ? -2.038 -13.184 18.727 1.00 81.06 322 HIS A C 1
ATOM 2476 O O . HIS A 1 322 ? -2.865 -12.886 19.586 1.00 81.06 322 HIS A O 1
ATOM 2482 N N . TRP A 1 323 ? -0.807 -12.660 18.727 1.00 86.50 323 TRP A N 1
ATOM 2483 C CA . TRP A 1 323 ? -0.316 -11.805 19.814 1.00 86.50 323 TRP A CA 1
ATOM 2484 C C . TRP A 1 323 ? -1.020 -10.445 19.899 1.00 86.50 323 TRP A C 1
ATOM 2486 O O . TRP A 1 323 ? -1.076 -9.869 20.983 1.00 86.50 323 TRP A O 1
ATOM 2496 N N . LEU A 1 324 ? -1.543 -9.932 18.784 1.00 92.69 324 LEU A N 1
ATOM 2497 C CA . LEU A 1 324 ? -2.389 -8.741 18.736 1.00 92.69 324 LEU A CA 1
ATOM 2498 C C . LEU A 1 324 ? -3.355 -8.816 17.552 1.00 92.69 324 LEU A C 1
ATOM 2500 O O . LEU A 1 324 ? -3.106 -9.543 16.593 1.00 92.69 324 LEU A O 1
ATOM 2504 N N . GLU A 1 325 ? -4.411 -8.009 17.595 1.00 89.12 325 GLU A N 1
ATOM 2505 C CA . GLU A 1 325 ? -5.272 -7.733 16.446 1.00 89.12 325 GLU A CA 1
ATOM 2506 C C . GLU A 1 325 ? -5.070 -6.284 15.984 1.00 89.12 325 GLU A C 1
ATOM 2508 O O . GLU A 1 325 ? -5.134 -5.351 16.788 1.00 89.12 325 GLU A O 1
ATOM 2513 N N . LEU A 1 326 ? -4.822 -6.075 14.686 1.00 88.69 326 LEU A N 1
ATOM 2514 C CA . LEU A 1 326 ? -4.589 -4.743 14.139 1.00 88.69 326 LEU A CA 1
ATOM 2515 C C . LEU A 1 326 ? -5.901 -4.134 13.633 1.00 88.69 326 LEU A C 1
ATOM 2517 O O . LEU A 1 326 ? -6.369 -4.400 12.522 1.00 88.69 326 LEU A O 1
ATOM 2521 N N . MET A 1 327 ? -6.485 -3.266 14.457 1.00 85.44 327 MET A N 1
ATOM 2522 C CA . MET A 1 327 ? -7.722 -2.554 14.134 1.00 85.44 327 MET A CA 1
ATOM 2523 C C . MET A 1 327 ? -7.548 -1.541 12.979 1.00 85.44 327 MET A C 1
ATOM 2525 O O . MET A 1 327 ? -6.497 -1.418 12.340 1.00 85.44 327 MET A O 1
ATOM 2529 N N . ALA A 1 328 ? -8.620 -0.808 12.660 1.00 77.62 328 ALA A N 1
ATOM 2530 C CA . ALA A 1 328 ? -8.549 0.258 11.663 1.00 77.62 328 ALA A CA 1
ATOM 2531 C C . ALA A 1 328 ? -7.660 1.409 12.153 1.00 77.62 328 ALA A C 1
ATOM 2533 O O . ALA A 1 328 ? -7.820 1.884 13.275 1.00 77.62 328 ALA A O 1
ATOM 2534 N N . THR A 1 329 ? -6.793 1.920 11.279 1.00 83.81 329 THR A N 1
ATOM 2535 C CA . THR A 1 329 ? -6.102 3.189 11.529 1.00 83.81 329 THR A CA 1
ATOM 2536 C C . THR A 1 329 ? -7.155 4.294 11.654 1.00 83.81 329 THR A C 1
ATOM 2538 O O . THR A 1 329 ? -7.993 4.427 10.768 1.00 83.81 329 THR A O 1
ATOM 2541 N N . THR A 1 330 ? -7.149 5.076 12.734 1.00 86.50 330 THR A N 1
ATOM 2542 C CA . THR A 1 330 ? -8.157 6.121 12.989 1.00 86.50 330 THR A CA 1
ATOM 2543 C C . THR A 1 330 ? -7.592 7.242 13.866 1.00 86.50 330 THR A C 1
ATOM 2545 O O . THR A 1 330 ? -6.499 7.119 14.417 1.00 86.50 330 THR A O 1
ATOM 2548 N N . TYR A 1 331 ? -8.335 8.339 14.009 1.00 87.25 331 TYR A N 1
ATOM 2549 C CA . T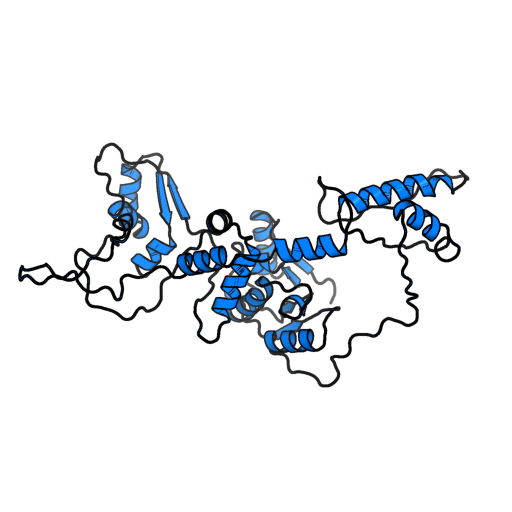YR A 1 331 ? -8.038 9.381 14.990 1.00 87.25 331 TYR A CA 1
ATOM 2550 C C . TYR A 1 331 ? -8.500 8.932 16.379 1.00 87.25 331 TYR A C 1
ATOM 2552 O O . TYR A 1 331 ? -9.668 8.592 16.556 1.00 87.25 331 TYR A O 1
ATOM 2560 N N . THR A 1 332 ? -7.592 8.944 17.357 1.00 88.75 332 THR A N 1
ATOM 2561 C CA . THR A 1 332 ? -7.865 8.484 18.732 1.00 88.75 332 THR A CA 1
ATOM 2562 C C . THR A 1 332 ? -7.912 9.613 19.758 1.00 88.75 332 THR A C 1
ATOM 2564 O O . THR A 1 332 ? -8.472 9.428 20.831 1.00 88.75 332 THR A O 1
ATOM 2567 N N . HIS A 1 333 ? -7.355 10.786 19.452 1.00 88.88 333 HIS A N 1
ATOM 2568 C CA . HIS A 1 333 ? -7.400 11.951 20.337 1.00 88.88 333 HIS A CA 1
ATOM 2569 C C . HIS A 1 333 ? -8.598 12.846 20.019 1.00 88.88 333 HIS A C 1
ATOM 2571 O O . HIS A 1 333 ? -8.818 13.225 18.866 1.00 88.88 333 HIS A O 1
ATOM 2577 N N . CYS A 1 334 ? -9.338 13.223 21.059 1.00 89.62 334 CYS A N 1
ATOM 2578 C CA . CYS A 1 334 ? -10.418 14.198 20.988 1.00 89.62 334 CYS A CA 1
ATOM 2579 C C . CYS A 1 334 ? -9.989 15.501 21.669 1.00 89.62 334 CYS A C 1
ATOM 2581 O O . CYS A 1 334 ? -9.480 15.474 22.788 1.00 89.62 334 CYS A O 1
ATOM 2583 N N . ARG A 1 335 ? -10.241 16.641 21.012 1.00 90.19 335 ARG A N 1
ATOM 2584 C CA . ARG A 1 335 ? -10.152 17.979 21.611 1.00 90.19 335 ARG A CA 1
ATOM 2585 C C . ARG A 1 335 ? -11.526 18.627 21.600 1.00 90.19 335 ARG A C 1
ATOM 2587 O O . ARG A 1 335 ? -12.099 18.853 20.534 1.00 90.19 335 ARG A O 1
ATOM 2594 N N . LEU A 1 336 ? -12.014 18.998 22.776 1.00 88.94 336 LEU A N 1
ATOM 2595 C CA . LEU A 1 336 ? -13.217 19.806 22.946 1.00 88.94 336 LEU A CA 1
ATOM 2596 C C . LEU A 1 336 ? -12.810 21.219 23.362 1.00 88.94 336 LEU A C 1
ATOM 2598 O O . LEU A 1 336 ? -11.955 21.387 24.225 1.00 88.94 336 LEU A O 1
ATOM 2602 N N . ASN A 1 337 ? -13.415 22.237 22.754 1.00 89.12 337 ASN A N 1
ATOM 2603 C CA . ASN A 1 337 ? -13.204 23.644 23.098 1.00 89.12 337 ASN A CA 1
ATOM 2604 C C . ASN A 1 337 ? -14.571 24.312 23.287 1.00 89.12 337 ASN A C 1
ATOM 2606 O O . ASN A 1 337 ? -15.405 24.268 22.381 1.00 89.12 337 ASN A O 1
ATOM 2610 N N . CYS A 1 338 ? -14.812 24.886 24.465 1.00 86.56 338 CYS A N 1
ATOM 2611 C CA . CYS A 1 338 ? -16.083 25.488 24.856 1.00 86.56 338 CYS A CA 1
ATOM 2612 C C . CYS A 1 338 ? -15.930 27.010 25.016 1.00 86.56 338 CYS A C 1
ATOM 2614 O O . CYS A 1 338 ? -15.291 27.458 25.969 1.00 86.56 338 CYS A O 1
ATOM 2616 N N . PRO A 1 339 ? -16.554 27.829 24.142 1.00 85.69 339 PRO A N 1
ATOM 2617 C CA . PRO A 1 339 ? -16.519 29.289 24.260 1.00 85.69 339 PRO A CA 1
ATOM 2618 C C . PRO A 1 339 ? -17.085 29.823 25.585 1.00 85.69 339 PRO A C 1
ATOM 2620 O O . PRO A 1 339 ? -16.658 30.874 26.048 1.00 85.69 339 PRO A O 1
ATOM 2623 N N . GLY A 1 340 ? -18.023 29.100 26.208 1.00 83.12 340 GLY A N 1
ATOM 2624 C CA . GLY A 1 340 ? -18.565 29.391 27.540 1.00 83.12 340 GLY A CA 1
ATOM 2625 C C . GLY A 1 340 ? -17.720 28.855 28.705 1.00 83.12 340 GLY A C 1
ATOM 2626 O O . GLY A 1 340 ? -18.220 28.780 29.827 1.00 83.12 340 GLY A O 1
ATOM 2627 N N . GLY A 1 341 ? -16.472 28.449 28.454 1.00 85.75 341 GLY A N 1
ATOM 2628 C CA . GLY A 1 341 ? -15.523 28.030 29.483 1.00 85.75 341 GLY A CA 1
ATOM 2629 C C . GLY A 1 341 ? -15.860 26.695 30.171 1.00 85.75 341 GLY A C 1
ATOM 2630 O O . GLY A 1 341 ? -16.693 25.923 29.679 1.00 85.75 341 GLY A O 1
ATOM 2631 N N . PRO A 1 342 ? -15.221 26.404 31.322 1.00 83.25 342 PRO A N 1
ATOM 2632 C CA . PRO A 1 342 ? -15.362 25.123 32.018 1.00 83.25 342 PRO A CA 1
ATOM 2633 C C . PRO A 1 342 ? -16.791 24.866 32.521 1.00 83.25 342 PRO A C 1
ATOM 2635 O O . PRO A 1 342 ? -17.251 23.728 32.501 1.00 83.25 342 PRO A O 1
ATOM 2638 N N . ALA A 1 343 ? -17.543 25.911 32.888 1.00 83.94 343 ALA A N 1
ATOM 2639 C CA . ALA A 1 343 ? -18.938 25.778 33.314 1.00 83.94 343 ALA A CA 1
ATOM 2640 C C . ALA A 1 343 ? -19.846 25.225 32.197 1.00 83.94 343 ALA A C 1
ATOM 2642 O O . ALA A 1 343 ? -20.696 24.370 32.452 1.00 83.94 343 ALA A O 1
ATOM 2643 N N . GLN A 1 344 ? -19.639 25.654 30.944 1.00 86.69 344 GLN A N 1
ATOM 2644 C CA . GLN A 1 344 ? -20.350 25.092 29.791 1.00 86.69 344 GLN A CA 1
ATOM 2645 C C . GLN A 1 344 ? -19.960 23.627 29.551 1.00 86.69 344 GLN A C 1
ATOM 2647 O O . GLN A 1 344 ? -20.823 22.805 29.244 1.00 86.69 344 GLN A O 1
ATOM 2652 N N . LEU A 1 345 ? -18.677 23.294 29.708 1.00 85.25 345 LEU A N 1
ATOM 2653 C CA . LEU A 1 345 ? -18.167 21.938 29.518 1.00 85.25 345 LEU A CA 1
ATOM 2654 C C . LEU A 1 345 ? -18.743 20.968 30.569 1.00 85.25 345 LEU A C 1
ATOM 2656 O O . LEU A 1 345 ? -19.265 19.913 30.207 1.00 85.25 345 LEU A O 1
ATOM 2660 N N . GLN A 1 346 ? -18.769 21.373 31.843 1.00 85.19 346 GLN A N 1
ATOM 2661 C CA . GLN A 1 346 ? -19.414 20.629 32.930 1.00 85.19 346 GLN A CA 1
ATOM 2662 C C . GLN A 1 346 ? -20.918 20.449 32.681 1.00 85.19 346 GLN A C 1
ATOM 2664 O O . GLN A 1 346 ? -21.458 19.358 32.869 1.00 85.19 346 GLN A O 1
ATOM 2669 N N . ALA A 1 347 ? -21.603 21.484 32.183 1.00 86.56 347 ALA A N 1
ATOM 2670 C CA . ALA A 1 347 ? -23.016 21.392 31.825 1.00 86.56 347 ALA A CA 1
ATOM 2671 C C . ALA A 1 347 ? -23.292 20.388 30.687 1.00 86.56 347 ALA A C 1
ATOM 2673 O O . ALA A 1 347 ? -24.409 19.882 30.594 1.00 86.56 347 ALA A O 1
ATOM 2674 N N . LEU A 1 348 ? -22.310 20.046 29.844 1.00 88.06 348 LEU A N 1
ATOM 2675 C CA . LEU A 1 348 ? -22.455 19.038 28.783 1.00 88.06 348 LEU A CA 1
ATOM 2676 C C . LEU A 1 348 ? -22.221 17.593 29.259 1.00 88.06 348 LEU A C 1
ATOM 2678 O O . LEU A 1 348 ? -22.665 16.666 28.576 1.00 88.06 348 LEU A O 1
ATOM 2682 N N . ALA A 1 349 ? -21.603 17.382 30.427 1.00 87.19 349 ALA A N 1
ATOM 2683 C CA . ALA A 1 349 ? -21.296 16.053 30.969 1.00 87.19 349 ALA A CA 1
ATOM 2684 C C . ALA A 1 349 ? -22.533 15.136 31.061 1.00 87.19 349 ALA A C 1
ATOM 2686 O O . ALA A 1 349 ? -22.463 13.962 30.704 1.00 87.19 349 ALA A O 1
ATOM 2687 N N . HIS A 1 350 ? -23.702 15.680 31.429 1.00 87.31 350 HIS A N 1
ATOM 2688 C CA . HIS A 1 350 ? -24.951 14.906 31.538 1.00 87.31 350 HIS A CA 1
ATOM 2689 C C . HIS A 1 350 ? -25.446 14.302 30.208 1.00 87.31 350 HIS A C 1
ATOM 2691 O O . HIS A 1 350 ? -26.304 13.422 30.218 1.00 87.31 350 HIS A O 1
ATOM 2697 N N . ARG A 1 351 ? -24.935 14.773 29.060 1.00 90.38 351 ARG A N 1
ATOM 2698 C CA . ARG A 1 351 ? -25.298 14.289 27.714 1.00 90.38 351 ARG A CA 1
ATOM 2699 C C . ARG A 1 351 ? -24.239 13.385 27.090 1.00 90.38 351 ARG A C 1
ATOM 2701 O O . ARG A 1 351 ? -24.487 12.816 26.032 1.00 90.38 351 ARG A O 1
ATOM 2708 N N . CYS A 1 352 ? -23.059 13.300 27.697 1.00 89.19 352 CYS A N 1
ATOM 2709 C CA . CYS A 1 352 ? -21.901 12.611 27.146 1.00 89.19 352 CYS A CA 1
ATOM 2710 C C . CYS A 1 352 ? -21.161 11.892 28.285 1.00 89.19 352 CYS A C 1
ATOM 2712 O O . CYS A 1 352 ? -20.291 12.494 28.916 1.00 89.19 352 CYS A O 1
ATOM 2714 N N . PRO A 1 353 ? -21.483 10.613 28.561 1.00 89.38 353 PRO A N 1
ATOM 2715 C CA . PRO A 1 353 ? -20.819 9.842 29.612 1.00 89.38 353 PRO A CA 1
ATOM 2716 C C . PRO A 1 353 ? -19.279 9.820 29.506 1.00 89.38 353 PRO A C 1
ATOM 2718 O O . PRO A 1 353 ? -18.642 9.986 30.544 1.00 89.38 353 PRO A O 1
ATOM 2721 N N . PRO A 1 354 ? -18.659 9.747 28.304 1.00 89.44 354 PRO A N 1
ATOM 2722 C CA . PRO A 1 354 ? -17.217 9.944 28.145 1.00 89.44 354 PRO A CA 1
ATOM 2723 C C . PRO A 1 354 ? -16.710 11.262 28.741 1.00 89.44 354 PRO A C 1
ATOM 2725 O O . PRO A 1 354 ? -15.758 11.274 29.515 1.00 89.44 354 PRO A O 1
ATOM 2728 N N . LEU A 1 355 ? -17.386 12.377 28.447 1.00 88.56 355 LEU A N 1
ATOM 2729 C CA . LEU A 1 355 ? -17.007 13.689 28.973 1.00 88.56 355 LEU A CA 1
ATOM 2730 C C . LEU A 1 355 ? -17.138 13.745 30.501 1.00 88.56 355 LEU A C 1
ATOM 2732 O O . LEU A 1 355 ? -16.282 14.330 31.158 1.00 88.56 355 LEU A O 1
ATOM 2736 N N . ALA A 1 356 ? -18.164 13.110 31.075 1.00 87.31 356 ALA A N 1
ATOM 2737 C CA . ALA A 1 356 ? -18.319 13.021 32.526 1.00 87.31 356 ALA A CA 1
ATOM 2738 C C . ALA A 1 356 ? -17.142 12.279 33.191 1.00 87.31 356 ALA A C 1
ATOM 2740 O O . ALA A 1 356 ? -16.621 12.748 34.202 1.00 87.31 356 ALA A O 1
ATOM 2741 N N . VAL A 1 357 ? -16.682 11.168 32.600 1.00 86.56 357 VAL A N 1
ATOM 2742 C CA . VAL A 1 357 ? -15.513 10.418 33.092 1.00 86.56 357 VAL A CA 1
ATOM 2743 C C . VAL A 1 357 ? -14.219 11.225 32.928 1.00 86.56 357 VAL A C 1
ATOM 2745 O O . VAL A 1 357 ? -13.431 11.282 33.870 1.00 86.56 357 VAL A O 1
ATOM 2748 N N . CYS A 1 358 ? -14.014 11.912 31.798 1.00 86.12 358 CYS A N 1
ATOM 2749 C CA . CYS A 1 358 ? -12.859 12.800 31.605 1.00 86.12 358 CYS A CA 1
ATOM 2750 C C . CYS A 1 358 ? -12.782 13.905 32.664 1.00 86.12 358 CYS A C 1
ATOM 2752 O O . CYS A 1 358 ? -11.731 14.103 33.268 1.00 86.12 358 CYS A O 1
ATOM 2754 N N . LEU A 1 359 ? -13.890 14.611 32.908 1.00 85.44 359 LEU A N 1
ATOM 2755 C CA . LEU A 1 359 ? -13.927 15.728 33.857 1.00 85.44 359 LEU A CA 1
ATOM 2756 C C . LEU A 1 359 ? -13.738 15.260 35.306 1.00 85.44 359 LEU A C 1
ATOM 2758 O O . LEU A 1 359 ? -13.100 15.956 36.088 1.00 85.44 359 LEU A O 1
ATOM 2762 N N . ALA A 1 360 ? -14.213 14.059 35.650 1.00 83.31 360 ALA A N 1
ATOM 2763 C CA . ALA A 1 360 ? -13.947 13.446 36.951 1.00 83.31 360 ALA A CA 1
ATOM 2764 C C . ALA A 1 360 ? -12.471 13.035 37.142 1.00 83.31 360 ALA A C 1
ATOM 2766 O O . ALA A 1 360 ? -11.997 12.993 38.274 1.00 83.31 360 ALA A O 1
ATOM 2767 N N . GLN A 1 361 ? -11.742 12.735 36.060 1.00 79.00 361 GLN A N 1
ATOM 2768 C CA . GLN A 1 361 ? -10.309 12.404 36.101 1.00 79.00 361 GLN A CA 1
ATOM 2769 C C . GLN A 1 361 ? -9.397 13.640 36.057 1.00 79.00 361 GLN A C 1
ATOM 2771 O O . GLN A 1 361 ? -8.271 13.573 36.535 1.00 79.00 361 GLN A O 1
ATOM 2776 N N . GLN A 1 362 ? -9.866 14.757 35.492 1.00 71.12 362 GLN A N 1
ATOM 2777 C CA . GLN A 1 362 ? -9.118 16.016 35.350 1.00 71.12 362 GLN A CA 1
ATOM 2778 C C . GLN A 1 362 ? -9.527 17.071 36.396 1.00 71.12 362 GLN A C 1
ATOM 2780 O O . GLN A 1 362 ? -9.519 18.263 36.095 1.00 71.12 362 GLN A O 1
ATOM 2785 N N . LEU A 1 363 ? -9.911 16.646 37.607 1.00 59.69 363 LEU A N 1
ATOM 2786 C CA . LEU A 1 363 ? -10.225 17.547 38.724 1.00 59.69 363 LEU A CA 1
ATOM 2787 C C . LEU A 1 363 ? -9.037 18.497 38.988 1.00 59.69 363 LEU A C 1
ATOM 2789 O O . LEU A 1 363 ? -7.983 18.019 39.410 1.00 59.69 363 LEU A O 1
ATOM 2793 N N . PRO A 1 364 ? -9.170 19.817 38.751 1.00 54.84 364 PRO A N 1
ATOM 2794 C CA . PRO A 1 364 ? -8.111 20.759 39.080 1.00 54.84 364 PRO A CA 1
ATOM 2795 C C . PRO A 1 364 ? -8.068 20.969 40.597 1.00 54.84 364 PRO A C 1
ATOM 2797 O O . PRO A 1 364 ? -9.116 21.022 41.243 1.00 54.84 364 PRO A O 1
ATOM 2800 N N . GLU A 1 365 ? -6.872 21.145 41.164 1.00 48.41 365 GLU A N 1
ATOM 2801 C CA . GLU A 1 365 ? -6.732 21.498 42.588 1.00 48.41 365 GLU A CA 1
ATOM 2802 C C . GLU A 1 365 ? -7.297 22.896 42.906 1.00 48.41 365 GLU A C 1
ATOM 2804 O O . GLU A 1 365 ? -7.641 23.167 44.054 1.00 48.41 365 GLU A O 1
ATOM 2809 N N . ASP A 1 366 ? -7.459 23.752 41.887 1.00 47.56 366 ASP A N 1
ATOM 2810 C CA . ASP A 1 366 ? -8.000 25.109 42.004 1.00 47.56 366 ASP A CA 1
ATOM 2811 C C . ASP A 1 366 ? -9.234 25.309 41.087 1.00 47.56 366 ASP A C 1
ATOM 2813 O O . ASP A 1 366 ? -9.116 25.213 39.857 1.00 47.56 366 ASP A O 1
ATOM 2817 N N . PRO A 1 367 ? -10.436 25.603 41.626 1.00 52.12 367 PRO A N 1
ATOM 2818 C CA . PRO A 1 367 ? -11.675 25.654 40.842 1.00 52.12 367 PRO A CA 1
ATOM 2819 C C . PRO A 1 367 ? -11.792 26.866 39.901 1.00 52.12 367 PRO A C 1
ATOM 2821 O O . PRO A 1 367 ? -12.647 26.860 39.014 1.00 52.12 367 PRO A O 1
ATOM 2824 N N . GLU A 1 368 ? -10.950 27.896 40.051 1.00 48.16 368 GLU A N 1
ATOM 2825 C CA . GLU A 1 368 ? -10.983 29.102 39.202 1.00 48.16 368 GLU A CA 1
ATOM 2826 C C . GLU A 1 368 ? -10.086 29.019 37.949 1.00 48.16 368 GLU A C 1
ATOM 2828 O O . GLU A 1 368 ? -10.176 29.879 37.074 1.00 48.16 368 GLU A O 1
ATOM 2833 N N . GLN A 1 369 ? -9.260 27.974 37.805 1.00 51.50 369 GLN A N 1
ATOM 2834 C CA . GLN A 1 369 ? -8.314 27.813 36.683 1.00 51.50 369 GLN A CA 1
ATOM 2835 C C . GLN A 1 369 ? -8.719 26.712 35.684 1.00 51.50 369 GLN A C 1
ATOM 2837 O O . GLN A 1 369 ? -7.889 26.146 34.971 1.00 51.50 369 GLN A O 1
ATOM 2842 N N . GLY A 1 370 ? -10.019 26.420 35.586 1.00 59.00 370 GLY A N 1
ATOM 2843 C CA . GLY A 1 370 ? -10.551 25.463 34.615 1.00 59.00 370 GLY A CA 1
ATOM 2844 C C . GLY A 1 370 ? -10.306 25.892 33.161 1.00 59.00 370 GLY A C 1
ATOM 2845 O O . GLY A 1 370 ? -10.839 26.902 32.696 1.00 59.00 370 GLY A O 1
ATOM 2846 N N . SER A 1 371 ? -9.542 25.089 32.416 1.00 66.69 371 SER A N 1
ATOM 2847 C CA . SER A 1 371 ? -9.307 25.294 30.982 1.00 66.69 371 SER A CA 1
ATOM 2848 C C . SER A 1 371 ? -10.618 25.286 30.182 1.00 66.69 371 SER A C 1
ATOM 2850 O O . SER A 1 371 ? -11.478 24.424 30.365 1.00 66.69 371 SER A O 1
ATOM 2852 N N . SER A 1 372 ? -10.754 26.210 29.224 1.00 78.50 372 SER A N 1
ATOM 2853 C CA . SER A 1 372 ? -11.869 26.231 28.263 1.00 78.50 372 SER A CA 1
ATOM 2854 C C . SER A 1 372 ? -11.788 25.121 27.205 1.00 78.50 372 SER A C 1
ATOM 2856 O O . SER A 1 372 ? -12.757 24.899 26.474 1.00 78.50 372 SER A O 1
ATOM 2858 N N . SER A 1 373 ? -10.664 24.397 27.128 1.00 83.31 373 SER A N 1
ATOM 2859 C CA . SER A 1 373 ? -10.513 23.217 26.275 1.00 83.31 373 SER A CA 1
ATOM 2860 C C . SER A 1 373 ? -9.965 22.005 27.021 1.00 83.31 373 SER A C 1
ATOM 2862 O O . SER A 1 373 ? -9.042 22.135 27.823 1.00 83.31 373 SER A O 1
ATOM 2864 N N . VAL A 1 374 ? -10.499 20.830 26.700 1.00 86.31 374 VAL A N 1
ATOM 2865 C CA . VAL A 1 374 ? -10.124 19.536 27.281 1.00 86.31 374 VAL A CA 1
ATOM 2866 C C . VAL A 1 374 ? -9.730 18.579 26.159 1.00 86.31 374 VAL A C 1
ATOM 2868 O O . VAL A 1 374 ? -10.405 18.499 25.129 1.00 86.31 374 VAL A O 1
ATOM 2871 N N . GLU A 1 375 ? -8.620 17.874 26.367 1.00 87.06 375 GLU A N 1
ATOM 2872 C CA . GLU A 1 375 ? -8.049 16.887 25.449 1.00 87.06 375 GLU A CA 1
ATOM 2873 C C . GLU A 1 375 ? -7.928 15.530 26.150 1.00 87.06 375 GLU A C 1
ATOM 2875 O O . GLU A 1 375 ? -7.593 15.467 27.336 1.00 87.06 375 GLU A O 1
ATOM 2880 N N . PHE A 1 376 ? -8.236 14.448 25.430 1.00 87.38 376 PHE A N 1
ATOM 2881 C CA . PHE A 1 376 ? -8.155 13.078 25.944 1.00 87.38 376 PHE A CA 1
ATOM 2882 C C . PHE A 1 376 ? -8.022 12.030 24.830 1.00 87.38 376 PHE A C 1
ATOM 2884 O O . PHE A 1 376 ? -8.493 12.217 23.704 1.00 87.38 376 PHE A O 1
ATOM 2891 N N . ASP A 1 377 ? -7.414 10.896 25.183 1.00 87.62 377 ASP A N 1
ATOM 2892 C CA . ASP A 1 377 ? -7.374 9.688 24.360 1.00 87.62 377 ASP A CA 1
ATOM 2893 C C . ASP A 1 377 ? -8.699 8.918 24.496 1.00 87.62 377 ASP A C 1
ATOM 2895 O O . ASP A 1 377 ? -9.080 8.479 25.585 1.00 87.62 377 ASP A O 1
ATOM 2899 N N . MET A 1 378 ? -9.414 8.768 23.382 1.00 87.69 378 MET A N 1
ATOM 2900 C CA . MET A 1 378 ? -10.699 8.075 23.325 1.00 87.69 378 MET A CA 1
ATOM 2901 C C . MET A 1 378 ? -10.572 6.565 23.526 1.00 87.69 378 MET A C 1
ATOM 2903 O O . MET A 1 378 ? -11.480 5.976 24.100 1.00 87.69 378 MET A O 1
ATOM 2907 N N . VAL A 1 379 ? -9.481 5.931 23.086 1.00 85.62 379 VAL A N 1
ATOM 2908 C CA . VAL A 1 379 ? -9.315 4.472 23.198 1.00 85.62 379 VAL A CA 1
ATOM 2909 C C . VAL A 1 379 ? -9.022 4.095 24.646 1.00 85.62 379 VAL A C 1
ATOM 2911 O O . VAL A 1 379 ? -9.655 3.191 25.182 1.00 85.62 379 VAL A O 1
ATOM 2914 N N . LYS A 1 380 ? -8.159 4.860 25.332 1.00 84.00 380 LYS A N 1
ATOM 2915 C CA . LYS A 1 380 ? -7.932 4.695 26.781 1.00 84.00 380 LYS A CA 1
ATOM 2916 C C . LYS A 1 380 ? -9.233 4.848 27.578 1.00 84.00 380 LYS A C 1
ATOM 2918 O O . LYS A 1 380 ? -9.456 4.127 28.552 1.00 84.00 380 LYS A O 1
ATOM 2923 N N . LEU A 1 381 ? -10.084 5.792 27.178 1.00 85.94 381 LEU A N 1
ATOM 2924 C CA . LEU A 1 381 ? -11.383 6.010 27.803 1.00 85.94 381 LEU A CA 1
ATOM 2925 C C . LEU A 1 381 ? -12.357 4.853 27.536 1.00 85.94 381 LEU A C 1
ATOM 2927 O O . LEU A 1 381 ? -13.002 4.398 28.476 1.00 85.94 381 LEU A O 1
ATOM 2931 N N . VAL A 1 382 ? -12.437 4.359 26.297 1.00 83.19 382 VAL A N 1
ATOM 2932 C CA . VAL A 1 382 ? -13.288 3.216 25.926 1.00 83.19 382 VAL A CA 1
ATOM 2933 C C . VAL A 1 382 ? -12.869 1.950 26.680 1.00 83.19 382 VAL A C 1
ATOM 2935 O O . VAL A 1 382 ? -13.727 1.335 27.304 1.00 83.19 382 VAL A O 1
ATOM 2938 N N . ASP A 1 383 ? -11.570 1.631 26.748 1.00 83.19 383 ASP A N 1
ATOM 2939 C CA . ASP A 1 383 ? -11.039 0.500 27.536 1.00 83.19 383 ASP A CA 1
ATOM 2940 C C . ASP A 1 383 ? -11.380 0.634 29.035 1.00 83.19 383 ASP A C 1
ATOM 2942 O O . ASP A 1 383 ? -11.810 -0.322 29.678 1.00 83.19 383 ASP A O 1
ATOM 2946 N N . THR A 1 384 ? -11.291 1.853 29.587 1.00 82.12 384 THR A N 1
ATOM 2947 C CA . THR A 1 384 ? -11.650 2.133 30.993 1.00 82.12 384 THR A CA 1
ATOM 2948 C C . THR A 1 384 ? -13.157 2.001 31.260 1.00 82.12 384 THR A C 1
ATOM 2950 O O . THR A 1 384 ? -13.555 1.633 32.366 1.00 82.12 384 THR A O 1
ATOM 2953 N N . MET A 1 385 ? -14.002 2.323 30.275 1.00 82.50 385 MET A N 1
ATOM 2954 C CA . MET A 1 385 ? -15.465 2.302 30.393 1.00 82.50 385 MET A CA 1
ATOM 2955 C C . MET A 1 385 ? -16.108 0.983 29.930 1.00 82.50 385 MET A C 1
ATOM 2957 O O . MET A 1 385 ? -17.275 0.754 30.249 1.00 82.50 385 MET A O 1
ATOM 2961 N N . GLY A 1 386 ? -15.375 0.129 29.208 1.00 77.56 386 GLY A N 1
ATOM 2962 C CA . GLY A 1 386 ? -15.895 -1.089 28.577 1.00 77.56 386 GLY A CA 1
ATOM 2963 C C . GLY A 1 386 ? -16.971 -0.796 27.526 1.00 77.56 386 GLY A C 1
ATOM 2964 O O . GLY A 1 386 ? -18.046 -1.395 27.585 1.00 77.56 386 GLY A O 1
ATOM 2965 N N . TRP A 1 387 ? -16.717 0.190 26.658 1.00 75.56 387 TRP A N 1
ATOM 2966 C CA . TRP A 1 387 ? -17.668 0.738 25.673 1.00 75.56 387 TRP A CA 1
ATOM 2967 C C . TRP A 1 387 ? -17.545 0.147 24.264 1.00 75.56 387 TRP A C 1
ATOM 2969 O O . TRP A 1 387 ? -16.465 -0.385 23.942 1.00 75.56 387 TRP A O 1
#

Secondary structure (DSSP, 8-state):
-TTPPEEEE-TTS-HHHHHHHHHHHHTT--SEEEE-HHHHHSTT-PPPGGGSPPP--EEETTGGGG-TTSTT--HHHHHHHHHHHHTT----EEE--S---HHHHHHHHHHHTPPPPTT--PPPPPPTT--------SSHHHHHHHHHHSTTTTT-S------SSHHHHHHHHHHHHHHHHTTS---S---PPPPS-----SS----------HHHHHHHHHHHSSPPHHHHHHHHHHHS---STTPPP-----------------S-------TT-SSPPPP-----------HHHHHHHHT--HHHHHHHHHHHHSSTT-----------EEEEE-TTHHHHHHHHGGG-HHHHHHHHHS--SSTT---SEEEEEHHHHHHHHT-

Foldseek 3Di:
DPDQAEDEDEPPDDPVRVVVVLVCQLVVVHDYYHYDLCRCQAAVHHPAQVSGDQDPADEAEQLLLCDPPHPHPFLSVLVSLVCCCPRNVHLHYHYDDLDDALNSVVSSCVSSVHDDDPPPHDNDPDDPPDDDDDDDDPDVLVVVLVVCVDPVNVPDQDDDDDDPDQVVLQVSLVSCQVSVVVVDDDDDDDDDDDRSGDGDDDDDDDDDDDDDDVVVVVVVVVVVQDADPVLVVVLCCQVDPDDLQADDWPPPDPDDDDDDDDDDDDPDPPPPDLLPDPTRDDHDDDPDAFDDDPQVVSCVVSVHHSSVSSVVVSCCCPPPVRNDDDDGHHDFKDKDAAPVFPVVLVVCCVVPVLSVSQCSVPPDPDPVPGGRMDMDGNRVSCRSVVD

Sequence (387 aa):
PPCLKAACIHSGMTRKQRESVLQKVRAAQVHVLMLTPEALVGAGGLPPAAQLPPVAFACIDEAHCLSQWSHNFRPCYLRVCKVLRERMGVHCFLGLTATATHRTASDVAQHLAVAEEPGLHRPAPVPANLHLSVSMDRDTDQALLTLLRGERFRNLDSIIIYCNRREDTERIAALLRTCLHAARVPGSGGRAPKTTAEAYHAGMCSQERRRGEDLRELRRHVHADSTDFLAVKRLVQCVFPACTCTRPPLEQEGAVGGERPVPKYPAEEAEQLGGHQATPGPRRACMGHERALPIQLTVQALDMPEEAIETLLCYLELHPHHWLELMATTYTHCRLNCPGGPAQLQALAHRCPPLAVCLAQQLPEDPEQGSSSVEFDMVKLVDTMGW

InterPro domains:
  IPR011545 DEAD/DEAH-box helicase domain [PF00270] (10-107)
  IPR014001 Helicase superfamily 1/2, ATP-binding domain [PS51192] (1-118)
  IPR027417 P-loop containing nucleoside triphosphate hydrolase [G3DSA:3.40.50.300] (1-119)
  IPR027417 P-loop containing nucleoside triphosphate hydrolase [G3DSA:3.40.50.300] (124-223)
  IPR027417 P-loop containing nucleoside triphosphate hydrolase [SSF52540] (4-211)

Organism: Pongo abelii (NCBI:txid9601)

Radius of gyration: 30.0 Å; chains: 1; bounding box: 60×57×106 Å

pLDDT: mean 78.04, std 18.92, range [27.75, 96.19]